Protein AF-A0A2N5ZPN6-F1 (afdb_monomer_lite)

Structure (mmCIF, N/CA/C/O backbone):
data_AF-A0A2N5ZPN6-F1
#
_entry.id   AF-A0A2N5ZPN6-F1
#
loop_
_atom_site.group_PDB
_atom_site.id
_atom_site.type_symbol
_atom_site.label_atom_id
_atom_site.label_alt_id
_atom_site.label_comp_id
_atom_site.label_asym_id
_atom_site.label_entity_id
_atom_site.label_seq_id
_atom_site.pdbx_PDB_ins_code
_atom_site.Cartn_x
_atom_site.Cartn_y
_atom_site.Cartn_z
_atom_site.occupancy
_atom_site.B_iso_or_equiv
_atom_site.auth_seq_id
_atom_site.auth_comp_id
_atom_site.auth_asym_id
_atom_site.auth_atom_id
_atom_site.pdbx_PDB_model_num
ATOM 1 N N . MET A 1 1 ? -7.759 17.885 4.021 1.00 39.12 1 MET A N 1
ATOM 2 C CA . MET A 1 1 ? -8.034 18.333 5.408 1.00 39.12 1 MET A CA 1
ATOM 3 C C . MET A 1 1 ? -7.408 17.402 6.454 1.00 39.12 1 MET A C 1
ATOM 5 O O . MET A 1 1 ? -6.712 17.894 7.328 1.00 39.12 1 MET A O 1
ATOM 9 N N . ILE A 1 2 ? -7.560 16.075 6.343 1.00 37.81 2 ILE A N 1
ATOM 10 C CA . ILE A 1 2 ? -7.049 15.078 7.316 1.00 37.81 2 ILE A CA 1
ATOM 11 C C . ILE A 1 2 ? -5.511 15.021 7.372 1.00 37.81 2 ILE A C 1
ATOM 13 O O . ILE A 1 2 ? -4.929 15.184 8.441 1.00 37.81 2 ILE A O 1
ATOM 17 N N . THR A 1 3 ? -4.827 14.949 6.226 1.00 41.09 3 THR A N 1
ATOM 18 C CA . THR A 1 3 ? -3.354 15.038 6.161 1.00 41.09 3 THR A CA 1
ATOM 19 C C . THR A 1 3 ? -2.831 16.365 6.722 1.00 41.09 3 THR A C 1
ATOM 21 O O . THR A 1 3 ? -1.736 16.420 7.262 1.00 41.09 3 THR A O 1
ATOM 24 N N . GLN A 1 4 ? -3.611 17.451 6.632 1.00 44.12 4 GLN A N 1
ATOM 25 C CA . GLN A 1 4 ? -3.252 18.747 7.221 1.00 44.12 4 GLN A CA 1
ATOM 26 C C . GLN A 1 4 ? -3.454 18.765 8.742 1.00 44.12 4 GLN A C 1
ATOM 28 O O . GLN A 1 4 ? -2.659 19.396 9.430 1.00 44.12 4 GLN A O 1
ATOM 33 N N . LEU A 1 5 ? -4.461 18.057 9.272 1.00 37.81 5 LEU A N 1
ATOM 34 C CA . LEU A 1 5 ? -4.675 17.892 10.715 1.00 37.81 5 LEU A CA 1
ATOM 35 C C . LEU A 1 5 ? -3.566 17.042 11.352 1.00 37.81 5 LEU A C 1
ATOM 37 O O . LEU A 1 5 ? -3.016 17.446 12.373 1.00 37.81 5 LEU A O 1
ATOM 41 N N . LEU A 1 6 ? -3.156 15.944 10.705 1.00 39.56 6 LEU A N 1
ATOM 42 C CA . LEU A 1 6 ? -2.012 15.135 11.149 1.00 39.56 6 LEU A CA 1
ATOM 43 C C . LEU A 1 6 ? -0.676 15.886 10.991 1.00 39.56 6 LEU A C 1
ATOM 45 O O . LEU A 1 6 ? 0.156 15.839 11.895 1.00 39.56 6 LEU A O 1
ATOM 49 N N . LYS A 1 7 ? -0.493 16.663 9.908 1.00 45.16 7 LYS A N 1
ATOM 50 C CA . LYS A 1 7 ? 0.698 17.516 9.710 1.00 45.16 7 LYS A CA 1
ATOM 51 C C . LYS A 1 7 ? 0.805 18.655 10.739 1.00 45.16 7 LYS A C 1
ATOM 53 O O . LYS A 1 7 ? 1.912 19.036 11.103 1.00 45.16 7 LYS A O 1
ATOM 58 N N . LYS A 1 8 ? -0.310 19.182 11.264 1.00 44.16 8 LYS A N 1
ATOM 59 C CA . LYS A 1 8 ? -0.302 20.289 12.247 1.00 44.16 8 LYS A CA 1
ATOM 60 C C . LYS A 1 8 ? 0.255 19.884 13.623 1.00 44.16 8 LYS A C 1
ATOM 62 O O . LYS A 1 8 ? 0.743 20.749 14.342 1.00 44.16 8 LYS A O 1
ATOM 67 N N . ASN A 1 9 ? 0.253 18.587 13.945 1.00 41.00 9 ASN A N 1
ATOM 68 C CA . ASN A 1 9 ? 0.834 18.025 15.172 1.00 41.00 9 ASN A CA 1
ATOM 69 C C . ASN A 1 9 ? 2.312 17.589 15.023 1.00 41.00 9 ASN A C 1
ATOM 71 O O . ASN A 1 9 ? 2.892 17.074 15.973 1.00 41.00 9 ASN A O 1
ATOM 75 N N . GLN A 1 10 ? 2.957 17.815 13.868 1.00 44.56 10 GLN A N 1
ATOM 76 C CA . GLN A 1 10 ? 4.322 17.332 13.576 1.00 44.56 10 GLN A CA 1
ATOM 77 C C . GLN A 1 10 ? 5.466 18.124 14.245 1.00 44.56 10 GLN A C 1
ATOM 79 O O . GLN A 1 10 ? 6.625 17.751 14.089 1.00 44.56 10 GLN A O 1
ATOM 84 N N . ASN A 1 11 ? 5.179 19.171 15.027 1.00 38.72 11 ASN A N 1
ATOM 85 C CA . ASN A 1 11 ? 6.211 20.016 15.653 1.00 38.72 11 ASN A CA 1
ATOM 86 C C . ASN A 1 11 ? 6.736 19.510 17.015 1.00 38.72 11 ASN A C 1
ATOM 88 O O . ASN A 1 11 ? 7.459 20.240 17.690 1.00 38.72 11 ASN A O 1
ATOM 92 N N . SER A 1 12 ? 6.413 18.284 17.440 1.00 40.56 12 SER A N 1
ATOM 93 C CA . SER A 1 12 ? 6.985 17.688 18.657 1.00 40.56 12 SER A CA 1
ATOM 94 C C . SER A 1 12 ? 8.068 16.654 18.321 1.00 40.56 12 SER A C 1
ATOM 96 O O . SER A 1 12 ? 7.803 15.453 18.230 1.00 40.56 12 SER A O 1
ATOM 98 N N . GLU A 1 13 ? 9.310 17.108 18.155 1.00 41.31 13 GLU A N 1
ATOM 99 C CA . GLU A 1 13 ? 10.489 16.235 18.167 1.00 41.31 13 GLU A CA 1
ATOM 100 C C . GLU A 1 13 ? 10.734 15.708 19.595 1.00 41.31 13 GLU A C 1
ATOM 102 O O . GLU A 1 13 ? 11.472 16.303 20.374 1.00 41.31 13 GLU A O 1
ATOM 107 N N . SER A 1 14 ? 10.102 14.592 19.978 1.00 40.38 14 SER A N 1
ATOM 108 C CA . SER A 1 14 ? 10.424 13.904 21.247 1.00 40.38 14 SER A CA 1
ATOM 109 C C . SER A 1 14 ? 10.282 12.374 21.221 1.00 40.38 14 SER A C 1
ATOM 111 O O . SER A 1 14 ? 10.119 11.743 22.261 1.00 40.38 14 SER A O 1
ATOM 113 N N . ALA A 1 15 ? 10.415 11.738 20.051 1.00 42.91 15 ALA A N 1
ATOM 114 C CA . ALA A 1 15 ? 10.377 10.271 19.916 1.00 42.91 15 ALA A CA 1
ATOM 115 C C . ALA A 1 15 ? 11.770 9.594 19.833 1.00 42.91 15 ALA A C 1
ATOM 117 O O . ALA A 1 15 ? 11.868 8.431 19.445 1.00 42.91 15 ALA A O 1
ATOM 118 N N . ASN A 1 16 ? 12.859 10.290 20.186 1.00 41.34 16 ASN A N 1
ATOM 119 C CA . ASN A 1 16 ? 14.234 9.834 19.910 1.00 41.34 16 ASN A CA 1
ATOM 120 C C . ASN A 1 16 ? 14.850 8.836 20.914 1.00 41.34 16 ASN A C 1
ATOM 122 O O . ASN A 1 16 ? 15.984 8.410 20.710 1.00 41.34 16 ASN A O 1
ATOM 126 N N . ASP A 1 17 ? 14.117 8.383 21.936 1.00 41.50 17 ASP A N 1
ATOM 127 C CA . ASP A 1 17 ? 14.672 7.464 22.947 1.00 41.50 17 ASP A CA 1
ATOM 128 C C . ASP A 1 17 ? 14.229 5.995 22.808 1.00 41.50 17 ASP A C 1
ATOM 130 O O . ASP A 1 17 ? 14.525 5.184 23.687 1.00 41.50 17 ASP A O 1
ATOM 134 N N . PHE A 1 18 ? 13.489 5.612 21.765 1.00 44.56 18 PHE A N 1
ATOM 135 C CA . PHE A 1 18 ? 13.299 4.191 21.433 1.00 44.56 18 PHE A CA 1
ATOM 136 C C . PHE A 1 18 ? 14.379 3.800 20.430 1.00 44.56 18 PHE A C 1
ATOM 138 O O . PHE A 1 18 ? 14.304 4.165 19.254 1.00 44.56 18 PHE A O 1
ATOM 145 N N . LYS A 1 19 ? 15.428 3.104 20.882 1.00 48.84 19 LYS A N 1
ATOM 146 C CA . LYS A 1 19 ? 16.512 2.739 19.969 1.00 48.84 19 LYS A CA 1
ATOM 147 C C . LYS A 1 19 ? 15.973 1.725 18.975 1.00 48.84 19 LYS A C 1
ATOM 149 O O . LYS A 1 19 ? 15.235 0.813 19.335 1.00 48.84 19 LYS A O 1
ATOM 154 N N . GLU A 1 20 ? 16.386 1.845 17.715 1.00 45.00 20 GLU A N 1
ATOM 155 C CA . GLU A 1 20 ? 16.043 0.873 16.675 1.00 45.00 20 GLU A CA 1
ATOM 156 C C . GLU A 1 20 ? 16.365 -0.564 17.138 1.00 45.00 20 GLU A C 1
ATOM 158 O O . GLU A 1 20 ? 15.606 -1.469 16.827 1.00 45.00 20 GLU A O 1
ATOM 163 N N . SER A 1 21 ? 17.394 -0.771 17.971 1.00 47.19 21 SER A N 1
ATOM 164 C CA . SER A 1 21 ? 17.725 -2.058 18.606 1.00 47.19 21 SER A CA 1
ATOM 165 C C . SER A 1 21 ? 16.623 -2.660 19.484 1.00 47.19 21 SER A C 1
ATOM 167 O O . SER A 1 21 ? 16.541 -3.882 19.574 1.00 47.19 21 SER A O 1
ATOM 169 N N . ASP A 1 22 ? 15.778 -1.831 20.099 1.00 46.06 22 ASP A N 1
ATOM 170 C CA . ASP A 1 22 ? 14.691 -2.263 20.988 1.00 46.06 22 ASP A CA 1
ATOM 171 C C . ASP A 1 22 ? 13.509 -2.839 20.187 1.00 46.06 22 ASP A C 1
ATOM 173 O O . ASP A 1 22 ? 12.702 -3.601 20.715 1.00 46.06 22 ASP A O 1
ATOM 177 N N . ILE A 1 23 ? 13.441 -2.508 18.889 1.00 48.12 23 ILE A N 1
ATOM 178 C CA . ILE A 1 23 ? 12.409 -2.935 17.933 1.00 48.12 23 ILE A CA 1
ATOM 179 C C . ILE A 1 23 ? 12.972 -3.955 16.924 1.00 48.12 23 ILE A C 1
ATOM 181 O O . ILE A 1 23 ? 12.314 -4.920 16.564 1.00 48.12 23 ILE A O 1
ATOM 185 N N . VAL A 1 24 ? 14.218 -3.799 16.479 1.00 41.53 24 VAL A N 1
ATOM 186 C CA . VAL A 1 24 ? 14.886 -4.658 15.479 1.00 41.53 24 VAL A CA 1
ATOM 187 C C . VAL A 1 24 ? 15.244 -6.038 16.020 1.00 41.53 24 VAL A C 1
ATOM 189 O O . VAL A 1 24 ? 15.556 -6.947 15.252 1.00 41.53 24 VAL A O 1
ATOM 192 N N . GLY A 1 25 ? 15.134 -6.225 17.334 1.00 39.78 25 GLY A N 1
ATOM 193 C CA . GLY A 1 25 ? 15.232 -7.531 17.966 1.00 39.78 25 GLY A CA 1
ATOM 194 C C . GLY A 1 25 ? 14.182 -8.543 17.505 1.00 39.78 25 GLY A C 1
ATOM 195 O O . GLY A 1 25 ? 14.505 -9.715 17.634 1.00 39.78 25 GLY A O 1
ATOM 196 N N . LEU A 1 26 ? 13.044 -8.094 16.933 1.00 50.06 26 LEU A N 1
ATOM 197 C CA . LEU A 1 26 ? 11.782 -8.799 16.612 1.00 50.06 26 LEU A CA 1
ATOM 198 C C . LEU A 1 26 ? 11.900 -10.077 15.750 1.00 50.06 26 LEU A C 1
ATOM 200 O O . LEU A 1 26 ? 11.320 -10.207 14.674 1.00 50.06 26 LEU A O 1
ATOM 204 N N . LYS A 1 27 ? 12.633 -11.073 16.240 1.00 53.53 27 LYS A N 1
ATOM 205 C CA . LYS A 1 27 ? 13.128 -12.233 15.484 1.00 53.53 27 LYS A CA 1
ATOM 206 C C . LYS A 1 27 ? 12.122 -13.358 15.262 1.00 53.53 27 LYS A C 1
ATOM 208 O O . LYS A 1 27 ? 12.506 -14.402 14.737 1.00 53.53 27 LYS A O 1
ATOM 213 N N . LYS A 1 28 ? 10.864 -13.208 15.683 1.00 52.22 28 LYS A N 1
ATOM 214 C CA . LYS A 1 28 ? 9.759 -14.171 15.493 1.00 52.22 28 LYS A CA 1
ATOM 215 C C . LYS A 1 28 ? 8.492 -13.608 16.132 1.00 52.22 28 LYS A C 1
ATOM 217 O O . LYS A 1 28 ? 8.575 -12.923 17.142 1.00 52.22 28 LYS A O 1
ATOM 222 N N . TYR A 1 29 ? 7.315 -14.046 15.686 1.00 42.78 29 TYR A N 1
ATOM 223 C CA . TYR A 1 29 ? 6.017 -13.838 16.358 1.00 42.78 29 TYR A CA 1
ATOM 224 C C . TYR A 1 29 ? 6.004 -14.000 17.889 1.00 42.78 29 TYR A C 1
ATOM 226 O O . TYR A 1 29 ? 5.186 -13.383 18.571 1.00 42.78 29 TYR A O 1
ATOM 234 N N . ARG A 1 30 ? 6.883 -14.850 18.446 1.00 40.72 30 ARG A N 1
ATOM 235 C CA . ARG A 1 30 ? 7.056 -14.987 19.901 1.00 40.72 30 ARG A CA 1
ATOM 236 C C . ARG A 1 30 ? 7.392 -13.647 20.557 1.00 40.72 30 ARG A C 1
ATOM 238 O O . ARG A 1 30 ? 6.950 -13.414 21.672 1.00 40.72 30 ARG A O 1
ATOM 245 N N . GLU A 1 31 ? 8.097 -12.763 19.866 1.00 56.56 31 GLU A N 1
ATOM 246 C CA . GLU A 1 31 ? 8.532 -11.473 20.383 1.00 56.56 31 GLU A CA 1
ATOM 247 C C . GLU A 1 31 ? 7.470 -10.382 20.273 1.00 56.56 31 GLU A C 1
ATOM 249 O O . GLU A 1 31 ? 7.391 -9.577 21.186 1.00 56.56 31 GLU A O 1
ATOM 254 N N . ILE A 1 32 ? 6.573 -10.412 19.280 1.00 57.91 32 ILE A N 1
ATOM 255 C CA . ILE A 1 32 ? 5.384 -9.534 19.257 1.00 57.91 32 ILE A CA 1
ATOM 256 C C . ILE A 1 32 ? 4.446 -9.883 20.415 1.00 57.91 32 ILE A C 1
ATOM 258 O O . ILE A 1 32 ? 3.982 -8.998 21.124 1.00 57.91 32 ILE A O 1
ATOM 262 N N . ASN A 1 33 ? 4.238 -11.176 20.686 1.00 52.59 33 ASN A N 1
ATOM 263 C CA . ASN A 1 33 ? 3.491 -11.609 21.869 1.00 52.59 33 ASN A CA 1
ATOM 264 C C . ASN A 1 33 ? 4.208 -11.245 23.174 1.00 52.59 33 ASN A C 1
ATOM 266 O O . ASN A 1 33 ? 3.549 -10.940 24.160 1.00 52.59 33 ASN A O 1
ATOM 270 N N . ILE A 1 34 ? 5.543 -11.267 23.206 1.00 55.28 34 ILE A N 1
ATOM 271 C CA . ILE A 1 34 ? 6.311 -10.763 24.349 1.00 55.28 34 ILE A CA 1
ATOM 272 C C . ILE A 1 34 ? 6.187 -9.240 24.448 1.00 55.28 34 ILE A C 1
ATOM 274 O O . ILE A 1 34 ? 6.060 -8.746 25.557 1.00 55.28 34 ILE A O 1
ATOM 278 N N . LEU A 1 35 ? 6.157 -8.498 23.341 1.00 59.91 35 LEU A N 1
ATOM 279 C CA . LEU A 1 35 ? 5.948 -7.053 23.322 1.00 59.91 35 LEU A CA 1
ATOM 280 C C . LEU A 1 35 ? 4.568 -6.706 23.857 1.00 59.91 35 LEU A C 1
ATOM 282 O O . LEU A 1 35 ? 4.468 -5.980 24.833 1.00 59.91 35 LEU A O 1
ATOM 286 N N . LEU A 1 36 ? 3.521 -7.318 23.319 1.00 61.16 36 LEU A N 1
ATOM 287 C CA . LEU A 1 36 ? 2.143 -7.118 23.761 1.00 61.16 36 LEU A CA 1
ATOM 288 C C . LEU A 1 36 ? 1.874 -7.673 25.169 1.00 61.16 36 LEU A C 1
ATOM 290 O O . LEU A 1 36 ? 0.876 -7.307 25.775 1.00 61.16 36 LEU A O 1
ATOM 294 N N . LYS A 1 37 ? 2.763 -8.507 25.726 1.00 65.38 37 LYS A N 1
ATOM 295 C CA . LYS A 1 37 ? 2.714 -8.937 27.137 1.00 65.38 37 LYS A CA 1
ATOM 296 C C . LYS A 1 37 ? 3.615 -8.127 28.075 1.00 65.38 37 LYS A C 1
ATOM 298 O O . LYS A 1 37 ? 3.308 -8.049 29.254 1.00 65.38 37 LYS A O 1
ATOM 303 N N . LYS A 1 38 ? 4.735 -7.565 27.607 1.00 59.25 38 LYS A N 1
ATOM 304 C CA . LYS A 1 38 ? 5.730 -6.864 28.446 1.00 59.25 38 LYS A CA 1
ATOM 305 C C . LYS A 1 38 ? 5.635 -5.344 28.342 1.00 59.25 38 LYS A C 1
ATOM 307 O O . LYS A 1 38 ? 5.735 -4.662 29.355 1.00 59.25 38 LYS A O 1
ATOM 312 N N . PHE A 1 39 ? 5.453 -4.801 27.141 1.00 64.62 39 PHE A N 1
ATOM 313 C CA . PHE A 1 39 ? 5.494 -3.357 26.901 1.00 64.62 39 PHE A CA 1
ATOM 314 C C . PHE A 1 39 ? 4.274 -2.607 27.421 1.00 64.62 39 PHE A C 1
ATOM 316 O O . PHE A 1 39 ? 4.498 -1.526 27.965 1.00 64.62 39 PHE A O 1
ATOM 323 N N . PRO A 1 40 ? 3.038 -3.150 27.400 1.00 62.78 40 PRO A N 1
ATOM 324 C CA . PRO A 1 40 ? 1.904 -2.491 28.039 1.00 62.78 40 PRO A CA 1
ATOM 325 C C . PRO A 1 40 ? 2.108 -2.197 29.527 1.00 62.78 40 PRO A C 1
ATOM 327 O O . PRO A 1 40 ? 1.394 -1.372 30.073 1.00 62.78 40 PRO A O 1
ATOM 330 N N . HIS A 1 41 ? 3.079 -2.812 30.198 1.00 69.31 41 HIS A N 1
ATOM 331 C CA . HIS A 1 41 ? 3.355 -2.529 31.607 1.00 69.31 41 HIS A CA 1
ATOM 332 C C . HIS A 1 41 ? 4.524 -1.560 31.820 1.00 69.31 41 HIS A C 1
ATOM 334 O O . HIS A 1 41 ? 4.755 -1.123 32.943 1.00 69.31 41 HIS A O 1
ATOM 340 N N . SER A 1 42 ? 5.255 -1.187 30.763 1.00 81.44 42 SER A N 1
ATOM 341 C CA . SER A 1 42 ? 6.285 -0.153 30.867 1.00 81.44 42 SER A CA 1
ATOM 342 C C . SER A 1 42 ? 5.651 1.240 30.926 1.00 81.44 42 SER A C 1
ATOM 344 O O . SER A 1 42 ? 4.778 1.564 30.118 1.00 81.44 42 SER A O 1
ATOM 346 N N . SER A 1 43 ? 6.122 2.081 31.850 1.00 85.25 43 SER A N 1
ATOM 347 C CA . SER A 1 43 ? 5.668 3.474 31.984 1.00 85.25 43 SER A CA 1
ATOM 348 C C . SER A 1 43 ? 5.826 4.254 30.676 1.00 85.25 43 SER A C 1
ATOM 350 O O . SER A 1 43 ? 4.908 4.948 30.255 1.00 85.25 43 SER A O 1
ATOM 352 N N . LYS A 1 44 ? 6.950 4.056 29.981 1.00 84.62 44 LYS A N 1
ATOM 353 C CA . LYS A 1 44 ? 7.244 4.711 28.702 1.00 84.62 44 LYS A CA 1
ATOM 354 C C . LYS A 1 44 ? 6.255 4.346 27.594 1.00 84.62 44 LYS A C 1
ATOM 356 O O . LYS A 1 44 ? 5.815 5.216 26.856 1.00 84.62 44 LYS A O 1
ATOM 361 N N . PHE A 1 45 ? 5.881 3.073 27.458 1.00 86.94 45 PHE A N 1
ATOM 362 C CA . PHE A 1 45 ? 4.881 2.693 26.456 1.00 86.94 45 PHE A CA 1
ATOM 363 C C . PHE A 1 45 ? 3.493 3.234 26.809 1.00 86.94 45 PHE A C 1
ATOM 365 O O . PHE A 1 45 ? 2.754 3.614 25.908 1.00 86.94 45 PHE A O 1
ATOM 372 N N . GLN A 1 46 ? 3.137 3.296 28.098 1.00 89.44 46 GLN A N 1
ATOM 373 C CA . GLN A 1 46 ? 1.884 3.931 28.515 1.00 89.44 46 GLN A CA 1
ATOM 374 C C . GLN A 1 46 ? 1.863 5.417 28.148 1.00 89.44 46 GLN A C 1
ATOM 376 O O . GLN A 1 46 ? 0.874 5.874 27.587 1.00 89.44 46 GLN A O 1
ATOM 381 N N . GLU A 1 47 ? 2.965 6.138 28.356 1.00 91.38 47 GLU A N 1
ATOM 382 C CA . GLU A 1 47 ? 3.102 7.528 27.912 1.00 91.38 47 GLU A CA 1
ATOM 383 C C . GLU A 1 47 ? 2.909 7.661 26.391 1.00 91.38 47 GLU A C 1
ATOM 385 O O . GLU A 1 47 ? 2.117 8.478 25.926 1.00 91.38 47 GLU A O 1
ATOM 390 N N . GLU A 1 48 ? 3.567 6.810 25.598 1.00 92.44 48 GLU A N 1
ATOM 391 C CA . GLU A 1 48 ? 3.408 6.811 24.140 1.00 92.44 48 GLU A CA 1
ATOM 392 C C . GLU A 1 48 ? 1.999 6.401 23.688 1.00 92.44 48 GLU A C 1
ATOM 394 O O . GLU A 1 48 ? 1.519 6.868 22.651 1.00 92.44 48 GLU A O 1
ATOM 399 N N . LYS A 1 49 ? 1.305 5.558 24.454 1.00 93.31 49 LYS A N 1
ATOM 400 C CA . LYS A 1 49 ? -0.088 5.199 24.184 1.00 93.31 49 LYS A CA 1
ATOM 401 C C . LYS A 1 49 ? -1.019 6.381 24.423 1.00 93.31 49 LYS A C 1
ATOM 403 O O . LYS A 1 49 ? -1.854 6.659 23.568 1.00 93.31 49 LYS A O 1
ATOM 408 N N . GLU A 1 50 ? -0.846 7.112 25.520 1.00 95.44 50 GLU A N 1
ATOM 409 C CA . GLU A 1 50 ? -1.639 8.315 25.793 1.00 95.44 50 GLU A CA 1
ATOM 410 C C . GLU A 1 50 ? -1.359 9.427 24.768 1.00 95.44 50 GLU A C 1
ATOM 412 O O . GLU A 1 50 ? -2.297 10.060 24.288 1.00 95.44 50 GLU A O 1
ATOM 417 N N . LYS A 1 51 ? -0.109 9.582 24.304 1.00 95.19 51 LYS A N 1
ATOM 418 C CA . LYS A 1 51 ? 0.206 10.459 23.157 1.00 95.19 51 LYS A CA 1
ATOM 419 C C . LYS A 1 51 ? -0.542 10.038 21.886 1.00 95.19 51 LYS A C 1
ATOM 421 O O . LYS A 1 51 ? -1.089 10.888 21.190 1.00 95.19 51 LYS A O 1
ATOM 426 N N . THR A 1 52 ? -0.591 8.735 21.589 1.00 95.12 52 THR A N 1
ATOM 427 C CA . THR A 1 52 ? -1.328 8.200 20.426 1.00 95.12 52 THR A CA 1
ATOM 428 C C . THR A 1 52 ? -2.832 8.468 20.542 1.00 95.12 52 THR A C 1
ATOM 430 O O . THR A 1 52 ? -3.460 8.861 19.559 1.00 95.12 52 THR A O 1
ATOM 433 N N . LYS A 1 53 ? -3.402 8.288 21.743 1.00 95.50 53 LYS A N 1
ATOM 434 C CA . LYS A 1 53 ? -4.809 8.595 22.039 1.00 95.50 53 LYS A CA 1
ATOM 435 C C . LYS A 1 53 ? -5.123 10.060 21.785 1.00 95.50 53 LYS A C 1
ATOM 437 O O . LYS A 1 53 ? -6.067 10.341 21.058 1.00 95.50 53 LYS A O 1
ATOM 442 N N . GLU A 1 54 ? -4.325 10.971 22.335 1.00 95.19 54 GLU A N 1
ATOM 443 C CA . GLU A 1 54 ? -4.548 12.411 22.177 1.00 95.19 54 GLU A CA 1
ATOM 444 C C . GLU A 1 54 ? -4.452 12.839 20.706 1.00 95.19 54 GLU A C 1
ATOM 446 O O . GLU A 1 54 ? -5.305 13.571 20.209 1.00 95.19 54 GLU A O 1
ATOM 451 N N . GLU A 1 55 ? -3.470 12.315 19.970 1.00 92.88 55 GLU A N 1
ATOM 452 C CA . GLU A 1 55 ? -3.277 12.637 18.555 1.00 92.88 55 GLU A CA 1
ATOM 453 C C . GLU A 1 55 ? -4.476 12.234 17.679 1.00 92.88 55 GLU A C 1
ATOM 455 O O . GLU A 1 55 ? -4.875 12.985 16.786 1.00 92.88 55 GLU A O 1
ATOM 460 N N . CYS A 1 56 ? -5.065 11.064 17.943 1.00 92.69 56 CYS A N 1
ATOM 461 C CA . CYS A 1 56 ? -6.207 10.548 17.188 1.00 92.69 56 CYS A CA 1
ATOM 462 C C . CYS A 1 56 ? -7.565 10.805 17.852 1.00 92.69 56 CYS A C 1
ATOM 464 O O . CYS A 1 56 ? -8.588 10.327 17.356 1.00 92.69 56 CYS A O 1
ATOM 466 N N . ARG A 1 57 ? -7.606 11.552 18.958 1.00 89.62 57 ARG A N 1
ATOM 467 C CA . ARG A 1 57 ? -8.817 11.744 19.762 1.00 89.62 57 ARG A CA 1
ATOM 468 C C . ARG A 1 57 ? -9.987 12.253 18.927 1.00 89.62 57 ARG A C 1
ATOM 470 O O . ARG A 1 57 ? -11.073 11.689 18.957 1.00 89.62 57 ARG A O 1
ATOM 477 N N . TYR A 1 58 ? -9.740 13.271 18.104 1.00 87.31 58 TYR A N 1
ATOM 478 C CA . TYR A 1 58 ? -10.772 13.876 17.257 1.00 87.31 58 TYR A CA 1
ATOM 479 C C . TYR A 1 58 ? -11.363 12.911 16.218 1.00 87.31 58 TYR A C 1
ATOM 481 O O . TYR A 1 58 ? -12.499 13.114 15.787 1.00 87.31 58 TYR A O 1
ATOM 489 N N . ILE A 1 59 ? -10.591 11.899 15.811 1.00 89.56 59 ILE A N 1
ATOM 490 C CA . ILE A 1 59 ? -11.007 10.868 14.863 1.00 89.56 59 ILE A CA 1
ATOM 491 C C . ILE A 1 59 ? -11.888 9.860 15.593 1.00 89.56 59 ILE A C 1
ATOM 493 O O . ILE A 1 59 ? -13.061 9.702 15.255 1.00 89.56 59 ILE A O 1
ATOM 497 N N . PHE A 1 60 ? -11.340 9.194 16.609 1.00 91.31 60 PHE A N 1
ATOM 498 C CA . PHE A 1 60 ? -11.972 8.018 17.209 1.00 91.31 60 PHE A CA 1
ATOM 499 C C . PHE A 1 60 ? -13.068 8.354 18.229 1.00 91.31 60 PHE A C 1
ATOM 501 O O . PHE A 1 60 ? -13.949 7.526 18.442 1.00 91.31 60 PHE A O 1
ATOM 508 N N . ASP A 1 61 ? -13.111 9.578 18.771 1.00 86.94 61 ASP A N 1
ATOM 509 C CA . ASP A 1 61 ? -14.238 10.029 19.608 1.00 86.94 61 ASP A CA 1
ATOM 510 C C . ASP A 1 61 ? -15.550 10.137 18.806 1.00 86.94 61 ASP A C 1
ATOM 512 O O . ASP A 1 61 ? -16.634 10.054 19.382 1.00 86.94 61 ASP A O 1
ATOM 516 N N . LYS A 1 62 ? -15.466 10.333 17.481 1.00 83.75 62 LYS A N 1
ATOM 517 C CA . LYS A 1 62 ? -16.626 10.553 16.597 1.00 83.75 62 LYS A CA 1
ATOM 518 C C . LYS A 1 62 ? -16.945 9.388 15.663 1.00 83.75 62 LYS A C 1
ATOM 520 O O . LYS A 1 62 ? -18.032 9.372 15.096 1.00 83.75 62 LYS A O 1
ATOM 525 N N . SER A 1 63 ? -16.004 8.466 15.469 1.00 84.12 63 SER A N 1
ATOM 526 C CA . SER A 1 63 ? -16.095 7.421 14.443 1.00 84.12 63 SER A CA 1
ATOM 527 C C . SER A 1 63 ? -16.260 6.027 15.041 1.00 84.12 63 SER A C 1
ATOM 529 O O . SER A 1 63 ? -17.333 5.435 14.965 1.00 84.12 63 SER A O 1
ATOM 531 N N . PHE A 1 64 ? -15.191 5.508 15.639 1.00 87.00 64 PHE A N 1
ATOM 532 C CA . PHE A 1 64 ? -15.053 4.128 16.078 1.00 87.00 64 PHE A CA 1
ATOM 533 C C . PHE A 1 64 ? -14.303 4.079 17.410 1.00 87.00 64 PHE A C 1
ATOM 535 O O . PHE A 1 64 ? -13.155 4.516 17.516 1.00 87.00 64 PHE A O 1
ATOM 542 N N . LYS A 1 65 ? -14.950 3.532 18.445 1.00 91.19 65 LYS A N 1
ATOM 543 C CA . LYS A 1 65 ? -14.377 3.487 19.791 1.00 91.19 65 LYS A CA 1
ATOM 544 C C . LYS A 1 65 ? -13.352 2.360 19.910 1.00 91.19 65 LYS A C 1
ATOM 546 O O . LYS A 1 65 ? -13.702 1.188 20.039 1.00 91.19 65 LYS A O 1
ATOM 551 N N . LEU A 1 66 ? -12.082 2.741 19.956 1.00 94.56 66 LEU A N 1
ATOM 552 C CA . LEU A 1 66 ? -10.969 1.823 20.178 1.00 94.56 66 LEU A CA 1
ATOM 553 C C . LEU A 1 66 ? -10.933 1.312 21.625 1.00 94.56 66 LEU A C 1
ATOM 555 O O . LEU A 1 66 ? -11.071 2.081 22.583 1.00 94.56 66 LEU A O 1
ATOM 559 N N . ASN A 1 67 ? -10.705 0.008 21.787 1.00 93.69 67 ASN A N 1
ATOM 560 C CA . ASN A 1 67 ? -10.431 -0.592 23.091 1.00 93.69 67 ASN A CA 1
ATOM 561 C C . ASN A 1 67 ? -8.931 -0.486 23.455 1.00 93.69 67 ASN A C 1
ATOM 563 O O . ASN A 1 67 ? -8.101 -0.025 22.673 1.00 93.69 67 ASN A O 1
ATOM 567 N N . GLU A 1 68 ? -8.547 -0.929 24.654 1.00 92.12 68 GLU A N 1
ATOM 568 C CA . GLU A 1 68 ? -7.154 -0.825 25.122 1.00 92.12 68 GLU A CA 1
ATOM 569 C C . GLU A 1 68 ? -6.142 -1.632 24.288 1.00 92.12 68 GLU A C 1
ATOM 571 O O . GLU A 1 68 ? -4.997 -1.201 24.130 1.00 92.12 68 GLU A O 1
ATOM 576 N N . LYS A 1 69 ? -6.544 -2.776 23.717 1.00 92.25 69 LYS A N 1
ATOM 577 C CA . LYS A 1 69 ? -5.693 -3.539 22.790 1.00 92.25 69 LYS A CA 1
ATOM 578 C C . LYS A 1 69 ? -5.529 -2.799 21.463 1.00 92.25 69 LYS A C 1
ATOM 580 O O . LYS A 1 69 ? -4.421 -2.767 20.934 1.00 92.25 69 LYS A O 1
ATOM 585 N N . ASP A 1 70 ? -6.596 -2.181 20.961 1.00 95.44 70 ASP A N 1
ATOM 586 C CA . ASP A 1 70 ? -6.568 -1.393 19.726 1.00 95.44 70 ASP A CA 1
ATOM 587 C C . ASP A 1 70 ? -5.597 -0.211 19.867 1.00 95.44 70 ASP A C 1
ATOM 589 O O . ASP A 1 70 ? -4.706 -0.028 19.038 1.00 95.44 70 ASP A O 1
ATOM 593 N N . TRP A 1 71 ? -5.674 0.525 20.981 1.00 95.12 71 TRP A N 1
ATOM 594 C CA . TRP A 1 71 ? -4.726 1.603 21.274 1.00 95.12 71 TRP A CA 1
ATOM 595 C C . TRP A 1 71 ? -3.282 1.113 21.374 1.00 95.12 71 TRP A C 1
ATOM 597 O O . TRP A 1 71 ? -2.371 1.788 20.891 1.00 95.12 71 TRP A O 1
ATOM 607 N N . ALA A 1 72 ? -3.048 -0.060 21.965 1.00 91.88 72 ALA A N 1
ATOM 608 C CA . ALA A 1 72 ? -1.711 -0.641 22.033 1.00 91.88 72 ALA A CA 1
ATOM 609 C C . ALA A 1 72 ? -1.160 -1.001 20.640 1.00 91.88 72 ALA A C 1
ATOM 611 O O . ALA A 1 72 ? 0.002 -0.706 20.358 1.00 91.88 72 ALA A O 1
ATOM 612 N N . LEU A 1 73 ? -1.978 -1.589 19.759 1.00 94.12 73 LEU A N 1
ATOM 613 C CA . LEU A 1 73 ? -1.589 -1.912 18.380 1.00 94.12 73 LEU A CA 1
ATOM 614 C C . LEU A 1 73 ? -1.294 -0.658 17.558 1.00 94.12 73 LEU A C 1
ATOM 616 O O . LEU A 1 73 ? -0.269 -0.586 16.881 1.00 94.12 73 LEU A O 1
ATOM 620 N N . LEU A 1 74 ? -2.150 0.355 17.670 1.00 95.44 74 LEU A N 1
ATOM 621 C CA . LEU A 1 74 ? -1.971 1.614 16.960 1.00 95.44 74 LEU A CA 1
ATOM 622 C C . LEU A 1 74 ? -0.707 2.355 17.431 1.00 95.44 74 LEU A C 1
ATOM 624 O O . LEU A 1 74 ? 0.063 2.873 16.622 1.00 95.44 74 LEU A O 1
ATOM 628 N N . THR A 1 75 ? -0.433 2.324 18.739 1.00 93.69 75 THR A N 1
ATOM 629 C CA . THR A 1 75 ? 0.809 2.859 19.322 1.00 93.69 75 THR A CA 1
ATOM 630 C C . THR A 1 75 ? 2.033 2.100 18.814 1.00 93.69 75 THR A C 1
ATOM 632 O O . THR A 1 75 ? 3.047 2.712 18.482 1.00 93.69 75 THR A O 1
ATOM 635 N N . LEU A 1 76 ? 1.947 0.769 18.716 1.00 91.88 76 LEU A N 1
ATOM 636 C CA . LEU A 1 76 ? 3.028 -0.062 18.189 1.00 91.88 76 LEU A CA 1
ATOM 637 C C . LEU A 1 76 ? 3.346 0.295 16.732 1.00 91.88 76 LEU A C 1
ATOM 639 O O . LEU A 1 76 ? 4.518 0.470 16.407 1.00 91.88 76 LEU A O 1
ATOM 643 N N . LEU A 1 77 ? 2.324 0.465 15.885 1.00 93.44 77 LEU A N 1
ATOM 644 C CA . LEU A 1 77 ? 2.494 0.955 14.514 1.00 93.44 77 LEU A CA 1
ATOM 645 C C . LEU A 1 77 ? 3.193 2.315 14.493 1.00 93.44 77 LEU A C 1
ATOM 647 O O . LEU A 1 77 ? 4.186 2.471 13.787 1.00 93.44 77 LEU A O 1
ATOM 651 N N . ARG A 1 78 ? 2.734 3.269 15.314 1.00 93.88 78 ARG A N 1
ATOM 652 C CA . ARG A 1 78 ? 3.295 4.628 15.381 1.00 93.88 78 ARG A CA 1
ATOM 653 C C . ARG A 1 78 ? 4.777 4.629 15.758 1.00 93.88 78 ARG A C 1
ATOM 655 O O . ARG A 1 78 ? 5.569 5.323 15.122 1.00 93.88 78 ARG A O 1
ATOM 662 N N . LEU A 1 79 ? 5.152 3.844 16.770 1.00 89.88 79 LEU A N 1
ATOM 663 C CA . LEU A 1 79 ? 6.538 3.713 17.237 1.00 89.88 79 LEU A CA 1
ATOM 664 C C . LEU A 1 79 ? 7.417 2.933 16.251 1.00 89.88 79 LEU A C 1
ATOM 666 O O . LEU A 1 79 ? 8.614 3.209 16.115 1.00 89.88 79 LEU A O 1
ATOM 670 N N . PHE A 1 80 ? 6.842 1.954 15.553 1.00 88.69 80 PHE A N 1
ATOM 671 C CA . PHE A 1 80 ? 7.556 1.187 14.544 1.00 88.69 80 PHE A CA 1
ATOM 672 C C . PHE A 1 80 ? 7.817 2.033 13.297 1.00 88.69 80 PHE A C 1
ATOM 674 O O . PHE A 1 80 ? 8.970 2.286 12.938 1.00 88.69 80 PHE A O 1
ATOM 681 N N . ASP A 1 81 ? 6.762 2.498 12.641 1.00 91.50 81 ASP A N 1
ATOM 682 C CA . ASP A 1 81 ? 6.850 3.276 11.422 1.00 91.50 81 ASP A CA 1
ATOM 683 C C . ASP A 1 81 ? 5.707 4.288 11.331 1.00 91.50 81 ASP A C 1
ATOM 685 O O . ASP A 1 81 ? 4.559 3.957 11.038 1.00 91.50 81 ASP A O 1
ATOM 689 N N . ARG A 1 82 ? 6.062 5.557 11.552 1.00 92.50 82 ARG A N 1
ATOM 690 C CA . ARG A 1 82 ? 5.128 6.682 11.535 1.00 92.50 82 ARG A CA 1
ATOM 691 C C . ARG A 1 82 ? 4.303 6.756 10.248 1.00 92.50 82 ARG A C 1
ATOM 693 O O . ARG A 1 82 ? 3.111 7.018 10.333 1.00 92.50 82 ARG A O 1
ATOM 700 N N . GLN A 1 83 ? 4.914 6.508 9.088 1.00 93.25 83 GLN A N 1
ATOM 701 C CA . GLN A 1 83 ? 4.219 6.573 7.802 1.00 93.25 83 GLN A CA 1
ATOM 702 C C . GLN A 1 83 ? 3.180 5.456 7.661 1.00 93.25 83 GLN A C 1
ATOM 704 O O . GLN A 1 83 ? 2.069 5.726 7.226 1.00 93.25 83 GLN A O 1
ATOM 709 N N . THR A 1 84 ? 3.506 4.226 8.066 1.00 94.69 84 THR A N 1
ATOM 710 C CA . THR A 1 84 ? 2.552 3.104 8.082 1.00 94.69 84 THR A CA 1
ATOM 711 C C . THR A 1 84 ? 1.382 3.381 9.028 1.00 94.69 84 THR A C 1
ATOM 713 O O . THR A 1 84 ? 0.237 3.101 8.688 1.00 94.69 84 THR A O 1
ATOM 716 N N . TYR A 1 85 ? 1.648 3.979 10.193 1.00 95.94 85 TYR A N 1
ATOM 717 C CA . TYR A 1 85 ? 0.600 4.430 11.112 1.00 95.94 85 TYR A CA 1
ATOM 718 C C . TYR A 1 85 ? -0.306 5.502 10.486 1.00 95.94 85 TYR A C 1
ATOM 720 O O . TYR A 1 85 ? -1.524 5.349 10.512 1.00 95.94 85 TYR A O 1
ATOM 728 N N . GLU A 1 86 ? 0.268 6.562 9.906 1.00 95.81 86 GLU A N 1
ATOM 729 C CA . GLU A 1 86 ? -0.506 7.650 9.286 1.00 95.81 86 GLU A CA 1
ATOM 730 C C . GLU A 1 86 ? -1.363 7.122 8.136 1.00 95.81 86 GLU A C 1
ATOM 732 O O . GLU A 1 86 ? -2.534 7.472 8.035 1.00 95.81 86 GLU A O 1
ATOM 737 N N . HIS A 1 87 ? -0.796 6.222 7.337 1.00 96.00 87 HIS A N 1
ATOM 738 C CA . HIS A 1 87 ? -1.478 5.537 6.251 1.00 96.00 87 HIS A CA 1
ATOM 739 C C . HIS A 1 87 ? -2.629 4.653 6.739 1.00 96.00 87 HIS A C 1
ATOM 741 O O . HIS A 1 87 ? -3.736 4.750 6.228 1.00 96.00 87 HIS A O 1
ATOM 747 N N . SER A 1 88 ? -2.416 3.852 7.786 1.00 97.00 88 SER A N 1
ATOM 748 C CA . SER A 1 88 ? -3.470 3.004 8.358 1.00 97.00 88 SER A CA 1
ATOM 749 C C . SER A 1 88 ? -4.653 3.829 8.882 1.00 97.00 88 SER A C 1
ATOM 751 O O . SER A 1 88 ? -5.811 3.470 8.672 1.00 97.00 88 SER A O 1
ATOM 753 N N . VAL A 1 89 ? -4.369 4.964 9.533 1.00 97.00 89 VAL A N 1
ATOM 754 C CA . VAL A 1 89 ? -5.396 5.917 9.984 1.00 97.00 89 VAL A CA 1
ATOM 755 C C . VAL A 1 89 ? -6.074 6.602 8.791 1.00 97.00 89 VAL A C 1
ATOM 757 O O . VAL A 1 89 ? -7.292 6.771 8.804 1.00 97.00 89 VAL A O 1
ATOM 760 N N . GLY A 1 90 ? -5.314 6.975 7.759 1.00 95.94 90 GLY A N 1
ATOM 761 C CA . GLY A 1 90 ? -5.820 7.577 6.524 1.00 95.94 90 GLY A CA 1
ATOM 762 C C . GLY A 1 90 ? -6.788 6.660 5.778 1.00 95.94 90 GLY A C 1
ATOM 763 O O . GLY A 1 90 ? -7.931 7.050 5.541 1.00 95.94 90 GLY A O 1
ATOM 764 N N . SER A 1 91 ? -6.387 5.414 5.517 1.00 96.12 91 SER A N 1
ATOM 765 C CA . SER A 1 91 ? -7.234 4.393 4.891 1.00 96.12 91 SER A CA 1
ATOM 766 C C . SER A 1 91 ? -8.511 4.147 5.702 1.00 96.12 91 SER A C 1
ATOM 768 O O . SER A 1 91 ? -9.603 4.155 5.135 1.00 96.12 91 SER A O 1
ATOM 770 N N . PHE A 1 92 ? -8.406 4.030 7.035 1.00 96.50 92 PHE A N 1
ATOM 771 C CA . PHE A 1 92 ? -9.577 3.933 7.917 1.00 96.50 92 PHE A CA 1
ATOM 772 C C . PHE A 1 92 ? -10.529 5.120 7.746 1.00 96.50 92 PHE A C 1
ATOM 774 O O . PHE A 1 92 ? -11.733 4.923 7.600 1.00 96.50 92 PHE A O 1
ATOM 781 N N . MET A 1 93 ? -10.005 6.346 7.738 1.00 94.69 93 MET A N 1
ATOM 782 C CA . MET A 1 93 ? -10.823 7.549 7.600 1.00 94.69 93 MET A CA 1
ATOM 783 C C . MET A 1 93 ? -11.538 7.623 6.254 1.00 94.69 93 MET A C 1
ATOM 785 O O . MET A 1 93 ? -12.691 8.045 6.214 1.00 94.69 93 MET A O 1
ATOM 789 N N . ILE A 1 94 ? -10.876 7.211 5.170 1.00 93.69 94 ILE A N 1
ATOM 790 C CA . ILE A 1 94 ? -11.492 7.153 3.842 1.00 93.69 94 ILE A CA 1
ATOM 791 C C . ILE A 1 94 ? -12.654 6.157 3.857 1.00 93.69 94 ILE A C 1
ATOM 793 O O . ILE A 1 94 ? -13.759 6.507 3.454 1.00 93.69 94 ILE A O 1
ATOM 797 N N . VAL A 1 95 ? -12.438 4.941 4.368 1.00 92.75 95 VAL A N 1
ATOM 798 C CA . VAL A 1 95 ? -13.501 3.930 4.488 1.00 92.75 95 VAL A CA 1
ATOM 799 C C . VAL A 1 95 ? -14.650 4.424 5.365 1.00 92.75 95 VAL A C 1
ATOM 801 O O . VAL A 1 95 ? -15.815 4.265 5.006 1.00 92.75 95 VAL A O 1
ATOM 804 N N . TRP A 1 96 ? -14.335 5.021 6.512 1.00 92.94 96 TRP A N 1
ATOM 805 C CA . TRP A 1 96 ? -15.335 5.535 7.439 1.00 92.94 96 TRP A CA 1
ATOM 806 C C . TRP A 1 96 ? -16.186 6.633 6.792 1.00 92.94 96 TRP A C 1
ATOM 808 O O . TRP A 1 96 ? -17.410 6.560 6.850 1.00 92.94 96 TRP A O 1
ATOM 818 N N . ASP A 1 97 ? -15.566 7.596 6.103 1.00 89.75 97 ASP A N 1
ATOM 819 C CA . ASP A 1 97 ? -16.287 8.641 5.366 1.00 89.75 97 ASP A CA 1
ATOM 820 C C . ASP A 1 97 ? -17.213 8.039 4.300 1.00 89.75 97 ASP A C 1
ATOM 822 O O . ASP A 1 97 ? -18.381 8.410 4.207 1.00 89.75 97 ASP A O 1
ATOM 826 N N . LYS A 1 98 ? -16.725 7.038 3.557 1.00 87.62 98 LYS A N 1
ATOM 827 C CA . LYS A 1 98 ? -17.482 6.350 2.500 1.00 87.62 98 LYS A CA 1
ATOM 828 C C . LYS A 1 98 ? -18.711 5.608 3.021 1.00 87.62 98 LYS A C 1
ATOM 830 O O . LYS A 1 98 ? -19.743 5.593 2.349 1.00 87.62 98 LYS A O 1
ATOM 835 N N . LEU A 1 99 ? -18.610 4.988 4.196 1.00 87.81 99 LEU A N 1
ATOM 836 C CA . LEU A 1 99 ? -19.706 4.223 4.793 1.00 87.81 99 LEU A CA 1
ATOM 837 C C . LEU A 1 99 ? -20.668 5.079 5.625 1.00 87.81 99 LEU A C 1
ATOM 839 O O . LEU A 1 99 ? -21.846 4.735 5.728 1.00 87.81 99 LEU A O 1
ATOM 843 N N . GLU A 1 100 ? -20.200 6.170 6.234 1.00 86.50 100 GLU A N 1
ATOM 844 C CA . GLU A 1 100 ? -21.024 7.003 7.118 1.00 86.50 100 GLU A CA 1
ATOM 845 C C . GLU A 1 100 ? -21.625 8.232 6.423 1.00 86.50 100 GLU A C 1
ATOM 847 O O . GLU A 1 100 ? -22.761 8.590 6.730 1.00 86.50 100 GLU A O 1
ATOM 852 N N . ASN A 1 101 ? -20.927 8.849 5.461 1.00 79.31 101 ASN A N 1
ATOM 853 C CA . ASN A 1 101 ? -21.354 10.096 4.805 1.00 79.31 101 ASN A CA 1
ATOM 854 C C . ASN A 1 101 ? -21.889 9.898 3.373 1.00 79.31 101 ASN A C 1
ATOM 856 O O . ASN A 1 101 ? -21.924 10.838 2.588 1.00 79.31 101 ASN A O 1
ATOM 860 N N . ALA A 1 102 ? -22.375 8.685 3.100 1.00 58.97 102 ALA A N 1
ATOM 861 C CA . ALA A 1 102 ? -23.105 8.238 1.914 1.00 58.97 102 ALA A CA 1
ATOM 862 C C . ALA A 1 102 ? -22.412 8.446 0.552 1.00 58.97 102 ALA A C 1
ATOM 864 O O . ALA A 1 102 ? -22.510 9.491 -0.082 1.00 58.97 102 ALA A O 1
ATOM 865 N N . LEU A 1 103 ? -21.864 7.344 0.035 1.00 62.41 103 LEU A N 1
ATOM 866 C CA . LEU A 1 103 ? -21.938 7.009 -1.390 1.00 62.41 103 LEU A CA 1
ATOM 867 C C . LEU A 1 103 ? -23.414 6.897 -1.835 1.00 62.41 103 LEU A C 1
ATOM 869 O O . LEU A 1 103 ? -24.266 6.481 -1.043 1.00 62.41 103 LEU A O 1
ATOM 873 N N . GLU A 1 104 ? -23.726 7.145 -3.109 1.00 62.19 104 GLU A N 1
ATOM 874 C CA . GLU A 1 104 ? -24.951 6.595 -3.711 1.00 62.19 104 GLU A CA 1
ATOM 875 C C . GLU A 1 104 ? -24.890 5.056 -3.594 1.00 62.19 104 GLU A C 1
ATOM 877 O O . GLU A 1 104 ? -23.918 4.437 -4.021 1.00 62.19 104 GLU A O 1
ATOM 882 N N . GLY A 1 105 ? -25.855 4.428 -2.912 1.00 62.56 105 GLY A N 1
ATOM 883 C CA . GLY A 1 105 ? -25.787 2.998 -2.559 1.00 62.56 105 GLY A CA 1
ATOM 884 C C . GLY A 1 105 ? -24.935 2.661 -1.318 1.00 62.56 105 GLY A C 1
ATOM 885 O O . GLY A 1 105 ? -24.707 1.491 -1.003 1.00 62.56 105 GLY A O 1
ATOM 886 N N . GLY A 1 106 ? -24.450 3.665 -0.577 1.00 67.00 106 GLY A N 1
ATOM 887 C CA . GLY A 1 106 ? -23.629 3.468 0.624 1.00 67.00 106 GLY A CA 1
ATOM 888 C C . GLY A 1 106 ? -24.349 2.717 1.747 1.00 67.00 106 GLY A C 1
ATOM 889 O O . GLY A 1 106 ? -23.709 2.015 2.529 1.00 67.00 106 GLY A O 1
ATOM 890 N N . SER A 1 107 ? -25.683 2.798 1.803 1.00 75.31 107 SER A N 1
ATOM 891 C CA . SER A 1 107 ? -26.483 2.071 2.793 1.00 75.31 107 SER A CA 1
ATOM 892 C C . SER A 1 107 ? -26.461 0.556 2.555 1.00 75.31 107 SER A C 1
ATOM 894 O O . SER A 1 107 ? -26.345 -0.230 3.497 1.00 75.31 107 SER A O 1
ATOM 896 N N . GLU A 1 108 ? -26.478 0.151 1.289 1.00 77.12 108 GLU A N 1
ATOM 897 C CA . GLU A 1 108 ? -26.406 -1.224 0.821 1.00 77.12 108 GLU A CA 1
ATOM 898 C C . GLU A 1 108 ? -25.003 -1.786 1.029 1.00 77.12 108 GLU A C 1
ATOM 900 O O . GLU A 1 108 ? -24.869 -2.885 1.565 1.00 77.12 108 GLU A O 1
ATOM 905 N N . ILE A 1 109 ? -23.962 -1.009 0.702 1.00 81.31 109 ILE A N 1
ATOM 906 C CA . ILE A 1 109 ? -22.566 -1.384 0.972 1.00 81.31 109 ILE A CA 1
ATOM 907 C C . ILE A 1 109 ? -22.359 -1.572 2.479 1.00 81.31 109 ILE A C 1
ATOM 909 O O . ILE A 1 109 ? -21.843 -2.601 2.909 1.00 81.31 109 ILE A O 1
ATOM 913 N N . LYS A 1 110 ? -22.814 -0.623 3.306 1.00 86.19 110 LYS A N 1
ATOM 914 C CA . LYS A 1 110 ? -22.715 -0.704 4.771 1.00 86.19 110 LYS A CA 1
ATOM 915 C C . LYS A 1 110 ? -23.432 -1.934 5.327 1.00 86.19 110 LYS A C 1
ATOM 917 O O . LYS A 1 110 ? -22.892 -2.613 6.201 1.00 86.19 110 LYS A O 1
ATOM 922 N N . LYS A 1 111 ? -24.621 -2.250 4.806 1.00 84.00 111 LYS A N 1
ATOM 923 C CA . LYS A 1 111 ? -25.359 -3.465 5.166 1.00 84.00 111 LYS A CA 1
ATOM 924 C C . LYS A 1 111 ? -24.595 -4.726 4.751 1.00 84.00 111 LYS A C 1
ATOM 926 O O . LYS A 1 111 ? -24.468 -5.635 5.566 1.00 84.00 111 LYS A O 1
ATOM 931 N N . GLY A 1 112 ? -24.042 -4.762 3.538 1.00 84.19 112 GLY A N 1
ATOM 932 C CA . GLY A 1 112 ? -23.195 -5.860 3.062 1.00 84.19 112 GLY A CA 1
ATOM 933 C C . GLY A 1 112 ? -21.986 -6.086 3.972 1.00 84.19 112 GLY A C 1
ATOM 934 O O . GLY A 1 112 ? -21.764 -7.200 4.443 1.00 84.19 112 GLY A O 1
ATOM 935 N N . VAL A 1 113 ? -21.292 -5.004 4.340 1.00 87.88 113 VAL A N 1
ATOM 936 C CA . VAL A 1 113 ? -20.180 -5.033 5.301 1.00 87.88 113 VAL A CA 1
ATOM 937 C C . VAL A 1 113 ? -20.616 -5.617 6.646 1.00 87.88 113 VAL A C 1
ATOM 939 O O . VAL A 1 113 ? -19.921 -6.466 7.201 1.00 87.88 113 VAL A O 1
ATOM 942 N N . GLN A 1 114 ? -21.766 -5.198 7.182 1.00 89.06 114 GLN A N 1
ATOM 943 C CA . GLN A 1 114 ? -22.292 -5.726 8.445 1.00 89.06 114 GLN A CA 1
ATOM 944 C C . GLN A 1 114 ? -22.644 -7.212 8.365 1.00 89.06 114 GLN A C 1
ATOM 946 O O . GLN A 1 114 ? -22.333 -7.950 9.298 1.00 89.06 114 GLN A O 1
ATOM 951 N N . GLU A 1 115 ? -23.273 -7.657 7.277 1.00 85.31 115 GLU A N 1
ATOM 952 C CA . GLU A 1 115 ? -23.615 -9.068 7.071 1.00 85.31 115 GLU A CA 1
ATOM 953 C C . GLU A 1 115 ? -22.362 -9.949 7.002 1.00 85.31 115 GLU A C 1
ATOM 955 O O . GLU A 1 115 ? -22.350 -11.063 7.527 1.00 85.31 115 GLU A O 1
ATOM 960 N N . GLU A 1 116 ? -21.301 -9.448 6.377 1.00 83.75 116 GLU A N 1
ATOM 961 C CA . GLU A 1 116 ? -20.098 -10.219 6.090 1.00 83.75 116 GLU A CA 1
ATOM 962 C C . GLU A 1 116 ? -19.067 -10.190 7.223 1.00 83.75 116 GLU A C 1
ATOM 964 O O . GLU A 1 116 ? -18.612 -11.239 7.684 1.00 83.75 116 GLU A O 1
ATOM 969 N N . ALA A 1 117 ? -18.736 -9.003 7.736 1.00 86.38 117 ALA A N 1
ATOM 970 C CA . ALA A 1 117 ? -17.841 -8.851 8.883 1.00 86.38 117 ALA A CA 1
ATOM 971 C C . ALA A 1 117 ? -18.539 -9.217 10.211 1.00 86.38 117 ALA A C 1
ATOM 973 O O . ALA A 1 117 ? -17.895 -9.485 11.229 1.00 86.38 117 ALA A O 1
ATOM 974 N N . GLY A 1 118 ? -19.874 -9.247 10.225 1.00 88.62 118 GLY A N 1
ATOM 975 C CA . GLY A 1 118 ? -20.718 -9.420 11.408 1.00 88.62 118 GLY A CA 1
ATOM 976 C C . GLY A 1 118 ? -20.961 -8.124 12.189 1.00 88.62 118 GLY A C 1
ATOM 977 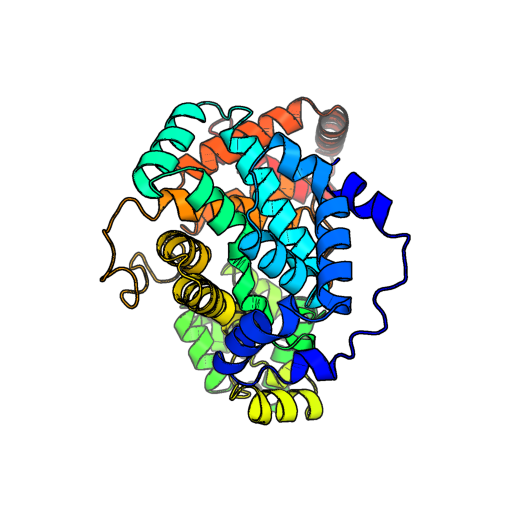O O . GLY A 1 118 ? -21.970 -8.015 12.881 1.00 88.62 118 GLY A O 1
ATOM 978 N N . SER A 1 119 ? -20.063 -7.141 12.093 1.00 93.38 119 SER A N 1
ATOM 979 C CA . SER A 1 119 ? -20.277 -5.778 12.583 1.00 93.38 119 SER A CA 1
ATOM 980 C C . SER A 1 119 ? -19.335 -4.791 11.892 1.00 93.38 119 SER A C 1
ATOM 982 O O . SER A 1 119 ? -18.268 -5.167 11.403 1.00 93.38 119 SER A O 1
ATOM 984 N N . LEU A 1 120 ? -19.705 -3.506 11.896 1.00 92.94 120 LEU A N 1
ATOM 985 C CA . LEU A 1 120 ? -18.828 -2.442 11.396 1.00 92.94 120 LEU A CA 1
ATOM 986 C C . LEU A 1 120 ? -17.570 -2.303 12.252 1.00 92.94 120 LEU A C 1
ATOM 988 O O . LEU A 1 120 ? -16.505 -2.066 11.707 1.00 92.94 120 LEU A O 1
ATOM 992 N N . ASP A 1 121 ? -17.659 -2.535 13.562 1.00 95.31 121 ASP A N 1
ATOM 993 C CA . ASP A 1 121 ? -16.506 -2.486 14.466 1.00 95.31 121 ASP A CA 1
ATOM 994 C C . ASP A 1 121 ? -15.404 -3.480 14.077 1.00 95.31 121 ASP A C 1
ATOM 996 O O . ASP A 1 121 ? -14.219 -3.155 14.147 1.00 95.31 121 ASP A O 1
ATOM 1000 N N . VAL A 1 122 ? -15.785 -4.693 13.657 1.00 94.94 122 VAL A N 1
ATOM 1001 C CA . VAL A 1 122 ? -14.842 -5.696 13.137 1.00 94.94 122 VAL A CA 1
ATOM 1002 C C . VAL A 1 122 ? -14.200 -5.178 11.852 1.00 94.94 122 VAL A C 1
ATOM 1004 O O . VAL A 1 122 ? -12.979 -5.195 11.714 1.00 94.94 122 VAL A O 1
ATOM 1007 N N . PHE A 1 123 ? -15.000 -4.662 10.922 1.00 95.19 123 PHE A N 1
ATOM 1008 C CA . PHE A 1 123 ? -14.492 -4.147 9.655 1.00 95.19 123 PHE A CA 1
ATOM 1009 C C . PHE A 1 123 ? -13.568 -2.929 9.826 1.00 95.19 123 PHE A C 1
ATOM 1011 O O . PHE A 1 123 ? -12.470 -2.894 9.275 1.00 95.19 123 PHE A O 1
ATOM 1018 N N . TYR A 1 124 ? -13.959 -1.963 10.654 1.00 96.31 124 TYR A N 1
ATOM 1019 C CA . TYR A 1 124 ? -13.179 -0.774 10.984 1.00 96.31 124 TYR A CA 1
ATOM 1020 C C . TYR A 1 124 ? -11.856 -1.120 11.660 1.00 96.31 124 TYR A C 1
ATOM 1022 O O . TYR A 1 124 ? -10.817 -0.572 11.291 1.00 96.31 124 TYR A O 1
ATOM 1030 N N . ARG A 1 125 ? -11.860 -2.082 12.588 1.00 97.56 125 ARG A N 1
ATOM 1031 C CA . ARG A 1 125 ? -10.627 -2.598 13.187 1.00 97.56 125 ARG A CA 1
ATOM 1032 C C . ARG A 1 125 ? -9.742 -3.301 12.155 1.00 97.56 125 ARG A C 1
ATOM 1034 O O . ARG A 1 125 ? -8.529 -3.105 12.176 1.00 97.56 125 ARG A O 1
ATOM 1041 N N . ALA A 1 126 ? -10.324 -4.081 11.245 1.00 96.31 126 ALA A N 1
ATOM 1042 C CA . ALA A 1 126 ? -9.579 -4.717 10.162 1.00 96.31 126 ALA A CA 1
ATOM 1043 C C . ALA A 1 126 ? -8.941 -3.688 9.221 1.00 96.31 126 ALA A C 1
ATOM 1045 O O . ALA A 1 126 ? -7.774 -3.829 8.876 1.00 96.31 126 ALA A O 1
ATOM 1046 N N . CYS A 1 127 ? -9.670 -2.629 8.863 1.00 96.38 127 CYS A N 1
ATOM 1047 C CA . CYS A 1 127 ? -9.156 -1.532 8.050 1.00 96.38 127 CYS A CA 1
ATOM 1048 C C . CYS A 1 127 ? -8.018 -0.787 8.765 1.00 96.38 127 CYS A C 1
ATOM 1050 O O . CYS A 1 127 ? -6.950 -0.594 8.192 1.00 96.38 127 CYS A O 1
ATOM 1052 N N . LEU A 1 128 ? -8.189 -0.452 10.048 1.00 97.75 128 LEU A N 1
ATOM 1053 C CA . LEU A 1 128 ? -7.164 0.242 10.834 1.00 97.75 128 LEU A CA 1
ATOM 1054 C C . LEU A 1 128 ? -5.885 -0.590 11.030 1.00 97.75 128 LEU A C 1
ATOM 1056 O O . LEU A 1 128 ? -4.808 -0.029 11.214 1.00 97.75 128 LEU A O 1
ATOM 1060 N N . PHE A 1 129 ? -5.982 -1.922 11.001 1.00 97.69 129 PHE A N 1
ATOM 1061 C CA . PHE A 1 129 ? -4.848 -2.822 11.227 1.00 97.69 129 PHE A CA 1
ATOM 1062 C C . PHE A 1 129 ? -4.507 -3.709 10.025 1.00 97.69 129 PHE A C 1
ATOM 1064 O O . PHE A 1 129 ? -3.780 -4.690 10.198 1.00 97.69 129 PHE A O 1
ATOM 1071 N N . HIS A 1 130 ? -4.958 -3.358 8.814 1.00 96.56 130 HIS A N 1
ATOM 1072 C CA . HIS A 1 130 ? -4.644 -4.106 7.586 1.00 96.56 130 HIS A CA 1
ATOM 1073 C C . HIS A 1 130 ? -3.126 -4.255 7.389 1.00 96.56 130 HIS A C 1
ATOM 1075 O O . HIS A 1 130 ? -2.628 -5.297 6.960 1.00 96.56 130 HIS A O 1
ATOM 1081 N N . ASP A 1 131 ? -2.390 -3.248 7.851 1.00 97.19 131 ASP A N 1
ATOM 1082 C CA . ASP A 1 131 ? -0.955 -3.084 7.696 1.00 97.19 131 ASP A CA 1
ATOM 1083 C C . ASP A 1 131 ? -0.113 -3.456 8.929 1.00 97.19 131 ASP A C 1
ATOM 1085 O O . ASP A 1 131 ? 1.109 -3.269 8.927 1.00 97.19 131 ASP A O 1
ATOM 1089 N N . ILE A 1 132 ? -0.713 -4.009 9.994 1.00 95.81 132 ILE A N 1
ATOM 1090 C CA . ILE A 1 132 ? 0.016 -4.328 11.239 1.00 95.81 132 ILE A CA 1
ATOM 1091 C C . ILE A 1 132 ? 1.187 -5.294 11.014 1.00 95.81 132 ILE A C 1
ATOM 1093 O O . ILE A 1 132 ? 2.194 -5.219 11.712 1.00 95.81 132 ILE A O 1
ATOM 1097 N N . GLY A 1 133 ? 1.110 -6.155 10.001 1.00 93.56 133 GLY A N 1
ATOM 1098 C CA . GLY A 1 133 ? 2.180 -7.057 9.596 1.00 93.56 133 GLY A CA 1
ATOM 1099 C C . GLY A 1 133 ? 3.440 -6.358 9.092 1.00 93.56 133 GLY A C 1
ATOM 1100 O O . GLY A 1 133 ? 4.510 -6.956 9.152 1.00 93.56 133 GLY A O 1
ATOM 1101 N N . LYS A 1 134 ? 3.386 -5.083 8.677 1.00 94.06 134 LYS A N 1
ATOM 1102 C CA . LYS A 1 134 ? 4.583 -4.335 8.244 1.00 94.06 134 LYS A CA 1
ATOM 1103 C C . LYS A 1 134 ? 5.611 -4.165 9.366 1.00 94.06 134 LYS A C 1
ATOM 1105 O O . LYS A 1 134 ? 6.786 -3.964 9.068 1.00 94.06 134 LYS A O 1
ATOM 1110 N N . ILE A 1 135 ? 5.226 -4.342 10.638 1.00 91.50 135 ILE A N 1
ATOM 1111 C CA . ILE A 1 135 ? 6.171 -4.341 11.771 1.00 91.50 135 ILE A CA 1
ATOM 1112 C C . ILE A 1 135 ? 7.192 -5.488 11.724 1.00 91.50 135 ILE A C 1
ATOM 1114 O O . ILE A 1 135 ? 8.192 -5.459 12.440 1.00 91.50 135 ILE A O 1
ATOM 1118 N N . THR A 1 136 ? 6.945 -6.513 10.907 1.00 88.00 136 THR A N 1
ATOM 1119 C CA . THR A 1 136 ? 7.863 -7.645 10.715 1.00 88.00 136 THR A CA 1
ATOM 1120 C C . THR A 1 136 ? 8.816 -7.421 9.542 1.00 88.00 136 THR A C 1
ATOM 1122 O O . THR A 1 136 ? 9.801 -8.147 9.392 1.00 88.00 136 THR A O 1
ATOM 1125 N N . ILE A 1 137 ? 8.572 -6.380 8.740 1.00 90.06 137 ILE A N 1
ATOM 1126 C CA . ILE A 1 137 ? 9.414 -6.004 7.611 1.00 90.06 137 ILE A CA 1
ATOM 1127 C C . ILE A 1 137 ? 10.518 -5.059 8.104 1.00 90.06 137 ILE A C 1
ATOM 1129 O O . ILE A 1 137 ? 10.230 -4.026 8.709 1.00 90.06 137 ILE A O 1
ATOM 1133 N N . PRO A 1 138 ? 11.801 -5.342 7.816 1.00 89.00 138 PRO A N 1
ATOM 1134 C CA . PRO A 1 138 ? 12.893 -4.462 8.213 1.00 89.00 138 PRO A CA 1
ATOM 1135 C C . PRO A 1 138 ? 12.704 -3.030 7.688 1.00 89.00 138 PRO A C 1
ATOM 1137 O O . PRO A 1 138 ? 12.437 -2.824 6.504 1.00 89.00 138 PRO A O 1
ATOM 1140 N N . LYS A 1 139 ? 12.946 -2.016 8.535 1.00 89.56 139 LYS A N 1
ATOM 1141 C CA . LYS A 1 139 ? 12.705 -0.602 8.178 1.00 89.56 139 LYS A CA 1
ATOM 1142 C C . LYS A 1 139 ? 13.432 -0.145 6.909 1.00 89.56 139 LYS A C 1
ATOM 1144 O O . LYS A 1 139 ? 12.887 0.658 6.166 1.00 89.56 139 LYS A O 1
ATOM 1149 N N . PHE A 1 140 ? 14.631 -0.656 6.619 1.00 89.31 140 PHE A N 1
ATOM 1150 C CA . PHE A 1 140 ? 15.370 -0.299 5.394 1.00 89.31 140 PHE A CA 1
ATOM 1151 C C . PHE A 1 140 ? 14.761 -0.895 4.109 1.00 89.31 140 PHE A C 1
ATOM 1153 O O . PHE A 1 140 ? 15.028 -0.405 3.014 1.00 89.31 140 PHE A O 1
ATOM 1160 N N . ILE A 1 141 ? 13.942 -1.943 4.237 1.00 92.06 141 ILE A N 1
ATOM 1161 C CA . ILE A 1 141 ? 13.109 -2.482 3.157 1.00 92.06 141 ILE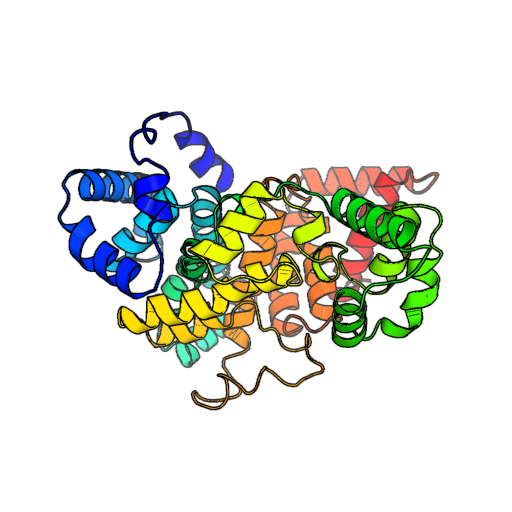 A CA 1
ATOM 1162 C C . ILE A 1 141 ? 11.821 -1.676 3.054 1.00 92.06 141 ILE A C 1
ATOM 1164 O O . ILE A 1 141 ? 11.503 -1.192 1.971 1.00 92.06 141 ILE A O 1
ATOM 1168 N N . LEU A 1 142 ? 11.136 -1.469 4.181 1.00 90.88 142 LEU A N 1
ATOM 1169 C CA . LEU A 1 142 ? 9.887 -0.709 4.238 1.00 90.88 142 LEU A CA 1
ATOM 1170 C C . LEU A 1 142 ? 10.056 0.726 3.707 1.00 90.88 142 LEU A C 1
ATOM 1172 O O . LEU A 1 142 ? 9.227 1.215 2.949 1.00 90.88 142 LEU A O 1
ATOM 1176 N N . ARG A 1 143 ? 11.169 1.380 4.059 1.00 90.56 143 ARG A N 1
ATOM 1177 C CA . ARG A 1 143 ? 11.517 2.754 3.659 1.00 90.56 143 ARG A CA 1
ATOM 1178 C C . ARG A 1 143 ? 12.458 2.808 2.458 1.00 90.56 143 ARG A C 1
ATOM 1180 O O . ARG A 1 143 ? 13.208 3.772 2.302 1.00 90.56 143 ARG A O 1
ATOM 1187 N N . ASN A 1 144 ? 12.478 1.766 1.629 1.00 92.75 144 ASN A N 1
ATOM 1188 C CA . ASN A 1 144 ? 13.295 1.782 0.425 1.00 92.75 144 ASN A CA 1
ATOM 1189 C C . ASN A 1 144 ? 12.846 2.933 -0.494 1.00 92.75 144 ASN A C 1
ATOM 1191 O O . ASN A 1 144 ? 11.696 2.989 -0.922 1.00 92.75 144 ASN A O 1
ATOM 1195 N N . SER A 1 145 ? 13.759 3.857 -0.786 1.00 93.56 145 SER A N 1
ATOM 1196 C CA . SER A 1 145 ? 13.475 5.066 -1.568 1.00 93.56 145 SER A CA 1
ATOM 1197 C C . SER A 1 145 ? 13.751 4.912 -3.066 1.00 93.56 145 SER A C 1
ATOM 1199 O O . SER A 1 145 ? 13.640 5.887 -3.808 1.00 93.56 145 SER A O 1
ATOM 1201 N N . LEU A 1 146 ? 14.133 3.716 -3.531 1.00 95.00 146 LEU A N 1
ATOM 1202 C CA . LEU A 1 146 ? 14.427 3.502 -4.945 1.00 95.00 146 LEU A CA 1
ATOM 1203 C C . LEU A 1 146 ? 13.143 3.590 -5.767 1.00 95.00 146 LEU A C 1
ATOM 1205 O O . LEU A 1 146 ? 12.178 2.858 -5.539 1.00 95.00 146 LEU A O 1
ATOM 1209 N N . THR A 1 147 ? 13.170 4.455 -6.773 1.00 94.31 147 THR A N 1
ATOM 1210 C CA . THR A 1 147 ? 12.078 4.621 -7.731 1.00 94.31 147 THR A CA 1
ATOM 1211 C C . THR A 1 147 ? 12.052 3.475 -8.743 1.00 94.31 147 THR A C 1
ATOM 1213 O O . THR A 1 147 ? 13.020 2.725 -8.894 1.00 94.31 147 THR A O 1
ATOM 1216 N N . ASP A 1 148 ? 10.978 3.367 -9.528 1.00 94.38 148 ASP A N 1
ATOM 1217 C CA . ASP A 1 148 ? 10.918 2.393 -10.626 1.00 94.38 148 ASP A CA 1
ATOM 1218 C C . ASP A 1 148 ? 12.063 2.594 -11.634 1.00 94.38 148 ASP A C 1
ATOM 1220 O O . ASP A 1 148 ? 12.629 1.620 -12.132 1.00 94.38 148 ASP A O 1
ATOM 1224 N N . LYS A 1 149 ? 12.484 3.844 -11.871 1.00 96.75 149 LYS A N 1
ATOM 1225 C CA . LYS A 1 149 ? 13.648 4.157 -12.712 1.00 96.75 149 LYS A CA 1
ATOM 1226 C C . LYS A 1 149 ? 14.946 3.615 -12.114 1.00 96.75 149 LYS A C 1
ATOM 1228 O O . LYS A 1 149 ? 15.779 3.077 -12.847 1.00 96.75 149 LYS A O 1
ATOM 1233 N N . ASP A 1 150 ? 15.112 3.714 -10.797 1.00 97.50 150 ASP A N 1
ATOM 1234 C CA . ASP A 1 150 ? 16.277 3.160 -10.108 1.00 97.50 150 ASP A CA 1
ATOM 1235 C C . ASP A 1 150 ? 16.292 1.636 -10.194 1.00 97.50 150 ASP A C 1
ATOM 1237 O O . ASP A 1 150 ? 17.319 1.053 -10.544 1.00 97.50 150 ASP A O 1
ATOM 1241 N N . TRP A 1 151 ? 15.155 0.980 -9.955 1.00 97.56 151 TRP A N 1
ATOM 1242 C CA . TRP A 1 151 ? 15.028 -0.472 -10.091 1.00 97.56 151 TRP A CA 1
ATOM 1243 C C . TRP A 1 151 ? 15.294 -0.946 -11.525 1.00 97.56 151 TRP A C 1
ATOM 1245 O O . TRP A 1 151 ? 16.052 -1.900 -11.713 1.00 97.56 151 TRP A O 1
ATOM 1255 N N . ALA A 1 152 ? 14.784 -0.241 -12.540 1.00 97.81 152 ALA A N 1
ATOM 1256 C CA . ALA A 1 152 ? 15.106 -0.514 -13.942 1.00 97.81 152 ALA A CA 1
ATOM 1257 C C . ALA A 1 152 ? 16.611 -0.371 -14.220 1.00 97.81 152 ALA A C 1
ATOM 1259 O O . ALA A 1 152 ? 17.204 -1.217 -14.891 1.00 97.81 152 ALA A O 1
ATOM 1260 N N . LEU A 1 153 ? 17.265 0.650 -13.654 1.00 98.06 153 LEU A N 1
ATOM 1261 C CA . LEU A 1 153 ? 18.714 0.832 -13.759 1.00 98.06 153 LEU A CA 1
ATOM 1262 C C . LEU A 1 153 ? 19.491 -0.305 -13.076 1.00 98.06 153 LEU A C 1
ATOM 1264 O O . LEU A 1 153 ? 20.507 -0.760 -13.610 1.00 98.06 153 LEU A O 1
ATOM 1268 N N . LYS A 1 154 ? 19.047 -0.771 -11.902 1.00 97.31 154 LYS A N 1
ATOM 1269 C CA . LYS A 1 154 ? 19.658 -1.914 -11.204 1.00 97.31 154 LYS A CA 1
ATOM 1270 C C . LYS A 1 154 ? 19.526 -3.199 -12.022 1.00 97.31 154 LYS A C 1
ATOM 1272 O O . LYS A 1 154 ? 20.521 -3.909 -12.183 1.00 97.31 154 LYS A O 1
ATOM 1277 N N . PHE A 1 155 ? 18.341 -3.457 -12.573 1.00 97.12 155 PHE A N 1
ATOM 1278 C CA . PHE A 1 155 ? 18.080 -4.592 -13.455 1.00 97.12 155 PHE A CA 1
ATOM 1279 C C . PHE A 1 155 ? 18.953 -4.537 -14.717 1.00 97.12 155 PHE A C 1
ATOM 1281 O O . PHE A 1 155 ? 19.713 -5.473 -14.967 1.00 97.12 155 PHE A O 1
ATOM 1288 N N . TYR A 1 156 ? 18.959 -3.403 -15.428 1.00 97.94 156 TYR A N 1
ATOM 1289 C CA . TYR A 1 156 ? 19.807 -3.165 -16.602 1.00 97.94 156 TYR A CA 1
ATOM 1290 C C . TYR A 1 156 ? 21.282 -3.475 -16.312 1.00 97.94 156 TYR A C 1
ATOM 1292 O O . TYR A 1 156 ? 21.914 -4.278 -16.999 1.00 97.94 156 TYR A O 1
ATOM 1300 N N . LYS A 1 157 ? 21.837 -2.899 -15.235 1.00 97.56 157 LYS A N 1
ATOM 1301 C CA . LYS A 1 157 ? 23.233 -3.134 -14.833 1.00 97.56 157 LYS A CA 1
ATOM 1302 C C . LYS A 1 157 ? 23.511 -4.609 -14.528 1.00 97.56 157 LYS A C 1
ATOM 1304 O O . LYS A 1 157 ? 24.600 -5.085 -14.845 1.00 97.56 157 LYS A O 1
ATOM 1309 N N . SER A 1 158 ? 22.566 -5.325 -13.914 1.00 96.00 158 SER A N 1
ATOM 1310 C CA . SER A 1 158 ? 22.702 -6.764 -13.645 1.00 96.00 158 SER A CA 1
ATOM 1311 C C . SER A 1 158 ? 22.799 -7.568 -14.943 1.00 96.00 158 SER A C 1
ATOM 1313 O O . SER A 1 158 ? 23.744 -8.337 -15.123 1.00 96.00 158 SER A O 1
ATOM 1315 N N . VAL A 1 159 ? 21.888 -7.315 -15.885 1.00 96.81 159 VAL A N 1
ATOM 1316 C CA . VAL A 1 159 ? 21.841 -7.978 -17.196 1.00 96.81 159 VAL A CA 1
ATOM 1317 C C . VAL A 1 159 ? 23.114 -7.715 -18.008 1.00 96.81 159 VAL A C 1
ATOM 1319 O O . VAL A 1 159 ? 23.704 -8.650 -18.555 1.00 96.81 159 VAL A O 1
ATOM 1322 N N . LYS A 1 160 ? 23.601 -6.464 -18.046 1.00 97.00 160 LYS A N 1
ATOM 1323 C CA . LYS A 1 160 ? 24.836 -6.120 -18.777 1.00 97.00 160 LYS A CA 1
ATOM 1324 C C . LYS A 1 160 ? 26.077 -6.779 -18.178 1.00 97.00 160 LYS A C 1
ATOM 1326 O O . LYS A 1 160 ? 26.899 -7.308 -18.923 1.00 97.00 160 LYS A O 1
ATOM 1331 N N . ARG A 1 161 ? 26.187 -6.853 -16.845 1.00 96.25 161 ARG A N 1
ATOM 1332 C CA . ARG A 1 161 ? 27.265 -7.612 -16.174 1.00 96.25 161 ARG A CA 1
ATOM 1333 C C . ARG A 1 161 ? 27.250 -9.097 -16.535 1.00 96.25 161 ARG A C 1
ATOM 1335 O O . ARG A 1 161 ? 28.304 -9.722 -16.571 1.00 96.25 161 ARG A O 1
ATOM 1342 N N . GLN A 1 162 ? 26.076 -9.644 -16.838 1.00 95.19 162 GLN A N 1
ATOM 1343 C CA . GLN A 1 162 ? 25.887 -11.033 -17.254 1.00 95.19 162 GLN A CA 1
ATOM 1344 C C . GLN A 1 162 ? 25.939 -11.227 -18.780 1.00 95.19 162 GLN A C 1
ATOM 1346 O O . GLN A 1 162 ? 25.511 -12.266 -19.276 1.00 95.19 162 GLN A O 1
ATOM 1351 N N . LYS A 1 163 ? 26.482 -10.258 -19.536 1.00 96.31 163 LYS A N 1
ATOM 1352 C CA . LYS A 1 163 ? 26.592 -10.303 -21.006 1.00 96.31 163 LYS A CA 1
ATOM 1353 C C . LYS A 1 163 ? 25.232 -10.511 -21.688 1.00 96.31 163 LYS A C 1
ATOM 1355 O O . LYS A 1 163 ? 25.080 -11.412 -22.508 1.00 96.31 163 LYS A O 1
ATOM 1360 N N . ASN A 1 164 ? 24.248 -9.685 -21.321 1.00 94.94 164 ASN A N 1
ATOM 1361 C CA . ASN A 1 164 ? 22.872 -9.751 -21.829 1.00 94.94 164 ASN A CA 1
ATOM 1362 C C . ASN A 1 164 ? 22.178 -11.086 -21.510 1.00 94.94 164 ASN A C 1
ATOM 1364 O O . ASN A 1 164 ? 21.385 -11.592 -22.295 1.00 94.94 164 ASN A O 1
ATOM 1368 N N . LYS A 1 165 ? 22.477 -11.681 -20.349 1.00 95.69 165 LYS A N 1
ATOM 1369 C CA . LYS A 1 165 ? 21.747 -12.847 -19.841 1.00 95.69 165 LYS A CA 1
ATOM 1370 C C . LYS A 1 165 ? 20.910 -12.440 -18.640 1.00 95.69 165 LYS A C 1
ATOM 1372 O O . LYS A 1 165 ? 21.420 -11.866 -17.682 1.00 95.69 165 LYS A O 1
ATOM 1377 N N . ILE A 1 166 ? 19.622 -12.763 -18.698 1.00 94.94 166 ILE A N 1
ATOM 1378 C CA . ILE A 1 166 ? 18.724 -12.659 -17.548 1.00 94.94 166 ILE A CA 1
ATOM 1379 C C . ILE A 1 166 ? 18.982 -13.855 -16.630 1.00 94.94 166 ILE A C 1
ATOM 1381 O O . ILE A 1 166 ? 18.979 -15.006 -17.086 1.00 94.94 166 ILE A O 1
ATOM 1385 N N . ASP A 1 167 ? 19.202 -13.585 -15.345 1.00 93.88 167 ASP A N 1
ATOM 1386 C CA . ASP A 1 167 ? 19.452 -14.620 -14.347 1.00 93.88 167 ASP A CA 1
ATOM 1387 C C . ASP A 1 167 ? 18.220 -15.511 -14.114 1.00 93.88 167 ASP A C 1
ATOM 1389 O O . ASP A 1 167 ? 17.083 -15.164 -14.448 1.00 93.88 167 ASP A O 1
ATOM 1393 N N . PHE A 1 168 ? 18.449 -16.694 -13.543 1.00 93.44 168 PHE A N 1
ATOM 1394 C CA . PHE A 1 168 ? 17.405 -17.695 -13.319 1.00 93.44 168 PHE A CA 1
ATOM 1395 C C . PHE A 1 168 ? 16.231 -17.164 -12.483 1.00 93.44 168 PHE A C 1
ATOM 1397 O O . PHE A 1 168 ? 15.070 -17.423 -12.806 1.00 93.44 168 PHE A O 1
ATOM 1404 N N . THR A 1 169 ? 16.522 -16.390 -11.443 1.00 91.44 169 THR A N 1
ATOM 1405 C CA . THR A 1 169 ? 15.513 -15.829 -10.549 1.00 91.44 169 THR A CA 1
ATOM 1406 C C . THR A 1 169 ? 14.647 -14.810 -11.278 1.00 91.44 169 THR A C 1
ATOM 1408 O O . THR A 1 169 ? 13.421 -14.907 -11.244 1.00 91.44 169 THR A O 1
ATOM 1411 N N . THR A 1 170 ? 15.255 -13.882 -12.018 1.00 93.88 170 THR A N 1
ATOM 1412 C CA . THR A 1 170 ? 14.475 -12.929 -12.813 1.00 93.88 170 THR A CA 1
ATOM 1413 C C . THR A 1 170 ? 13.630 -13.658 -13.864 1.00 93.88 170 THR A C 1
ATOM 1415 O O . THR A 1 170 ? 12.454 -13.342 -14.030 1.00 93.88 170 THR A O 1
ATOM 1418 N N . LYS A 1 171 ? 14.141 -14.726 -14.501 1.00 95.25 171 LYS A N 1
ATOM 1419 C CA . LYS A 1 171 ? 13.331 -15.578 -15.397 1.00 95.25 171 LYS A CA 1
ATOM 1420 C C . LYS A 1 171 ? 12.114 -16.190 -14.696 1.00 95.25 171 LYS A C 1
ATOM 1422 O O . LYS A 1 171 ? 11.049 -16.259 -15.309 1.00 95.25 171 LYS A O 1
ATOM 1427 N N . LYS A 1 172 ? 12.242 -16.623 -13.435 1.00 94.38 172 LYS A N 1
ATOM 1428 C CA . LYS A 1 172 ? 11.115 -17.122 -12.625 1.00 94.38 172 LYS A CA 1
ATOM 1429 C C . LYS A 1 172 ? 10.048 -16.038 -12.449 1.00 94.38 172 LYS A C 1
ATOM 1431 O O . LYS A 1 172 ? 8.872 -16.332 -12.646 1.00 94.38 172 LYS A O 1
ATOM 1436 N N . TYR A 1 173 ? 10.440 -14.795 -12.169 1.00 92.81 173 TYR A N 1
ATOM 1437 C CA . TYR A 1 173 ? 9.497 -13.676 -12.088 1.00 92.81 173 TYR A CA 1
ATOM 1438 C C . TYR A 1 173 ? 8.849 -13.347 -13.432 1.00 92.81 173 TYR A C 1
ATOM 1440 O O . TYR A 1 173 ? 7.632 -13.205 -13.498 1.00 92.81 173 TYR A O 1
ATOM 1448 N N . LEU A 1 174 ? 9.614 -13.313 -14.526 1.00 94.25 174 LEU A N 1
ATOM 1449 C CA . LEU A 1 174 ? 9.043 -13.091 -15.858 1.00 94.25 174 LEU A CA 1
ATOM 1450 C C . LEU A 1 174 ? 7.993 -14.155 -16.218 1.00 94.25 174 LEU A C 1
ATOM 1452 O O . LEU A 1 174 ? 6.977 -13.831 -16.826 1.00 94.25 174 LEU A O 1
ATOM 1456 N N . LYS A 1 175 ? 8.209 -15.416 -15.819 1.00 94.06 175 LYS A N 1
ATOM 1457 C CA . LYS A 1 175 ? 7.207 -16.485 -15.951 1.00 94.06 175 LYS A CA 1
ATOM 1458 C C . LYS A 1 175 ? 6.002 -16.261 -15.036 1.00 94.06 175 LYS A C 1
ATOM 1460 O O . LYS A 1 175 ? 4.881 -16.372 -15.517 1.00 94.06 175 LYS A O 1
ATOM 1465 N N . LYS A 1 176 ? 6.225 -15.909 -13.760 1.00 89.94 176 LYS A N 1
ATOM 1466 C CA . LYS A 1 176 ? 5.162 -15.604 -12.780 1.00 89.94 176 LYS A CA 1
ATOM 1467 C C . LYS A 1 176 ? 4.188 -14.550 -13.316 1.00 89.94 176 LYS A C 1
ATOM 1469 O O . LYS A 1 176 ? 2.988 -14.712 -13.164 1.00 89.94 176 LYS A O 1
ATOM 1474 N N . TYR A 1 177 ? 4.708 -13.519 -13.979 1.00 88.88 177 TYR A N 1
ATOM 1475 C CA . TYR A 1 177 ? 3.912 -12.431 -14.551 1.00 88.88 177 TYR A CA 1
ATOM 1476 C C . TYR A 1 177 ? 3.534 -12.635 -16.030 1.00 88.88 177 TYR A C 1
ATOM 1478 O O . TYR A 1 177 ? 3.101 -11.695 -16.684 1.00 88.88 177 TYR A O 1
ATOM 1486 N N . ASN A 1 178 ? 3.719 -13.838 -16.588 1.00 92.06 178 ASN A N 1
ATOM 1487 C CA . ASN A 1 178 ? 3.400 -14.170 -17.983 1.00 92.06 178 ASN A CA 1
ATOM 1488 C C . ASN A 1 178 ? 4.035 -13.232 -19.044 1.00 92.06 178 ASN A C 1
ATOM 1490 O O . ASN A 1 178 ? 3.481 -12.990 -20.117 1.00 92.06 178 ASN A O 1
ATOM 1494 N N . ILE A 1 179 ? 5.237 -12.718 -18.768 1.00 93.62 179 ILE A N 1
ATOM 1495 C CA . ILE A 1 179 ? 6.014 -11.851 -19.674 1.00 93.62 179 ILE A CA 1
ATOM 1496 C C . ILE A 1 179 ? 7.354 -12.463 -20.084 1.00 93.62 179 ILE A C 1
ATOM 1498 O O . ILE A 1 179 ? 8.244 -11.769 -20.568 1.00 93.62 179 ILE A O 1
ATOM 1502 N N . PHE A 1 180 ? 7.519 -13.778 -19.927 1.00 95.75 180 PHE A N 1
ATOM 1503 C CA . PHE A 1 180 ? 8.754 -14.471 -20.308 1.00 95.75 180 PHE A CA 1
ATOM 1504 C C . PHE A 1 180 ? 9.115 -14.298 -21.793 1.00 95.75 180 PHE A C 1
ATOM 1506 O O . PHE A 1 180 ? 10.291 -14.245 -22.129 1.00 95.75 180 PHE A O 1
ATOM 1513 N N . HIS A 1 181 ? 8.128 -14.113 -22.672 1.00 95.12 181 HIS A N 1
ATOM 1514 C CA . HIS A 1 181 ? 8.347 -13.819 -24.092 1.00 95.12 181 HIS A CA 1
ATOM 1515 C C . HIS A 1 181 ? 9.013 -12.450 -24.354 1.00 95.12 181 HIS A C 1
ATOM 1517 O O . HIS A 1 181 ? 9.511 -12.215 -25.450 1.00 95.12 181 HIS A O 1
ATOM 1523 N N . PHE A 1 182 ? 9.080 -11.558 -23.356 1.00 94.94 182 PHE A N 1
ATOM 1524 C CA . PHE A 1 182 ? 9.872 -10.323 -23.415 1.00 94.94 182 PHE A CA 1
ATOM 1525 C C . PHE A 1 182 ? 11.312 -10.494 -22.924 1.00 94.94 182 PHE A C 1
ATOM 1527 O O . PHE A 1 182 ? 12.053 -9.515 -22.930 1.00 94.94 182 PHE A O 1
ATOM 1534 N N . ALA A 1 183 ? 11.727 -11.692 -22.493 1.00 96.62 183 ALA A N 1
ATOM 1535 C CA . ALA A 1 183 ? 13.051 -11.903 -21.910 1.00 96.62 183 ALA A CA 1
ATOM 1536 C C . ALA A 1 183 ? 14.177 -11.411 -22.830 1.00 96.62 183 ALA A C 1
ATOM 1538 O O . ALA A 1 183 ? 15.054 -10.694 -22.361 1.00 96.62 183 ALA A O 1
ATOM 1539 N N . ASP A 1 184 ? 14.123 -11.708 -24.129 1.00 97.00 184 ASP A N 1
ATOM 1540 C CA . ASP A 1 184 ? 15.159 -11.259 -25.064 1.00 97.00 184 ASP A CA 1
ATOM 1541 C C . ASP A 1 184 ? 15.142 -9.735 -25.229 1.00 97.00 184 ASP A C 1
ATOM 1543 O O . ASP A 1 184 ? 16.178 -9.090 -25.089 1.00 97.00 184 ASP A O 1
ATOM 1547 N N . LYS A 1 185 ? 13.965 -9.120 -25.400 1.00 97.19 185 LYS A N 1
ATOM 1548 C CA . LYS A 1 185 ? 13.845 -7.652 -25.474 1.00 97.19 185 LYS A CA 1
ATOM 1549 C C . LYS A 1 185 ? 14.413 -6.970 -24.225 1.00 97.19 185 LYS A C 1
ATOM 1551 O O . LYS A 1 185 ? 15.179 -6.022 -24.327 1.00 97.19 185 LYS A O 1
ATOM 1556 N N . LEU A 1 186 ? 14.101 -7.493 -23.040 1.00 97.00 186 LEU A N 1
ATOM 1557 C CA . LEU A 1 186 ? 14.633 -6.989 -21.772 1.00 97.00 186 LEU A CA 1
ATOM 1558 C C . LEU A 1 186 ? 16.147 -7.220 -21.636 1.00 97.00 186 LEU A C 1
ATOM 1560 O O . LEU A 1 186 ? 16.844 -6.388 -21.058 1.00 97.00 186 LEU A O 1
ATOM 1564 N N . ALA A 1 187 ? 16.658 -8.338 -22.155 1.00 97.31 187 ALA A N 1
ATOM 1565 C CA . ALA A 1 187 ? 18.076 -8.679 -22.123 1.00 97.31 187 ALA A CA 1
ATOM 1566 C C . ALA A 1 187 ? 18.921 -7.760 -23.021 1.00 97.31 187 ALA A C 1
ATOM 1568 O O . ALA A 1 187 ? 20.041 -7.376 -22.663 1.00 97.31 187 ALA A O 1
ATOM 1569 N N . PHE A 1 188 ? 18.371 -7.408 -24.183 1.00 97.81 188 PHE A N 1
ATOM 1570 C CA . PHE A 1 188 ? 19.034 -6.605 -25.205 1.00 97.81 188 PHE A CA 1
ATOM 1571 C C . PHE A 1 188 ? 18.717 -5.114 -25.140 1.00 97.81 188 PHE A C 1
ATOM 1573 O O . PHE A 1 188 ? 19.402 -4.363 -25.825 1.00 97.81 188 PHE A O 1
ATOM 1580 N N . ALA A 1 189 ? 17.804 -4.684 -24.263 1.00 97.44 189 ALA A N 1
ATOM 1581 C CA . ALA A 1 189 ? 17.500 -3.275 -24.039 1.00 97.44 189 ALA A CA 1
ATOM 1582 C C . ALA A 1 189 ? 18.778 -2.423 -23.929 1.00 97.44 189 ALA A C 1
ATOM 1584 O O . ALA A 1 189 ? 19.745 -2.804 -23.251 1.00 97.44 189 ALA A O 1
ATOM 1585 N N . GLU A 1 190 ? 18.787 -1.277 -24.600 1.00 97.38 190 GLU A N 1
ATOM 1586 C CA . GLU A 1 190 ? 19.948 -0.394 -24.725 1.00 97.38 190 GLU A CA 1
ATOM 1587 C C . GLU A 1 190 ? 20.106 0.517 -23.508 1.00 97.38 190 GLU A C 1
ATOM 1589 O O . GLU A 1 190 ? 21.211 0.938 -23.165 1.00 97.38 190 GLU A O 1
ATOM 1594 N N . ASN A 1 191 ? 19.003 0.817 -22.820 1.00 97.44 191 ASN A N 1
ATOM 1595 C CA . ASN A 1 191 ? 18.994 1.699 -21.661 1.00 97.44 191 ASN A CA 1
ATOM 1596 C C . ASN A 1 191 ? 17.825 1.389 -20.696 1.00 97.44 191 ASN A C 1
ATOM 1598 O O . ASN A 1 191 ? 16.882 0.680 -21.053 1.00 97.44 191 ASN A O 1
ATOM 1602 N N . PRO A 1 192 ? 17.845 1.925 -19.458 1.00 97.50 192 PRO A N 1
ATOM 1603 C CA . PRO A 1 192 ? 16.783 1.685 -18.477 1.00 97.50 192 PRO A CA 1
ATOM 1604 C C . PRO A 1 192 ? 15.388 2.183 -18.888 1.00 97.50 192 PRO A C 1
ATOM 1606 O O . PRO A 1 192 ? 14.397 1.630 -18.417 1.00 97.50 192 PRO A O 1
ATOM 1609 N N . ASN A 1 193 ? 15.281 3.207 -19.745 1.00 97.69 193 ASN A N 1
ATOM 1610 C CA . ASN A 1 193 ? 13.977 3.729 -20.170 1.00 97.69 193 ASN A CA 1
ATOM 1611 C C . ASN A 1 193 ? 13.272 2.763 -21.129 1.00 97.69 193 ASN A C 1
ATOM 1613 O O . ASN A 1 193 ? 12.050 2.652 -21.089 1.00 97.69 193 ASN A O 1
ATOM 1617 N N . GLU A 1 194 ? 14.024 2.024 -21.945 1.00 97.62 194 GLU A N 1
ATOM 1618 C CA . GLU A 1 194 ? 13.464 0.968 -22.790 1.00 97.62 194 GLU A CA 1
ATOM 1619 C C . GLU A 1 194 ? 12.861 -0.161 -21.942 1.00 97.62 194 GLU A C 1
ATOM 1621 O O . GLU A 1 194 ? 11.749 -0.612 -22.203 1.00 97.62 194 GLU A O 1
ATOM 1626 N N . ILE A 1 195 ? 13.536 -0.539 -20.851 1.00 97.38 195 ILE A N 1
ATOM 1627 C CA . ILE A 1 195 ? 13.014 -1.503 -19.871 1.00 97.38 195 ILE A CA 1
ATOM 1628 C C . ILE A 1 195 ? 11.710 -0.992 -19.253 1.00 97.38 195 ILE A C 1
ATOM 1630 O O . ILE A 1 195 ? 10.732 -1.735 -19.197 1.00 97.38 195 ILE A O 1
ATOM 1634 N N . LEU A 1 196 ? 11.673 0.273 -18.818 1.00 96.75 196 LEU A N 1
ATOM 1635 C CA . LEU A 1 196 ? 10.453 0.891 -18.287 1.00 96.75 196 LEU A CA 1
ATOM 1636 C C . LEU A 1 196 ? 9.323 0.867 -19.315 1.00 96.75 196 LEU A C 1
ATOM 1638 O O . LEU A 1 196 ? 8.205 0.506 -18.965 1.00 96.75 196 LEU A O 1
ATOM 1642 N N . SER A 1 197 ? 9.612 1.206 -20.573 1.00 95.56 197 SER A N 1
ATOM 1643 C CA . SER A 1 197 ? 8.629 1.194 -21.657 1.00 95.56 197 SER A CA 1
ATOM 1644 C C . SER A 1 197 ? 8.054 -0.206 -21.877 1.00 95.56 197 SER A C 1
ATOM 1646 O O . SER A 1 197 ? 6.837 -0.385 -21.821 1.00 95.56 197 SER A O 1
ATOM 1648 N N . ILE A 1 198 ? 8.918 -1.221 -22.016 1.00 95.25 198 ILE A N 1
ATOM 1649 C CA . ILE A 1 198 ? 8.510 -2.623 -22.186 1.00 95.25 198 ILE A CA 1
ATOM 1650 C C . ILE A 1 198 ? 7.618 -3.065 -21.023 1.00 95.25 198 ILE A C 1
ATOM 1652 O O . ILE A 1 198 ? 6.523 -3.578 -21.248 1.00 95.25 198 ILE A O 1
ATOM 1656 N N . LEU A 1 199 ? 8.056 -2.848 -19.781 1.00 94.50 199 LEU A N 1
ATOM 1657 C CA . LEU A 1 199 ? 7.314 -3.295 -18.602 1.00 94.50 199 LEU A CA 1
ATOM 1658 C C . LEU A 1 199 ? 6.004 -2.514 -18.402 1.00 94.50 199 LEU A C 1
ATOM 1660 O O . LEU A 1 199 ? 4.994 -3.116 -18.030 1.00 94.50 199 LEU A O 1
ATOM 1664 N N . LYS A 1 200 ? 5.973 -1.219 -18.750 1.00 91.12 200 LYS A N 1
ATOM 1665 C CA . LYS A 1 200 ? 4.758 -0.388 -18.729 1.00 91.12 200 LYS A CA 1
ATOM 1666 C C . LYS A 1 200 ? 3.672 -0.958 -19.642 1.00 91.12 200 LYS A C 1
ATOM 1668 O O . LYS A 1 200 ? 2.519 -1.000 -19.224 1.00 91.12 200 LYS A O 1
ATOM 1673 N N . THR A 1 201 ? 4.020 -1.491 -20.824 1.00 88.69 201 THR A N 1
ATOM 1674 C CA . THR A 1 201 ? 3.029 -2.142 -21.719 1.00 88.69 201 THR A CA 1
ATOM 1675 C C . THR A 1 201 ? 2.332 -3.348 -21.089 1.00 88.69 201 THR A C 1
ATOM 1677 O O . THR A 1 201 ? 1.270 -3.761 -21.549 1.00 88.69 201 THR A O 1
ATOM 1680 N N . LYS A 1 202 ? 2.929 -3.924 -20.042 1.00 87.81 202 LYS A N 1
ATOM 1681 C CA . LYS A 1 202 ? 2.403 -5.070 -19.302 1.00 87.81 202 LYS A CA 1
ATOM 1682 C C . LYS A 1 202 ? 1.967 -4.723 -17.885 1.00 87.81 202 LYS A C 1
ATOM 1684 O O . LYS A 1 202 ? 1.708 -5.640 -17.118 1.00 87.81 202 LYS A O 1
ATOM 1689 N N . LYS A 1 203 ? 1.875 -3.428 -17.550 1.00 87.19 203 LYS A N 1
ATOM 1690 C CA . LYS A 1 203 ? 1.528 -2.940 -16.205 1.00 87.19 203 LYS A CA 1
ATOM 1691 C C . LYS A 1 203 ? 2.404 -3.584 -15.108 1.00 87.19 203 LYS A C 1
ATOM 1693 O O . LYS A 1 203 ? 1.948 -3.816 -13.996 1.00 87.19 203 LYS A O 1
ATOM 1698 N N . ILE A 1 204 ? 3.669 -3.886 -15.420 1.00 90.75 204 ILE A N 1
ATOM 1699 C CA . ILE A 1 204 ? 4.630 -4.475 -14.476 1.00 90.75 204 ILE A CA 1
ATOM 1700 C C . ILE A 1 204 ? 5.643 -3.413 -14.075 1.00 90.75 204 ILE A C 1
ATOM 1702 O O . ILE A 1 204 ? 6.162 -2.665 -14.900 1.00 90.75 204 ILE A O 1
ATOM 1706 N N . ARG A 1 205 ? 5.957 -3.366 -12.787 1.00 93.38 205 ARG A N 1
ATOM 1707 C CA . ARG A 1 205 ? 6.973 -2.487 -12.224 1.00 93.38 205 ARG A CA 1
ATOM 1708 C C . ARG A 1 205 ? 8.319 -3.212 -12.156 1.00 93.38 205 ARG A C 1
ATOM 1710 O O . ARG A 1 205 ? 8.365 -4.387 -11.781 1.00 93.38 205 ARG A O 1
ATOM 1717 N N . PRO A 1 206 ? 9.448 -2.535 -12.419 1.00 96.62 206 PRO A N 1
ATOM 1718 C CA . PRO A 1 206 ? 10.776 -3.148 -12.323 1.00 96.62 206 PRO A CA 1
ATOM 1719 C C . PRO A 1 206 ? 11.070 -3.781 -10.954 1.00 96.62 206 PRO A C 1
ATOM 1721 O O . PRO A 1 206 ? 11.709 -4.833 -10.883 1.00 96.62 206 PRO A O 1
ATOM 1724 N N . VAL A 1 207 ? 10.561 -3.185 -9.871 1.00 95.31 207 VAL A N 1
ATOM 1725 C CA . VAL A 1 207 ? 10.697 -3.690 -8.493 1.00 95.31 207 VAL A CA 1
ATOM 1726 C C . VAL A 1 207 ? 10.095 -5.090 -8.290 1.00 95.31 207 VAL A C 1
ATOM 1728 O O . VAL A 1 207 ? 10.557 -5.836 -7.430 1.00 95.31 207 VAL A O 1
ATOM 1731 N N . GLN A 1 208 ? 9.117 -5.487 -9.114 1.00 94.81 208 GLN A N 1
ATOM 1732 C CA . GLN A 1 208 ? 8.456 -6.792 -9.019 1.00 94.81 208 GLN A CA 1
ATOM 1733 C C . GLN A 1 208 ? 9.315 -7.936 -9.560 1.00 94.81 208 GLN A C 1
ATOM 1735 O O . GLN A 1 208 ? 9.177 -9.071 -9.101 1.00 94.81 208 GLN A O 1
ATOM 1740 N N . ILE A 1 209 ? 10.182 -7.648 -10.534 1.00 95.56 209 ILE A N 1
ATOM 1741 C CA . ILE A 1 209 ? 10.988 -8.656 -11.238 1.00 95.56 209 ILE A CA 1
ATOM 1742 C C . ILE A 1 209 ? 12.471 -8.605 -10.874 1.00 95.56 209 ILE A C 1
ATOM 1744 O O . ILE A 1 209 ? 13.209 -9.518 -11.231 1.00 95.56 209 ILE A O 1
ATOM 1748 N N . THR A 1 210 ? 12.911 -7.544 -10.193 1.00 95.88 210 THR A N 1
ATOM 1749 C CA . THR A 1 210 ? 14.318 -7.335 -9.844 1.00 95.88 210 THR A CA 1
ATOM 1750 C C . THR A 1 210 ? 14.609 -7.895 -8.451 1.00 95.88 210 THR A C 1
ATOM 1752 O O . THR A 1 210 ? 14.040 -7.404 -7.475 1.00 95.88 210 THR A O 1
ATOM 1755 N N . PRO A 1 211 ? 15.523 -8.874 -8.319 1.00 95.56 211 PRO A N 1
ATOM 1756 C CA . PRO A 1 211 ? 15.957 -9.377 -7.018 1.00 95.56 211 PRO A CA 1
ATOM 1757 C C . PRO A 1 211 ? 16.496 -8.284 -6.085 1.00 95.56 211 PRO A C 1
ATOM 1759 O O . PRO A 1 211 ? 17.246 -7.397 -6.517 1.00 95.56 211 PRO A O 1
ATOM 1762 N N . VAL A 1 212 ? 16.182 -8.377 -4.788 1.00 94.44 212 VAL A N 1
ATOM 1763 C CA . VAL A 1 212 ? 16.518 -7.346 -3.791 1.00 94.44 212 VAL A CA 1
ATOM 1764 C C . VAL A 1 212 ? 18.027 -7.128 -3.662 1.00 94.44 212 VAL A C 1
ATOM 1766 O O . VAL A 1 212 ? 18.461 -5.994 -3.452 1.00 94.44 212 VAL A O 1
ATOM 1769 N N . ARG A 1 213 ? 18.852 -8.160 -3.906 1.00 94.44 213 ARG A N 1
ATOM 1770 C CA . ARG A 1 213 ? 20.328 -8.053 -3.942 1.00 94.44 213 ARG A CA 1
ATOM 1771 C C . ARG A 1 213 ? 20.875 -6.985 -4.884 1.00 94.44 213 ARG A C 1
ATOM 1773 O O . ARG A 1 213 ? 22.026 -6.579 -4.744 1.00 94.44 213 ARG A O 1
ATOM 1780 N N . HIS A 1 214 ? 20.092 -6.550 -5.870 1.00 94.31 214 HIS A N 1
ATOM 1781 C CA . HIS A 1 214 ? 20.496 -5.479 -6.776 1.00 94.31 214 HIS A CA 1
ATOM 1782 C C . HIS A 1 214 ? 20.149 -4.083 -6.234 1.00 94.31 214 HIS A C 1
ATOM 1784 O O . HIS A 1 214 ? 20.792 -3.105 -6.627 1.00 94.31 214 HIS A O 1
ATOM 1790 N N . GLY A 1 215 ? 19.168 -3.985 -5.333 1.00 91.56 215 GLY A N 1
ATOM 1791 C CA . GLY A 1 215 ? 18.678 -2.735 -4.752 1.00 91.56 215 GLY A CA 1
ATOM 1792 C C . GLY A 1 215 ? 19.334 -2.336 -3.429 1.00 91.56 215 GLY A C 1
ATOM 1793 O O . GLY A 1 215 ? 19.464 -1.144 -3.175 1.00 91.56 215 GLY A O 1
ATOM 1794 N N . ILE A 1 216 ? 19.798 -3.292 -2.619 1.00 92.75 216 ILE A N 1
ATOM 1795 C CA . ILE A 1 216 ? 20.339 -3.025 -1.270 1.00 92.75 216 ILE A CA 1
ATOM 1796 C C . ILE A 1 216 ? 21.846 -3.296 -1.157 1.00 92.75 216 ILE A C 1
ATOM 1798 O O . ILE A 1 216 ? 22.457 -3.944 -2.010 1.00 92.75 216 ILE A O 1
ATOM 1802 N N . SER A 1 217 ? 22.472 -2.804 -0.087 1.00 93.19 217 SER A N 1
ATOM 1803 C CA . SER A 1 217 ? 23.889 -3.045 0.197 1.00 93.19 217 SER A CA 1
ATOM 1804 C C . SER A 1 217 ? 24.160 -4.481 0.670 1.00 93.19 217 SER A C 1
ATOM 1806 O O . SER A 1 217 ? 23.308 -5.157 1.246 1.00 93.19 217 SER A O 1
ATOM 1808 N N . LYS A 1 218 ? 25.412 -4.944 0.527 1.00 92.94 218 LYS A N 1
ATOM 1809 C CA . LYS A 1 218 ? 25.844 -6.252 1.062 1.00 92.94 218 LYS A CA 1
ATOM 1810 C C . LYS A 1 218 ? 25.649 -6.365 2.582 1.00 92.94 218 LYS A C 1
ATOM 1812 O O . LYS A 1 218 ? 25.420 -7.464 3.081 1.00 92.94 218 LYS A O 1
ATOM 1817 N N . LYS A 1 219 ? 25.769 -5.254 3.323 1.00 93.62 219 LYS A N 1
ATOM 1818 C CA . LYS A 1 219 ? 25.570 -5.216 4.782 1.00 93.62 219 LYS A CA 1
ATOM 1819 C C . LYS A 1 219 ? 24.097 -5.434 5.130 1.00 93.62 219 LYS A C 1
ATOM 1821 O O . LYS A 1 219 ? 23.802 -6.281 5.967 1.00 93.62 219 LYS A O 1
ATOM 1826 N N . GLU A 1 220 ? 23.197 -4.721 4.459 1.00 92.88 220 GLU A N 1
ATOM 1827 C CA . GLU A 1 220 ? 21.746 -4.889 4.612 1.00 92.88 220 GLU A CA 1
ATOM 1828 C C . GLU A 1 220 ? 21.300 -6.288 4.202 1.00 92.88 220 GLU A C 1
ATOM 1830 O O . GLU A 1 220 ? 20.529 -6.913 4.917 1.00 92.88 220 GLU A O 1
ATOM 1835 N N . PHE A 1 221 ? 21.853 -6.838 3.119 1.00 90.62 221 PHE A N 1
ATOM 1836 C CA . PHE A 1 221 ? 21.541 -8.205 2.716 1.00 90.62 221 PHE A CA 1
ATOM 1837 C C . PHE A 1 221 ? 21.975 -9.248 3.761 1.00 90.62 221 PHE A C 1
ATOM 1839 O O . PHE A 1 221 ? 21.200 -10.131 4.123 1.00 90.62 221 PHE A O 1
ATOM 1846 N N . ARG A 1 222 ? 23.191 -9.131 4.313 1.00 91.19 222 ARG A N 1
ATOM 1847 C CA . ARG A 1 222 ? 23.633 -10.005 5.418 1.00 91.19 222 ARG A CA 1
ATOM 1848 C C . ARG A 1 222 ? 22.686 -9.918 6.614 1.00 91.19 222 ARG A C 1
ATOM 1850 O O . ARG A 1 222 ? 22.428 -10.939 7.247 1.00 91.19 222 ARG A O 1
ATOM 1857 N N . ARG A 1 223 ? 22.175 -8.716 6.904 1.00 89.25 223 ARG A N 1
ATOM 1858 C CA . ARG A 1 223 ? 21.174 -8.475 7.947 1.00 89.25 223 ARG A CA 1
ATOM 1859 C C . ARG A 1 223 ? 19.850 -9.170 7.610 1.00 89.25 223 ARG A C 1
ATOM 1861 O O . ARG A 1 223 ? 19.397 -9.960 8.428 1.00 89.25 223 ARG A O 1
ATOM 1868 N N . LEU A 1 224 ? 19.300 -8.986 6.403 1.00 87.88 224 LEU A N 1
ATOM 1869 C CA . LEU A 1 224 ? 18.089 -9.681 5.930 1.00 87.88 224 LEU A CA 1
ATOM 1870 C C . LEU A 1 224 ? 18.180 -11.191 6.110 1.00 87.88 224 LEU A C 1
ATOM 1872 O O . LEU A 1 224 ? 17.320 -11.800 6.738 1.00 87.88 224 LEU A O 1
ATOM 1876 N N . ARG A 1 225 ? 19.254 -11.793 5.600 1.00 89.75 225 ARG A N 1
ATOM 1877 C CA . ARG A 1 225 ? 19.419 -13.242 5.639 1.00 89.75 225 ARG A CA 1
ATOM 1878 C C . ARG A 1 225 ? 19.556 -13.760 7.069 1.00 89.75 225 ARG A C 1
ATOM 1880 O O . ARG A 1 225 ? 18.913 -14.736 7.435 1.00 89.75 225 ARG A O 1
ATOM 1887 N N . LYS A 1 226 ? 20.390 -13.108 7.888 1.00 88.88 226 LYS A N 1
ATOM 1888 C CA . LYS A 1 226 ? 20.686 -13.553 9.258 1.00 88.88 226 LYS A CA 1
ATOM 1889 C C . LYS A 1 226 ? 19.524 -13.322 10.225 1.00 88.88 226 LYS A C 1
ATOM 1891 O O . LYS A 1 226 ? 19.319 -14.137 11.119 1.00 88.88 226 LYS A O 1
ATOM 1896 N N . GLU A 1 227 ? 18.830 -12.194 10.105 1.00 83.62 227 GLU A N 1
ATOM 1897 C CA . GLU A 1 227 ? 17.802 -11.777 11.067 1.00 83.62 227 GLU A CA 1
ATOM 1898 C C . GLU A 1 227 ? 16.391 -12.183 10.635 1.00 83.62 227 GLU A C 1
ATOM 1900 O O . GLU A 1 227 ? 15.589 -12.509 11.504 1.00 83.62 227 GLU A O 1
ATOM 1905 N N . TYR A 1 228 ? 16.111 -12.225 9.328 1.00 82.94 228 TYR A N 1
ATOM 1906 C CA . TYR A 1 228 ? 14.759 -12.420 8.786 1.00 82.94 228 TYR A CA 1
ATOM 1907 C C . TYR A 1 228 ? 14.619 -13.693 7.941 1.00 82.94 228 TYR A C 1
ATOM 1909 O O . TYR A 1 228 ? 13.513 -14.040 7.547 1.00 82.94 228 TYR A O 1
ATOM 1917 N N . GLY A 1 229 ? 15.717 -14.402 7.645 1.00 87.75 229 GLY A N 1
ATOM 1918 C CA . GLY A 1 229 ? 15.677 -15.604 6.804 1.00 87.75 229 GLY A CA 1
ATOM 1919 C C . GLY A 1 229 ? 15.256 -15.329 5.356 1.00 87.75 229 GLY A C 1
ATOM 1920 O O . GLY A 1 229 ? 14.778 -16.232 4.679 1.00 87.75 229 GLY A O 1
ATOM 1921 N N . ILE A 1 230 ? 15.407 -14.084 4.890 1.00 88.06 230 ILE A N 1
ATOM 1922 C CA . ILE A 1 230 ? 15.043 -13.669 3.532 1.00 88.06 230 ILE A CA 1
ATOM 1923 C C . ILE A 1 230 ? 16.238 -13.885 2.598 1.00 88.06 230 ILE A C 1
ATOM 1925 O O . ILE A 1 230 ? 17.340 -13.387 2.853 1.00 88.06 230 ILE A O 1
ATOM 1929 N N . GLU A 1 231 ? 16.003 -14.606 1.502 1.00 91.56 231 GLU A N 1
ATOM 1930 C CA . GLU A 1 231 ? 17.007 -14.884 0.473 1.00 91.56 231 GLU A CA 1
ATOM 1931 C C . GLU A 1 231 ? 17.223 -13.691 -0.476 1.00 91.56 231 GLU A C 1
ATOM 1933 O O . GLU A 1 231 ? 16.363 -12.830 -0.658 1.00 91.56 231 GLU A O 1
ATOM 1938 N N . GLU A 1 232 ? 18.407 -13.617 -1.092 1.00 89.44 232 GLU A N 1
ATOM 1939 C CA . GLU A 1 232 ? 18.803 -12.484 -1.956 1.00 89.44 232 GLU A CA 1
ATOM 1940 C C . GLU A 1 232 ? 18.013 -12.379 -3.254 1.00 89.44 232 GLU A C 1
ATOM 1942 O O . GLU A 1 232 ? 17.993 -11.328 -3.908 1.00 89.44 232 GLU A O 1
ATOM 1947 N N . ASP A 1 233 ? 17.457 -13.504 -3.669 1.00 92.38 233 ASP A N 1
ATOM 1948 C CA . ASP A 1 233 ? 16.812 -13.677 -4.948 1.00 92.38 233 ASP A CA 1
ATOM 1949 C C . ASP A 1 233 ? 15.319 -13.299 -4.889 1.00 92.38 233 ASP A C 1
ATOM 1951 O O . ASP A 1 233 ? 14.655 -13.164 -5.912 1.00 92.38 233 ASP A O 1
ATOM 1955 N N . VAL A 1 234 ? 14.804 -12.996 -3.702 1.00 92.94 234 VAL A N 1
ATOM 1956 C CA . VAL A 1 234 ? 13.450 -12.479 -3.523 1.00 92.94 234 VAL A CA 1
ATOM 1957 C C . VAL A 1 234 ? 13.379 -11.020 -4.000 1.00 92.94 234 VAL A C 1
ATOM 1959 O O . VAL A 1 234 ? 14.284 -10.224 -3.742 1.00 92.94 234 VAL A O 1
ATOM 1962 N N . SER A 1 235 ? 12.326 -10.641 -4.728 1.00 93.62 235 SER A N 1
ATOM 1963 C CA . SER A 1 235 ? 12.082 -9.243 -5.109 1.00 93.62 235 SER A CA 1
ATOM 1964 C C . SER A 1 235 ? 11.520 -8.435 -3.937 1.00 93.62 235 SER A C 1
ATOM 1966 O O . SER A 1 235 ? 10.906 -8.987 -3.022 1.00 93.62 235 SER A O 1
ATOM 1968 N N . LEU A 1 236 ? 11.701 -7.109 -3.959 1.00 93.19 236 LEU A N 1
ATOM 1969 C CA . LEU A 1 236 ? 11.186 -6.242 -2.893 1.00 93.19 236 LEU A CA 1
ATOM 1970 C C . LEU A 1 236 ? 9.661 -6.381 -2.751 1.00 93.19 236 LEU A C 1
ATOM 1972 O O . LEU A 1 236 ? 9.162 -6.430 -1.634 1.00 93.19 236 LEU A O 1
ATOM 1976 N N . THR A 1 237 ? 8.925 -6.525 -3.857 1.00 91.06 237 THR A N 1
ATOM 1977 C CA . THR A 1 237 ? 7.472 -6.750 -3.812 1.00 91.06 237 THR A CA 1
ATOM 1978 C C . THR A 1 237 ? 7.095 -8.037 -3.080 1.00 91.06 237 THR A C 1
ATOM 1980 O O . THR A 1 237 ? 6.148 -8.017 -2.307 1.00 91.06 237 THR A O 1
ATOM 1983 N N . GLU A 1 238 ? 7.816 -9.144 -3.276 1.00 90.56 238 GLU A N 1
ATOM 1984 C CA . GLU A 1 238 ? 7.505 -10.395 -2.565 1.00 90.56 238 GLU A CA 1
ATOM 1985 C C . GLU A 1 238 ? 7.793 -10.292 -1.065 1.00 90.56 238 GLU A C 1
ATOM 1987 O O . GLU A 1 238 ? 7.037 -10.841 -0.272 1.00 90.56 238 GLU A O 1
ATOM 1992 N N . ILE A 1 239 ? 8.846 -9.562 -0.672 1.00 91.12 239 ILE A N 1
ATOM 1993 C CA . ILE A 1 239 ? 9.104 -9.259 0.744 1.00 91.12 239 ILE A CA 1
ATOM 1994 C C . ILE A 1 239 ? 7.967 -8.403 1.301 1.00 91.12 239 ILE A C 1
ATOM 1996 O O . ILE A 1 239 ? 7.450 -8.695 2.368 1.00 91.12 239 ILE A O 1
ATOM 2000 N N . MET A 1 240 ? 7.546 -7.366 0.571 1.00 91.25 240 MET A N 1
ATOM 2001 C CA . MET A 1 240 ? 6.443 -6.514 1.008 1.00 91.25 240 MET A CA 1
ATOM 2002 C C . MET A 1 240 ? 5.152 -7.312 1.177 1.00 91.25 240 MET A C 1
ATOM 2004 O O . MET A 1 240 ? 4.489 -7.146 2.190 1.00 91.25 240 MET A O 1
ATOM 2008 N N . LYS A 1 241 ? 4.831 -8.237 0.268 1.00 90.00 241 LYS A N 1
ATOM 2009 C CA . LYS A 1 241 ? 3.629 -9.085 0.344 1.00 90.00 241 LYS A CA 1
ATOM 2010 C C . LYS A 1 241 ? 3.546 -9.969 1.587 1.00 90.00 241 LYS A C 1
ATOM 2012 O O . LYS A 1 241 ? 2.455 -10.399 1.938 1.00 90.00 241 LYS A O 1
ATOM 2017 N N . THR A 1 242 ? 4.650 -10.224 2.295 1.00 88.88 242 THR A N 1
ATOM 2018 C CA . THR A 1 242 ? 4.561 -11.001 3.537 1.00 88.88 242 THR A CA 1
ATOM 2019 C C . THR A 1 242 ? 3.753 -10.276 4.610 1.00 88.88 242 THR A C 1
ATOM 2021 O O . THR A 1 242 ? 3.221 -10.945 5.488 1.00 88.88 242 THR A O 1
ATOM 2024 N N . HIS A 1 243 ? 3.623 -8.941 4.551 1.00 92.38 243 HIS A N 1
ATOM 2025 C CA . HIS A 1 243 ? 2.881 -8.192 5.568 1.00 92.38 243 HIS A CA 1
ATOM 2026 C C . HIS A 1 243 ? 1.422 -8.640 5.693 1.00 92.38 243 HIS A C 1
ATOM 2028 O O . HIS A 1 243 ? 0.928 -8.672 6.807 1.00 92.38 243 HIS A O 1
ATOM 2034 N N . GLU A 1 244 ? 0.761 -9.056 4.614 1.00 90.50 244 GLU A N 1
ATOM 2035 C CA . GLU A 1 244 ? -0.636 -9.512 4.654 1.00 90.50 244 GLU A CA 1
ATOM 2036 C C . GLU A 1 244 ? -0.774 -10.748 5.559 1.00 90.50 244 GLU A C 1
ATOM 2038 O O . GLU A 1 244 ? -1.527 -10.766 6.538 1.00 90.50 244 GLU A O 1
ATOM 2043 N N . GLN A 1 245 ? 0.068 -11.756 5.320 1.00 86.94 245 GLN A N 1
ATOM 2044 C CA . GLN A 1 245 ? 0.107 -12.967 6.135 1.00 86.94 245 GLN A CA 1
ATOM 2045 C C . GLN A 1 245 ? 0.501 -12.678 7.591 1.00 86.94 245 GLN A C 1
ATOM 2047 O O . GLN A 1 245 ? 0.010 -13.325 8.523 1.00 86.94 245 GLN A O 1
ATOM 2052 N N . GLU A 1 246 ? 1.403 -11.722 7.796 1.00 88.88 246 GLU A N 1
ATOM 2053 C CA . GLU A 1 246 ? 1.849 -11.312 9.123 1.00 88.88 246 GLU A CA 1
ATOM 2054 C C . GLU A 1 246 ? 0.755 -10.525 9.864 1.00 88.88 246 GLU A C 1
ATOM 2056 O O . GLU A 1 246 ? 0.551 -10.769 11.054 1.00 88.88 246 GLU A O 1
ATOM 2061 N N . SER A 1 247 ? -0.02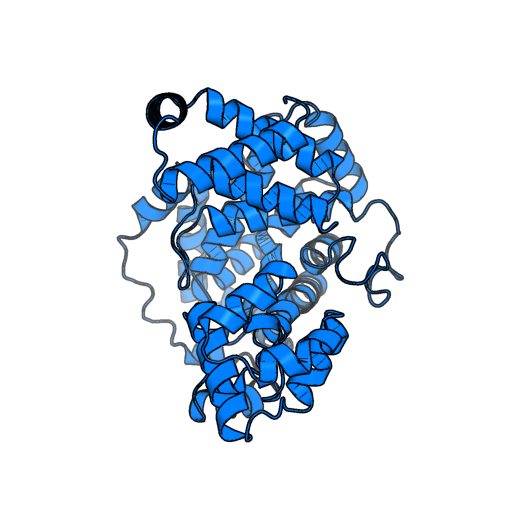3 -9.685 9.169 1.00 93.69 247 SER A N 1
ATOM 2062 C CA . SER A 1 247 ? -1.206 -8.997 9.699 1.00 93.69 247 SER A CA 1
ATOM 2063 C C . SER A 1 247 ? -2.237 -10.003 10.199 1.00 93.69 247 SER A C 1
ATOM 2065 O O . SER A 1 247 ? -2.653 -9.923 11.359 1.00 93.69 247 SER A O 1
ATOM 2067 N N . PHE A 1 248 ? -2.564 -11.014 9.381 1.00 90.94 248 PHE A N 1
ATOM 2068 C CA . PHE A 1 248 ? -3.433 -12.124 9.783 1.00 90.94 248 PHE A CA 1
ATOM 2069 C C . PHE A 1 248 ? -2.928 -12.772 11.075 1.00 90.94 248 PHE A C 1
ATOM 2071 O O . PHE A 1 248 ? -3.636 -12.865 12.076 1.00 90.94 248 PHE A O 1
ATOM 2078 N N . ASN A 1 249 ? -1.670 -13.208 11.074 1.00 86.44 249 ASN A N 1
ATOM 2079 C CA . ASN A 1 249 ? -1.121 -13.991 12.172 1.00 86.44 249 ASN A CA 1
ATOM 2080 C C . ASN A 1 249 ? -0.992 -13.188 13.475 1.00 86.44 249 ASN A C 1
ATOM 2082 O O . ASN A 1 249 ? -1.098 -13.779 14.553 1.00 86.44 249 ASN A O 1
ATOM 2086 N N . ILE A 1 250 ? -0.735 -11.878 13.402 1.00 88.75 250 ILE A N 1
ATOM 2087 C CA . ILE A 1 250 ? -0.704 -10.992 14.572 1.00 88.75 250 ILE A CA 1
ATOM 2088 C C . ILE A 1 250 ? -2.113 -10.843 15.146 1.00 88.75 250 ILE A C 1
ATOM 2090 O O . ILE A 1 250 ? -2.315 -11.134 16.325 1.00 88.75 250 ILE A O 1
ATOM 2094 N N . LEU A 1 251 ? -3.087 -10.443 14.325 1.00 92.19 251 LEU A N 1
ATOM 2095 C CA . LEU A 1 251 ? -4.462 -10.194 14.767 1.00 92.19 251 LEU A CA 1
ATOM 2096 C C . LEU A 1 251 ? -5.128 -11.467 15.302 1.00 92.19 251 LEU A C 1
ATOM 2098 O O . LEU A 1 251 ? -5.687 -11.455 16.401 1.00 92.19 251 LEU A O 1
ATOM 2102 N N . TYR A 1 252 ? -4.968 -12.592 14.602 1.00 88.75 252 TYR A N 1
ATOM 2103 C CA . TYR A 1 252 ? -5.535 -13.879 15.002 1.00 88.75 252 TYR A CA 1
ATOM 2104 C C . TYR A 1 252 ? -5.043 -14.296 16.394 1.00 88.75 252 TYR A C 1
ATOM 2106 O O . TYR A 1 252 ? -5.828 -14.640 17.275 1.00 88.75 252 TYR A O 1
ATOM 2114 N N . LYS A 1 253 ? -3.733 -14.175 16.653 1.00 87.06 253 LYS A N 1
ATOM 2115 C CA . LYS A 1 253 ? -3.139 -14.502 17.964 1.00 87.06 253 LYS A CA 1
ATOM 2116 C C . LYS A 1 253 ? -3.616 -13.597 19.099 1.00 87.06 253 LYS A C 1
ATOM 2118 O O . LYS A 1 253 ? -3.481 -13.980 20.260 1.00 87.06 253 LYS A O 1
ATOM 2123 N N . LEU A 1 254 ? -4.144 -12.415 18.788 1.00 88.75 254 LEU A N 1
ATOM 2124 C CA . LEU A 1 254 ? -4.675 -11.465 19.768 1.00 88.75 254 LEU A CA 1
ATOM 2125 C C . LEU A 1 254 ? -6.172 -11.640 20.044 1.00 88.75 254 LEU A C 1
ATOM 2127 O O . LEU A 1 254 ? -6.709 -10.950 20.923 1.00 88.75 254 LEU A O 1
ATOM 2131 N N . GLY A 1 255 ? -6.803 -12.598 19.357 1.00 90.81 255 GLY A N 1
ATOM 2132 C CA . GLY A 1 255 ? -8.229 -12.899 19.445 1.00 90.81 255 GLY A CA 1
ATOM 2133 C C . GLY A 1 255 ? -9.090 -12.090 18.473 1.00 90.81 255 GLY A C 1
ATOM 2134 O O . GLY A 1 255 ? -10.297 -12.025 18.668 1.00 90.81 255 GLY A O 1
ATOM 2135 N N . TYR A 1 256 ? -8.487 -11.467 17.457 1.00 93.94 256 TYR A N 1
ATOM 2136 C CA . TYR A 1 256 ? -9.185 -10.731 16.402 1.00 93.94 256 TYR A CA 1
ATOM 2137 C C . TYR A 1 256 ? -9.326 -11.595 15.145 1.00 93.94 256 TYR A C 1
ATOM 2139 O O . TYR A 1 256 ? -8.746 -11.302 14.105 1.00 93.94 256 TYR A O 1
ATOM 2147 N N . GLU A 1 257 ? -10.005 -12.737 15.259 1.00 92.19 257 GLU A N 1
ATOM 2148 C CA . GLU A 1 257 ? -10.032 -13.761 14.202 1.00 92.19 257 GLU A CA 1
ATOM 2149 C C . GLU A 1 257 ? -10.697 -13.268 12.910 1.00 92.19 257 GLU A C 1
ATOM 2151 O O . GLU A 1 257 ? -10.184 -13.511 11.816 1.00 92.19 257 GLU A O 1
ATOM 2156 N N . LYS A 1 258 ? -11.816 -12.543 13.028 1.00 90.62 258 LYS A N 1
ATOM 2157 C CA . LYS A 1 258 ? -12.523 -11.993 11.864 1.00 90.62 258 LYS A CA 1
ATOM 2158 C C . LYS A 1 258 ? -11.740 -10.849 11.235 1.00 90.62 258 LYS A C 1
ATOM 2160 O O . LYS A 1 258 ? -11.581 -10.811 10.020 1.00 90.62 258 LYS A O 1
ATOM 2165 N N . GLU A 1 259 ? -11.199 -9.954 12.056 1.00 94.25 259 GLU A N 1
ATOM 2166 C CA . GLU A 1 259 ? -10.370 -8.856 11.574 1.00 94.25 259 GLU A CA 1
ATOM 2167 C C . GLU A 1 259 ? -9.106 -9.374 10.895 1.00 94.25 259 GLU A C 1
ATOM 2169 O O . GLU A 1 259 ? -8.721 -8.849 9.858 1.00 94.25 259 GLU A O 1
ATOM 2174 N N . ALA A 1 260 ? -8.495 -10.435 11.432 1.00 91.25 26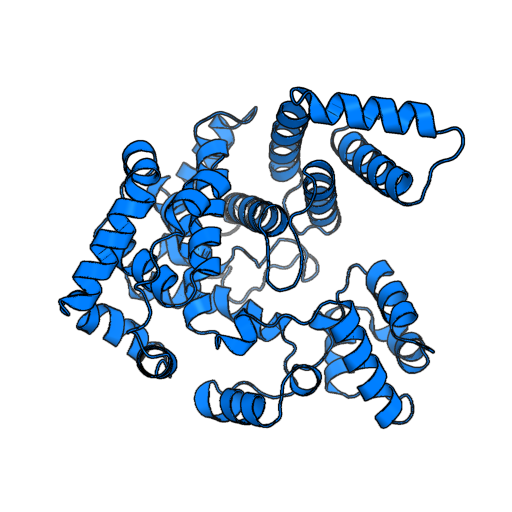0 ALA A N 1
ATOM 2175 C CA . ALA A 1 260 ? -7.350 -11.104 10.832 1.00 91.25 260 ALA A CA 1
ATOM 2176 C C . ALA A 1 260 ? -7.666 -11.622 9.431 1.00 91.25 260 ALA A C 1
ATOM 2178 O O . ALA A 1 260 ? -6.872 -11.410 8.520 1.00 91.25 260 ALA A O 1
ATOM 2179 N N . ALA A 1 261 ? -8.815 -12.280 9.250 1.00 89.00 261 ALA A N 1
ATOM 2180 C CA . ALA A 1 261 ? -9.232 -12.803 7.953 1.00 89.00 261 ALA A CA 1
ATOM 2181 C C . ALA A 1 261 ? -9.433 -11.687 6.915 1.00 89.00 261 ALA A C 1
ATOM 2183 O O . ALA A 1 261 ? -9.098 -11.876 5.749 1.00 89.00 261 ALA A O 1
ATOM 2184 N N . ILE A 1 262 ? -9.935 -10.525 7.332 1.00 90.44 262 ILE A N 1
ATOM 2185 C CA . ILE A 1 262 ? -10.133 -9.366 6.455 1.00 90.44 262 ILE A CA 1
ATOM 2186 C C . ILE A 1 262 ? -8.784 -8.690 6.150 1.00 90.44 262 ILE A C 1
ATOM 2188 O O . ILE A 1 262 ? -8.376 -8.594 4.995 1.00 90.44 262 ILE A O 1
ATOM 2192 N N . ALA A 1 263 ? -8.046 -8.292 7.190 1.00 90.50 263 ALA A N 1
ATOM 2193 C CA . ALA A 1 263 ? -6.742 -7.637 7.093 1.00 90.50 263 ALA A CA 1
ATOM 2194 C C . ALA A 1 263 ? -5.701 -8.493 6.360 1.00 90.50 263 ALA A C 1
ATOM 2196 O O . ALA A 1 263 ? -4.837 -7.967 5.674 1.00 90.50 263 ALA A O 1
ATOM 2197 N N . GLY A 1 264 ? -5.766 -9.815 6.490 1.00 87.38 264 GLY A N 1
ATOM 2198 C CA . GLY A 1 264 ? -4.823 -10.737 5.866 1.00 87.38 264 GLY A CA 1
ATOM 2199 C C . GLY A 1 264 ? -5.007 -10.958 4.370 1.00 87.38 264 GLY A C 1
ATOM 2200 O O . GLY A 1 264 ? -4.171 -11.623 3.773 1.00 87.38 264 GLY A O 1
ATOM 2201 N N . ASN A 1 265 ? -6.094 -10.452 3.783 1.00 84.88 265 ASN A N 1
ATOM 2202 C CA . ASN A 1 265 ? -6.448 -10.680 2.381 1.00 84.88 265 ASN A CA 1
ATOM 2203 C C . ASN A 1 265 ? -6.688 -9.369 1.610 1.00 84.88 265 ASN A C 1
ATOM 2205 O O . ASN A 1 265 ? -7.246 -9.408 0.518 1.00 84.88 265 ASN A O 1
ATOM 2209 N N . HIS A 1 266 ? -6.291 -8.213 2.154 1.00 82.94 266 HIS A N 1
ATOM 2210 C CA . HIS A 1 266 ? -6.573 -6.913 1.530 1.00 82.94 266 HIS A CA 1
ATOM 2211 C C . HIS A 1 266 ? -5.763 -6.652 0.242 1.00 82.94 266 HIS A C 1
ATOM 2213 O O . HIS A 1 266 ? -6.156 -5.802 -0.548 1.00 82.94 266 HIS A O 1
ATOM 2219 N N . GLY A 1 267 ? -4.653 -7.368 0.009 1.00 70.31 267 GLY A N 1
ATOM 2220 C CA . GLY A 1 267 ? -3.850 -7.270 -1.220 1.00 70.31 267 GLY A CA 1
ATOM 2221 C C . GLY A 1 267 ? -4.051 -8.423 -2.216 1.00 70.31 267 GLY A C 1
ATOM 2222 O O . GLY A 1 267 ? -3.604 -8.336 -3.365 1.00 70.31 267 GLY A O 1
ATOM 2223 N N . ASP A 1 268 ? -4.742 -9.493 -1.807 1.00 64.56 268 ASP A N 1
ATOM 2224 C CA . ASP A 1 268 ? -4.994 -10.704 -2.600 1.00 64.56 268 ASP A CA 1
ATOM 2225 C C . ASP A 1 268 ? -6.294 -10.530 -3.417 1.00 64.56 268 ASP A C 1
ATOM 2227 O O . ASP A 1 268 ? -7.343 -11.128 -3.156 1.00 64.56 268 ASP A O 1
ATOM 2231 N N . THR A 1 269 ? -6.231 -9.649 -4.415 1.00 51.56 269 THR A N 1
ATOM 2232 C CA . THR A 1 269 ? -7.387 -9.249 -5.224 1.00 51.56 269 THR A CA 1
ATOM 2233 C C . THR A 1 269 ? -7.724 -10.229 -6.363 1.00 51.56 269 THR A C 1
ATOM 2235 O O . THR A 1 269 ? -6.927 -11.090 -6.748 1.00 51.56 269 THR A O 1
ATOM 2238 N N . TYR A 1 270 ? -8.951 -10.131 -6.889 1.00 41.88 270 TYR A N 1
ATOM 2239 C CA . TYR A 1 270 ? -9.662 -11.127 -7.714 1.00 41.88 270 TYR A CA 1
ATOM 2240 C C . TYR A 1 270 ? -8.887 -11.715 -8.923 1.00 41.88 270 TYR A C 1
ATOM 2242 O O . TYR A 1 270 ? -9.085 -12.887 -9.266 1.00 41.88 270 TYR A O 1
ATOM 2250 N N . SER A 1 271 ? -7.963 -10.982 -9.557 1.00 36.44 271 SER A N 1
ATOM 2251 C CA . SER A 1 271 ? -7.371 -11.383 -10.847 1.00 36.44 271 SER A CA 1
ATOM 2252 C C . SER A 1 271 ? -5.864 -11.646 -10.892 1.00 36.44 271 SER A C 1
ATOM 2254 O O . SER A 1 271 ? -5.407 -12.228 -11.882 1.00 36.44 271 SER A O 1
ATOM 2256 N N . ALA A 1 272 ? -5.072 -11.275 -9.876 1.00 36.91 272 ALA A N 1
ATOM 2257 C CA . ALA A 1 272 ? -3.602 -11.267 -9.984 1.00 36.91 272 ALA A CA 1
ATOM 2258 C C . ALA A 1 272 ? -2.970 -12.664 -10.219 1.00 36.91 272 ALA A C 1
ATOM 2260 O O . ALA A 1 272 ? -1.771 -12.779 -10.488 1.00 36.91 272 ALA A O 1
ATOM 2261 N N . LEU A 1 273 ? -3.780 -13.730 -10.163 1.00 31.55 273 LEU A N 1
ATOM 2262 C CA . LEU A 1 273 ? -3.425 -15.127 -10.435 1.00 31.55 273 LEU A CA 1
ATOM 2263 C C . LEU A 1 273 ? -4.347 -15.822 -11.465 1.00 31.55 273 LEU A C 1
ATOM 2265 O O . LEU A 1 273 ? -4.425 -17.050 -11.492 1.00 31.55 273 LEU A O 1
ATOM 2269 N N . GLY A 1 274 ? -5.044 -15.075 -12.330 1.00 31.89 274 GLY A N 1
ATOM 2270 C CA . GLY A 1 274 ? -5.880 -15.664 -13.386 1.00 31.89 274 GLY A CA 1
ATOM 2271 C C . GLY A 1 274 ? -7.197 -16.262 -12.875 1.00 31.89 274 GLY A C 1
ATOM 2272 O O . GLY A 1 274 ? -7.545 -17.390 -13.221 1.00 31.89 274 GLY A O 1
ATOM 2273 N N . GLY A 1 275 ? -7.922 -15.518 -12.032 1.00 34.22 275 GLY A N 1
ATOM 2274 C CA . GLY A 1 275 ? -9.280 -15.876 -11.594 1.00 34.22 275 GLY A CA 1
ATOM 2275 C C . GLY A 1 275 ? -9.358 -17.012 -10.568 1.00 34.22 275 GLY A C 1
ATOM 2276 O O . GLY A 1 275 ? -10.426 -17.575 -10.337 1.00 34.22 275 GLY A O 1
ATOM 2277 N N . LYS A 1 276 ? -8.241 -17.382 -9.935 1.00 34.50 276 LYS A N 1
ATOM 2278 C CA . LYS A 1 276 ? -8.242 -18.260 -8.762 1.00 34.50 276 LYS A CA 1
ATOM 2279 C C . LYS A 1 276 ? -7.520 -17.545 -7.630 1.00 34.50 276 LYS A C 1
ATOM 2281 O O . LYS A 1 276 ? -6.294 -17.458 -7.661 1.00 34.50 276 LYS A O 1
ATOM 2286 N N . LYS A 1 277 ? -8.287 -17.075 -6.631 1.00 43.50 277 LYS A N 1
ATOM 2287 C CA . LYS A 1 277 ? -7.756 -16.690 -5.312 1.00 43.50 277 LYS A CA 1
ATOM 2288 C C . LYS A 1 277 ? -6.753 -17.750 -4.867 1.00 43.50 277 LYS A C 1
ATOM 2290 O O . LYS A 1 277 ? -6.950 -18.942 -5.149 1.00 43.50 277 LYS A O 1
ATOM 2295 N N . SER A 1 278 ? -5.693 -17.339 -4.175 1.00 37.62 278 SER A N 1
ATOM 2296 C CA . SER A 1 278 ? -4.798 -18.301 -3.552 1.00 37.62 278 SER A CA 1
ATOM 2297 C C . SER A 1 278 ? -5.660 -19.257 -2.703 1.00 37.62 278 SE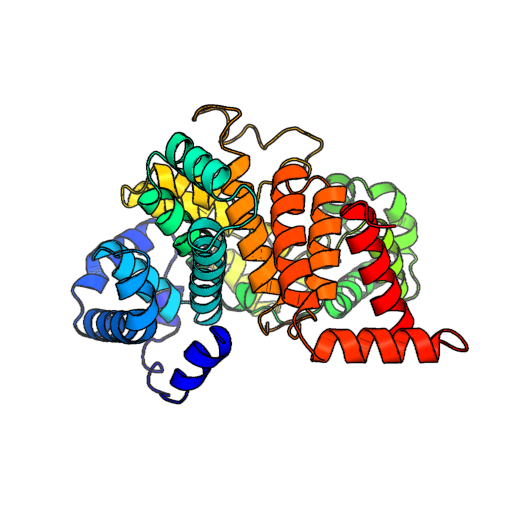R A C 1
ATOM 2299 O O . SER A 1 278 ? -6.374 -18.881 -1.769 1.00 37.62 278 SER A O 1
ATOM 2301 N N . LYS A 1 279 ? -5.692 -20.535 -3.101 1.00 36.12 279 LYS A N 1
ATOM 2302 C CA . LYS A 1 279 ? -6.453 -21.586 -2.401 1.00 36.12 279 LYS A CA 1
ATOM 2303 C C . LYS A 1 279 ? -5.896 -21.864 -1.000 1.00 36.12 279 LYS A C 1
ATOM 2305 O O . LYS A 1 279 ? -6.418 -22.728 -0.312 1.00 36.12 279 LYS A O 1
ATOM 2310 N N . ALA A 1 280 ? -4.819 -21.187 -0.599 1.00 38.75 280 ALA A N 1
ATOM 2311 C CA . ALA A 1 280 ? -4.088 -21.493 0.619 1.00 38.75 280 ALA A CA 1
ATOM 2312 C C . ALA A 1 280 ? -4.832 -21.058 1.893 1.00 38.75 280 ALA A C 1
ATOM 2314 O O . ALA A 1 280 ? -4.663 -21.714 2.914 1.00 38.75 280 ALA A O 1
ATOM 2315 N N . TYR A 1 281 ? -5.688 -20.029 1.831 1.00 40.44 281 TYR A N 1
ATOM 2316 C CA . TYR A 1 281 ? -6.424 -19.544 3.013 1.00 40.44 281 TYR A CA 1
ATOM 2317 C C . TYR A 1 281 ? -7.937 -19.389 2.805 1.00 40.44 281 TYR A C 1
ATOM 2319 O O . TYR A 1 281 ? -8.703 -19.499 3.760 1.00 40.44 281 TYR A O 1
ATOM 2327 N N . SER A 1 282 ? -8.394 -19.251 1.556 1.00 38.16 282 SER A N 1
ATOM 2328 C CA . SER A 1 282 ? -9.822 -19.130 1.214 1.00 38.16 282 SER A CA 1
ATOM 2329 C C . SER A 1 282 ? -10.631 -20.428 1.362 1.00 38.16 282 SER A C 1
ATOM 2331 O O . SER A 1 282 ? -11.857 -20.393 1.317 1.00 38.16 282 SER A O 1
ATOM 2333 N N . SER A 1 283 ? -9.984 -21.584 1.558 1.00 35.75 283 SER A N 1
ATOM 2334 C CA . SER A 1 283 ? -10.680 -22.871 1.695 1.00 35.75 283 SER A CA 1
ATOM 2335 C C . SER A 1 283 ? -11.165 -23.187 3.113 1.00 35.75 283 SER A C 1
ATOM 2337 O O . SER A 1 283 ? -11.840 -24.197 3.288 1.00 35.75 283 SER A O 1
ATOM 2339 N N . ILE A 1 284 ? -10.820 -22.375 4.121 1.00 41.44 284 ILE A N 1
ATOM 2340 C CA . ILE A 1 284 ? -11.194 -22.640 5.524 1.00 41.44 284 ILE A CA 1
ATOM 2341 C C . ILE A 1 284 ? -12.318 -21.711 6.016 1.00 41.44 284 ILE A C 1
ATOM 2343 O O . ILE A 1 284 ? -13.020 -22.070 6.957 1.00 41.44 284 ILE A O 1
ATOM 2347 N N . ILE A 1 285 ? -12.575 -20.566 5.370 1.00 42.47 285 ILE A N 1
ATOM 2348 C CA . ILE A 1 285 ? -13.598 -19.608 5.825 1.00 42.47 285 ILE A CA 1
ATOM 2349 C C . ILE A 1 285 ? -14.433 -19.115 4.627 1.00 42.47 285 ILE A C 1
ATOM 2351 O O . ILE A 1 285 ? -13.954 -18.356 3.796 1.00 42.47 285 ILE A O 1
ATOM 2355 N N . ILE A 1 286 ? -15.664 -19.638 4.545 1.00 41.53 286 ILE A N 1
ATOM 2356 C CA . ILE A 1 286 ? -16.876 -19.164 3.839 1.00 41.53 286 ILE A CA 1
ATOM 2357 C C . ILE A 1 286 ? -16.632 -18.335 2.558 1.00 41.53 286 ILE A C 1
ATOM 2359 O O . ILE A 1 286 ? -16.432 -17.123 2.579 1.00 41.53 286 ILE A O 1
ATOM 2363 N N . GLY A 1 287 ? -16.711 -19.019 1.413 1.00 39.28 287 GLY A N 1
ATOM 2364 C CA . GLY A 1 287 ? -16.510 -18.452 0.082 1.00 39.28 287 GLY A CA 1
ATOM 2365 C C . GLY A 1 287 ? -17.634 -17.528 -0.408 1.00 39.28 287 GLY A C 1
ATOM 2366 O O . GLY A 1 287 ? -18.801 -17.703 -0.076 1.00 39.28 287 GLY A O 1
ATOM 2367 N N . GLN A 1 288 ? -17.230 -16.594 -1.272 1.00 45.38 288 GLN A N 1
ATOM 2368 C CA . GLN A 1 288 ? -18.012 -15.683 -2.127 1.00 45.38 288 GLN A CA 1
ATOM 2369 C C . GLN A 1 288 ? -18.500 -14.338 -1.577 1.00 45.38 288 GLN A C 1
ATOM 2371 O O . GLN A 1 288 ? -18.738 -13.482 -2.413 1.00 45.38 288 GLN A O 1
ATOM 2376 N N . ARG A 1 289 ? -18.570 -14.083 -0.263 1.00 51.31 289 ARG A N 1
ATOM 2377 C CA . ARG A 1 289 ? -18.876 -12.716 0.234 1.00 51.31 289 ARG A CA 1
ATOM 2378 C C . ARG A 1 289 ? -17.618 -11.896 0.545 1.00 51.31 289 ARG A C 1
ATOM 2380 O O . ARG A 1 289 ? -17.484 -10.796 0.046 1.00 51.31 289 ARG A O 1
ATOM 2387 N N . MET A 1 290 ? -16.609 -12.532 1.157 1.00 51.56 290 MET A N 1
ATOM 2388 C CA . MET A 1 290 ? -15.284 -11.975 1.522 1.00 51.56 290 MET A CA 1
ATOM 2389 C C . MET A 1 290 ? -14.516 -11.130 0.481 1.00 51.56 290 MET A C 1
ATOM 2391 O O . MET A 1 290 ? -13.491 -10.547 0.823 1.00 51.56 290 MET A O 1
ATOM 2395 N N . SER A 1 291 ? -14.905 -11.122 -0.797 1.00 56.00 291 SER A N 1
ATOM 2396 C CA . SER A 1 291 ? -14.320 -10.220 -1.801 1.00 56.00 291 SER A CA 1
ATOM 2397 C C . SER A 1 291 ? -14.713 -8.765 -1.582 1.00 56.00 291 SER A C 1
ATOM 2399 O O . SER A 1 291 ? -13.865 -7.894 -1.734 1.00 56.00 291 SER A O 1
ATOM 2401 N N . ASP A 1 292 ? -15.951 -8.508 -1.176 1.00 72.31 292 ASP A N 1
ATOM 2402 C CA . ASP A 1 292 ? -16.547 -7.186 -1.347 1.00 72.31 292 ASP A CA 1
ATOM 2403 C C . ASP A 1 292 ? -16.003 -6.205 -0.298 1.00 72.31 292 ASP A C 1
ATOM 2405 O O . ASP A 1 292 ? -15.681 -5.057 -0.603 1.00 72.31 292 ASP A O 1
ATOM 2409 N N . ILE A 1 293 ? -15.786 -6.669 0.938 1.00 85.25 293 ILE A N 1
ATOM 2410 C CA . ILE A 1 293 ? -15.210 -5.820 1.992 1.00 85.25 293 ILE A CA 1
ATOM 2411 C C . ILE A 1 293 ? -13.687 -5.681 1.882 1.00 85.25 293 ILE A C 1
ATOM 2413 O O . ILE A 1 293 ? -13.134 -4.660 2.291 1.00 85.25 293 ILE A O 1
ATOM 2417 N N . ALA A 1 294 ? -12.994 -6.684 1.333 1.00 85.06 294 ALA A N 1
ATOM 2418 C CA . ALA A 1 294 ? -11.555 -6.590 1.084 1.00 85.06 294 ALA A CA 1
ATOM 2419 C C . ALA A 1 294 ? -11.263 -5.542 -0.000 1.00 85.06 294 ALA A C 1
ATOM 2421 O O . ALA A 1 294 ? -10.336 -4.750 0.154 1.00 85.06 294 ALA A O 1
ATOM 2422 N N . ASP A 1 295 ? -12.117 -5.474 -1.023 1.00 87.88 295 ASP A N 1
ATOM 2423 C CA . ASP A 1 295 ? -12.056 -4.477 -2.089 1.00 87.88 295 ASP A CA 1
ATOM 2424 C C . ASP A 1 295 ? -12.245 -3.044 -1.560 1.00 87.88 295 ASP A C 1
ATOM 2426 O O . ASP A 1 295 ? -11.544 -2.132 -1.994 1.00 87.88 295 ASP A O 1
ATOM 2430 N N . LEU A 1 296 ? -13.106 -2.828 -0.557 1.00 91.56 296 LEU A N 1
ATOM 2431 C CA . LEU A 1 296 ? -13.234 -1.518 0.103 1.00 91.56 296 LEU A CA 1
ATOM 2432 C C . LEU A 1 296 ? -11.943 -1.092 0.818 1.00 91.56 296 LEU A C 1
ATOM 2434 O O . LEU A 1 296 ? -11.547 0.072 0.737 1.00 91.56 296 LEU A O 1
ATOM 2438 N N . ILE A 1 297 ? -11.282 -2.023 1.517 1.00 93.94 297 ILE A N 1
ATOM 2439 C CA . ILE A 1 297 ? -9.995 -1.743 2.170 1.00 93.94 297 ILE A CA 1
ATOM 2440 C C . ILE A 1 297 ? -8.926 -1.486 1.112 1.00 93.94 297 ILE A C 1
ATOM 2442 O O . ILE A 1 297 ? -8.177 -0.528 1.257 1.00 93.94 297 ILE A O 1
ATOM 2446 N N . TYR A 1 298 ? -8.888 -2.281 0.042 1.00 93.31 298 TYR A N 1
ATOM 2447 C CA . TYR A 1 298 ? -7.959 -2.102 -1.070 1.00 93.31 298 TYR A CA 1
ATOM 2448 C C . TYR A 1 298 ? -8.110 -0.726 -1.735 1.00 93.31 298 TYR A C 1
ATOM 2450 O O . TYR A 1 298 ? -7.124 -0.018 -1.922 1.00 93.31 298 TYR A O 1
ATOM 2458 N N . LEU A 1 299 ? -9.338 -0.302 -2.049 1.00 93.88 299 LEU A N 1
ATOM 2459 C CA . LEU A 1 299 ? -9.597 1.008 -2.654 1.00 93.88 299 LEU A CA 1
ATOM 2460 C C . LEU A 1 299 ? -9.138 2.152 -1.746 1.00 93.88 299 LEU A C 1
ATOM 2462 O O . LEU A 1 299 ? -8.514 3.101 -2.223 1.00 93.88 299 LEU A O 1
ATOM 2466 N N . ALA A 1 300 ? -9.411 2.058 -0.443 1.00 95.38 300 ALA A N 1
ATOM 2467 C CA . ALA A 1 300 ? -8.952 3.047 0.526 1.00 95.38 300 ALA A CA 1
ATOM 2468 C C . ALA A 1 300 ? -7.429 3.052 0.685 1.00 95.38 300 ALA A C 1
ATOM 2470 O O . ALA A 1 300 ? -6.831 4.125 0.726 1.00 95.38 300 ALA A O 1
ATOM 2471 N N . ASP A 1 301 ? -6.816 1.869 0.737 1.00 96.12 301 ASP A N 1
ATOM 2472 C CA . ASP A 1 301 ? -5.371 1.670 0.809 1.00 96.12 301 ASP A CA 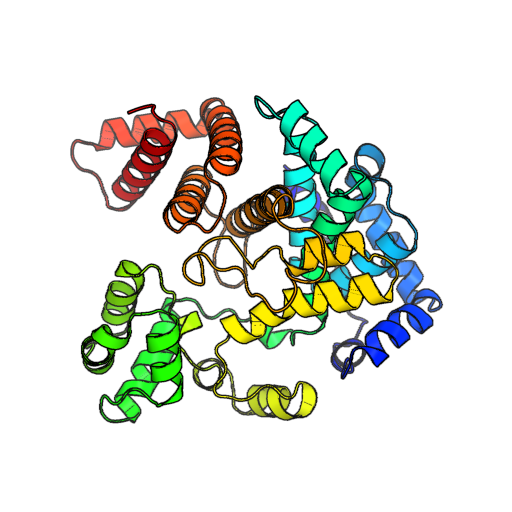1
ATOM 2473 C C . ASP A 1 301 ? -4.669 2.322 -0.389 1.00 96.12 301 ASP A C 1
ATOM 2475 O O . ASP A 1 301 ? -3.816 3.199 -0.228 1.00 96.12 301 ASP A O 1
ATOM 2479 N N . VAL A 1 302 ? -5.103 1.991 -1.607 1.00 94.50 302 VAL A N 1
ATOM 2480 C CA . VAL A 1 302 ? -4.562 2.574 -2.838 1.00 94.50 302 VAL A CA 1
ATOM 2481 C C . VAL A 1 302 ? -4.819 4.079 -2.895 1.00 94.50 302 VAL A C 1
ATOM 2483 O O . VAL A 1 302 ? -3.907 4.839 -3.229 1.00 94.50 302 VAL A O 1
ATOM 2486 N N . GLN A 1 303 ? -6.023 4.543 -2.547 1.00 95.62 303 GLN A N 1
ATOM 2487 C CA . GLN A 1 303 ? -6.335 5.971 -2.553 1.00 95.62 303 GLN A CA 1
ATOM 2488 C C . GLN A 1 303 ? -5.433 6.746 -1.587 1.00 95.62 303 GLN A C 1
ATOM 2490 O O . GLN A 1 303 ? -4.771 7.690 -2.023 1.00 95.62 303 GLN A O 1
ATOM 2495 N N . ASP A 1 304 ? -5.353 6.346 -0.314 1.00 96.25 304 ASP A N 1
ATOM 2496 C CA . ASP A 1 304 ? -4.488 7.014 0.663 1.00 96.25 304 ASP A CA 1
ATOM 2497 C C . ASP A 1 304 ? -3.019 6.945 0.228 1.00 96.25 304 ASP A C 1
ATOM 2499 O O . ASP A 1 304 ? -2.279 7.929 0.317 1.00 96.25 304 ASP A O 1
ATOM 2503 N N . ALA A 1 305 ? -2.595 5.807 -0.330 1.00 93.31 305 ALA A N 1
ATOM 2504 C CA . ALA A 1 305 ? -1.239 5.640 -0.814 1.00 93.31 305 ALA A CA 1
ATOM 2505 C C . ALA A 1 305 ? -0.852 6.619 -1.912 1.00 93.31 305 ALA A C 1
ATOM 2507 O O . ALA A 1 305 ? 0.287 7.092 -1.908 1.00 93.31 305 ALA A O 1
ATOM 2508 N N . LEU A 1 306 ? -1.778 6.921 -2.816 1.00 92.88 306 LEU A N 1
ATOM 2509 C CA . LEU A 1 306 ? -1.566 7.843 -3.921 1.00 92.88 306 LEU A CA 1
ATOM 2510 C C . LEU A 1 306 ? -1.795 9.313 -3.515 1.00 92.88 306 LEU A C 1
ATOM 2512 O O . LEU A 1 306 ? -1.171 10.199 -4.102 1.00 92.88 306 LEU A O 1
ATOM 2516 N N . GLU A 1 307 ? -2.640 9.586 -2.516 1.00 93.44 307 GLU A N 1
ATOM 2517 C CA . GLU A 1 307 ? -2.874 10.930 -1.958 1.00 93.44 307 GLU A CA 1
ATOM 2518 C C . GLU A 1 307 ? -1.748 11.402 -1.029 1.00 93.44 307 GLU A C 1
ATOM 2520 O O . GLU A 1 307 ? -1.503 12.607 -0.906 1.00 93.44 307 GLU A O 1
ATOM 2525 N N . SER A 1 308 ? -1.040 10.471 -0.395 1.00 89.06 308 SER A N 1
ATOM 2526 C CA . SER A 1 308 ? 0.011 10.764 0.576 1.00 89.06 308 SER A CA 1
ATOM 2527 C C . SER A 1 308 ? 1.396 10.941 -0.059 1.00 89.06 308 SER A C 1
ATOM 2529 O O . SER A 1 308 ? 1.744 10.337 -1.076 1.00 89.06 308 SER A O 1
ATOM 2531 N N . ASP A 1 309 ? 2.236 11.765 0.575 1.00 85.81 309 ASP A N 1
ATOM 2532 C CA . ASP A 1 309 ? 3.657 11.861 0.230 1.00 85.81 309 ASP A CA 1
ATOM 2533 C C . ASP A 1 309 ? 4.391 10.595 0.710 1.00 85.81 309 ASP A C 1
ATOM 2535 O O . ASP A 1 309 ? 4.330 10.238 1.891 1.00 85.81 309 ASP A O 1
ATOM 2539 N N . ARG A 1 310 ? 5.122 9.924 -0.188 1.00 81.81 310 ARG A N 1
ATOM 2540 C CA . ARG A 1 310 ? 5.885 8.702 0.110 1.00 81.81 310 ARG A CA 1
ATOM 2541 C C . ARG A 1 310 ? 7.381 8.884 -0.138 1.00 81.81 310 ARG A C 1
ATOM 2543 O O . ARG A 1 310 ? 7.813 9.774 -0.864 1.00 81.81 310 ARG A O 1
ATOM 2550 N N . TYR A 1 311 ? 8.207 8.001 0.434 1.00 80.44 311 TYR A N 1
ATOM 2551 C CA . TYR A 1 311 ? 9.669 8.058 0.250 1.00 80.44 311 TYR A CA 1
ATOM 2552 C C . TYR A 1 311 ? 10.108 7.956 -1.219 1.00 80.44 311 TYR A C 1
ATOM 2554 O O . TYR A 1 311 ? 11.201 8.399 -1.564 1.00 80.44 311 TYR A O 1
ATOM 2562 N N . TYR A 1 312 ? 9.268 7.366 -2.071 1.00 75.56 312 TYR A N 1
ATOM 2563 C CA . TYR A 1 312 ? 9.563 7.071 -3.472 1.00 75.56 312 TYR A CA 1
ATOM 2564 C C . TYR A 1 312 ? 8.650 7.806 -4.476 1.00 75.56 312 TYR A C 1
ATOM 2566 O O . TYR A 1 312 ? 8.879 7.687 -5.680 1.00 75.56 312 TYR A O 1
ATOM 2574 N N . HIS A 1 313 ? 7.646 8.579 -4.029 1.00 83.44 313 HIS A N 1
ATOM 2575 C CA . HIS A 1 313 ? 6.871 9.496 -4.883 1.00 83.44 313 HIS A CA 1
ATOM 2576 C C . HIS A 1 313 ? 6.169 10.604 -4.078 1.00 83.44 313 HIS A C 1
ATOM 2578 O O . HIS A 1 313 ? 5.908 10.459 -2.889 1.00 83.44 313 HIS A O 1
ATOM 2584 N N . LYS A 1 314 ? 5.822 11.706 -4.752 1.00 88.56 314 LYS A N 1
ATOM 2585 C CA . LYS A 1 314 ? 4.941 12.756 -4.208 1.00 88.56 314 LYS A CA 1
ATOM 2586 C C . LYS A 1 314 ? 3.469 12.387 -4.393 1.00 88.56 314 LYS A C 1
ATOM 2588 O O . LYS A 1 314 ? 3.171 11.556 -5.252 1.00 88.56 314 LYS A O 1
ATOM 2593 N N . SER A 1 315 ? 2.580 13.039 -3.649 1.00 89.62 315 SER A N 1
ATOM 2594 C CA . SER A 1 315 ? 1.132 12.904 -3.837 1.00 89.62 315 SER A CA 1
ATOM 2595 C C . SER A 1 315 ? 0.691 13.144 -5.288 1.00 89.62 315 SER A C 1
ATOM 2597 O O . SER A 1 315 ? 1.237 13.992 -6.007 1.00 89.62 315 SER A O 1
ATOM 2599 N N . PHE A 1 316 ? -0.290 12.364 -5.738 1.00 89.38 316 PHE A N 1
ATOM 2600 C CA . PHE A 1 316 ? -0.888 12.482 -7.064 1.00 89.38 316 PHE A CA 1
ATOM 2601 C C . PHE A 1 316 ? -2.111 13.403 -7.056 1.00 89.38 316 PHE A C 1
ATOM 2603 O O . PHE A 1 316 ? -2.724 13.671 -6.025 1.00 89.38 316 PHE A O 1
ATOM 2610 N N . THR A 1 317 ? -2.474 13.907 -8.236 1.00 90.75 317 THR A N 1
ATOM 2611 C CA . THR A 1 317 ? -3.726 14.648 -8.406 1.00 90.75 317 THR A CA 1
ATOM 2612 C C . THR A 1 317 ? -4.914 13.701 -8.271 1.00 90.75 317 THR A C 1
ATOM 2614 O O . THR A 1 317 ? -4.828 12.533 -8.652 1.00 90.75 317 THR A O 1
ATOM 2617 N N . LYS A 1 318 ? -6.053 14.216 -7.794 1.00 91.12 318 LYS A N 1
ATOM 2618 C CA . LYS A 1 318 ? -7.261 13.405 -7.602 1.00 91.12 318 LYS A CA 1
ATOM 2619 C C . LYS A 1 318 ? -7.690 12.671 -8.872 1.00 91.12 318 LYS A C 1
ATOM 2621 O O . LYS A 1 318 ? -7.966 11.482 -8.827 1.00 91.12 318 LYS A O 1
ATOM 2626 N N . LEU A 1 319 ? -7.647 13.344 -10.021 1.00 91.88 319 LEU A N 1
ATOM 2627 C CA . LEU A 1 319 ? -7.986 12.731 -11.305 1.00 91.88 319 LEU A CA 1
ATOM 2628 C C . LEU A 1 319 ? -7.073 11.543 -11.657 1.00 91.88 319 LEU A C 1
ATOM 2630 O O . LEU A 1 319 ? -7.559 10.502 -12.091 1.00 91.88 319 LEU A O 1
ATOM 2634 N N . LYS A 1 320 ? -5.765 11.672 -11.413 1.00 92.19 320 LYS A N 1
ATOM 2635 C CA . LYS A 1 320 ? -4.794 10.597 -11.644 1.00 92.19 320 LYS A CA 1
ATOM 2636 C C . LYS A 1 320 ? -4.992 9.421 -10.689 1.00 92.19 320 LYS A C 1
ATOM 2638 O O . LYS A 1 320 ? -4.778 8.273 -11.074 1.00 92.19 320 LYS A O 1
ATOM 2643 N N . ILE A 1 321 ? -5.406 9.696 -9.453 1.00 94.50 321 ILE A N 1
ATOM 2644 C CA . ILE A 1 321 ? -5.803 8.665 -8.486 1.00 94.50 321 ILE A CA 1
ATOM 2645 C C . ILE A 1 321 ? -6.998 7.881 -9.030 1.00 94.50 321 ILE A C 1
ATOM 2647 O O . ILE A 1 321 ? -6.909 6.664 -9.145 1.00 94.50 321 ILE A O 1
ATOM 2651 N N . LEU A 1 322 ? -8.063 8.559 -9.472 1.00 95.06 322 LEU A N 1
ATOM 2652 C CA . LEU A 1 322 ? -9.238 7.898 -10.054 1.00 95.06 322 LEU A CA 1
ATOM 2653 C C . LEU A 1 322 ? -8.887 7.085 -11.303 1.00 95.06 322 LEU A C 1
ATOM 2655 O O . LEU A 1 322 ? -9.298 5.936 -11.419 1.00 95.06 322 LEU A O 1
ATOM 2659 N N . ALA A 1 323 ? -8.063 7.626 -12.202 1.00 94.12 323 ALA A N 1
ATOM 2660 C CA . ALA A 1 323 ? -7.576 6.882 -13.362 1.00 94.12 323 ALA A CA 1
ATOM 2661 C C . ALA A 1 323 ? -6.754 5.642 -12.962 1.00 94.12 323 ALA A C 1
ATOM 2663 O O . ALA A 1 323 ? -6.787 4.625 -13.658 1.00 94.12 323 ALA A O 1
ATOM 2664 N N . SER A 1 324 ? -6.028 5.699 -11.840 1.00 93.12 324 SER A N 1
ATOM 2665 C CA . SER A 1 324 ? -5.288 4.553 -11.296 1.00 93.12 324 SER A CA 1
ATOM 2666 C C . SER A 1 324 ? -6.244 3.482 -10.761 1.00 93.12 324 SER A C 1
ATOM 2668 O O . SER A 1 324 ? -6.092 2.326 -11.132 1.00 93.12 324 SER A O 1
ATOM 2670 N N . LEU A 1 325 ? -7.301 3.865 -10.038 1.00 94.44 325 LEU A N 1
ATOM 2671 C CA . LEU A 1 325 ? -8.347 2.929 -9.600 1.00 94.44 325 LEU A CA 1
ATOM 2672 C C . LEU A 1 325 ? -9.064 2.263 -10.790 1.00 94.44 325 LEU A C 1
ATOM 2674 O O . LEU A 1 325 ? -9.290 1.057 -10.776 1.00 94.44 325 LEU A O 1
ATOM 2678 N N . VAL A 1 326 ? -9.340 3.001 -11.875 1.00 94.19 326 VAL A N 1
ATOM 2679 C CA . VAL A 1 326 ? -9.875 2.405 -13.119 1.00 94.19 326 VAL A CA 1
ATOM 2680 C C . VAL A 1 326 ? -8.902 1.377 -13.709 1.00 94.19 326 VAL A C 1
ATOM 2682 O O . VAL A 1 326 ? -9.322 0.329 -14.193 1.00 94.19 326 VAL A O 1
ATOM 2685 N N . ASN A 1 327 ? -7.590 1.641 -13.673 1.00 90.81 327 ASN A N 1
ATOM 2686 C CA . ASN A 1 327 ? -6.598 0.664 -14.136 1.00 90.81 327 ASN A CA 1
ATOM 2687 C C . ASN A 1 327 ? -6.614 -0.624 -13.308 1.00 90.81 327 ASN A C 1
ATOM 2689 O O . ASN A 1 327 ? -6.379 -1.693 -13.885 1.00 90.81 327 ASN A O 1
ATOM 2693 N N . ASP A 1 328 ? -6.862 -0.513 -12.003 1.00 89.75 328 ASP A N 1
ATOM 2694 C CA . ASP A 1 328 ? -6.961 -1.652 -11.097 1.00 89.75 328 ASP A CA 1
ATOM 2695 C C . ASP A 1 328 ? -8.212 -2.481 -11.429 1.00 89.75 328 ASP A C 1
ATOM 2697 O O . ASP A 1 328 ? -8.083 -3.694 -11.617 1.00 89.75 328 ASP A O 1
ATOM 2701 N N . VAL A 1 329 ? -9.364 -1.845 -11.689 1.00 89.19 329 VAL A N 1
ATOM 2702 C CA . VAL A 1 329 ? -10.586 -2.518 -12.189 1.00 89.19 329 VAL A CA 1
ATOM 2703 C C . VAL A 1 329 ? -10.331 -3.250 -13.508 1.00 89.19 329 VAL A C 1
ATOM 2705 O O . VAL A 1 329 ? -10.603 -4.441 -13.620 1.00 89.19 329 VAL A O 1
ATOM 2708 N N . GLU A 1 330 ? -9.741 -2.581 -14.505 1.00 87.81 330 GLU A N 1
ATOM 2709 C CA . GLU A 1 330 ? -9.420 -3.190 -15.809 1.00 87.81 330 GLU A CA 1
ATOM 2710 C C . GLU A 1 330 ? -8.469 -4.385 -15.690 1.00 87.81 330 GLU A C 1
ATOM 2712 O O . GLU A 1 330 ? -8.450 -5.274 -16.542 1.00 87.81 330 GLU A O 1
ATOM 2717 N N . SER A 1 331 ? -7.609 -4.374 -14.670 1.00 81.69 331 SER A N 1
ATOM 2718 C CA . SER A 1 331 ? -6.719 -5.495 -14.390 1.00 81.69 331 SER A CA 1
ATOM 2719 C C . SER A 1 331 ? -7.425 -6.630 -13.648 1.00 81.69 331 SER A C 1
ATOM 2721 O O . SER A 1 331 ? -6.862 -7.718 -13.575 1.00 81.69 331 SER A O 1
ATOM 2723 N N . GLY A 1 332 ? -8.639 -6.396 -13.137 1.00 82.25 332 GLY A N 1
ATOM 2724 C CA . GLY A 1 332 ? -9.429 -7.278 -12.279 1.00 82.25 332 GLY A CA 1
ATOM 2725 C C . GLY A 1 332 ? -8.965 -7.294 -10.819 1.00 82.25 332 GLY A C 1
ATOM 2726 O O . GLY A 1 332 ? -9.236 -8.253 -10.098 1.00 82.25 332 GLY A O 1
ATOM 2727 N N . ALA A 1 333 ? -8.212 -6.276 -10.399 1.00 82.56 333 ALA A N 1
ATOM 2728 C CA . ALA A 1 333 ? -7.712 -6.138 -9.037 1.00 82.56 333 ALA A CA 1
ATOM 2729 C C . ALA A 1 333 ? -8.770 -5.603 -8.063 1.00 82.56 333 ALA A C 1
ATOM 2731 O O . ALA A 1 333 ? -8.489 -5.489 -6.884 1.00 82.56 333 ALA A O 1
ATOM 2732 N N . VAL A 1 334 ? -9.967 -5.260 -8.519 1.00 86.12 334 VAL A N 1
ATOM 2733 C CA . VAL A 1 334 ? -11.078 -4.853 -7.655 1.00 86.12 334 VAL A CA 1
ATOM 2734 C C . VAL A 1 334 ? -12.382 -5.090 -8.411 1.00 86.12 334 VAL A C 1
ATOM 2736 O O . VAL A 1 334 ? -12.388 -5.012 -9.646 1.00 86.12 334 VAL A O 1
ATOM 2739 N N . ASP A 1 335 ? -13.465 -5.400 -7.701 1.00 85.50 335 ASP A N 1
ATOM 2740 C CA . ASP A 1 335 ? -14.798 -5.486 -8.288 1.00 85.50 335 ASP A CA 1
ATOM 2741 C C . ASP A 1 335 ? -15.208 -4.166 -8.960 1.00 85.50 335 ASP A C 1
ATOM 2743 O O . ASP A 1 335 ? -15.064 -3.067 -8.410 1.00 85.50 335 ASP A O 1
ATOM 2747 N N . GLU A 1 336 ? -15.740 -4.281 -10.178 1.00 87.75 336 GLU A N 1
ATOM 2748 C CA . GLU A 1 336 ? -16.119 -3.130 -10.992 1.00 87.75 336 GLU A CA 1
ATOM 2749 C C . GLU A 1 336 ? -17.254 -2.321 -10.358 1.00 87.75 336 GLU A C 1
ATOM 2751 O O . GLU A 1 336 ? -17.231 -1.093 -10.441 1.00 87.75 336 GLU A O 1
ATOM 2756 N N . ASN A 1 337 ? -18.236 -2.965 -9.721 1.00 85.12 337 ASN A N 1
ATOM 2757 C CA . ASN A 1 337 ? -19.399 -2.263 -9.182 1.00 85.12 337 ASN A CA 1
ATOM 2758 C C . ASN A 1 337 ? -19.005 -1.422 -7.970 1.00 85.12 337 ASN A C 1
ATOM 2760 O O . ASN A 1 337 ? -19.353 -0.241 -7.901 1.00 85.12 337 ASN A O 1
ATOM 2764 N N . ILE A 1 338 ? -18.226 -2.003 -7.052 1.00 85.38 338 ILE A N 1
ATOM 2765 C CA . ILE A 1 338 ? -17.727 -1.291 -5.869 1.00 85.38 338 ILE A CA 1
ATOM 2766 C C . ILE A 1 338 ? -16.850 -0.112 -6.299 1.00 85.38 338 ILE A C 1
ATOM 2768 O O . ILE A 1 338 ? -17.057 1.018 -5.849 1.00 85.38 338 ILE A O 1
ATOM 2772 N N . ALA A 1 339 ? -15.913 -0.342 -7.222 1.00 90.25 339 ALA A N 1
ATOM 2773 C CA . ALA A 1 339 ? -15.043 0.714 -7.720 1.00 90.25 339 ALA A CA 1
ATOM 2774 C C . ALA A 1 339 ? -15.813 1.803 -8.484 1.00 90.25 339 ALA A C 1
ATOM 2776 O O . ALA A 1 339 ? -15.485 2.980 -8.349 1.00 90.25 339 ALA A O 1
ATOM 2777 N N . ARG A 1 340 ? -16.852 1.454 -9.254 1.00 89.00 340 ARG A N 1
ATOM 2778 C CA . ARG A 1 340 ? -17.715 2.414 -9.965 1.00 89.00 340 ARG A CA 1
ATOM 2779 C C . ARG A 1 340 ? -18.424 3.355 -9.004 1.00 89.00 340 ARG A C 1
ATOM 2781 O O . ARG A 1 340 ? -18.348 4.565 -9.205 1.00 89.00 340 ARG A O 1
ATOM 2788 N N . ILE A 1 341 ? -19.039 2.821 -7.951 1.00 86.19 341 ILE A N 1
ATOM 2789 C CA . ILE A 1 341 ? -19.678 3.634 -6.907 1.00 86.19 341 ILE A CA 1
ATOM 2790 C C . ILE A 1 341 ? -18.635 4.544 -6.245 1.00 86.19 341 ILE A C 1
ATOM 2792 O O . ILE A 1 341 ? -18.830 5.754 -6.126 1.00 86.19 341 ILE A O 1
ATOM 2796 N N . TRP A 1 342 ? -17.485 3.973 -5.876 1.00 90.81 342 TRP A N 1
ATOM 2797 C CA . TRP A 1 342 ? -16.404 4.703 -5.221 1.00 90.81 342 TRP A CA 1
ATOM 2798 C C . TRP A 1 342 ? -15.859 5.860 -6.066 1.00 90.81 342 TRP A C 1
ATOM 2800 O O . TRP A 1 342 ? -15.689 6.971 -5.556 1.00 90.81 342 TRP A O 1
ATOM 2810 N N . ILE A 1 343 ? -15.568 5.592 -7.343 1.00 92.38 343 ILE A N 1
ATOM 2811 C CA . ILE A 1 343 ? -15.018 6.554 -8.302 1.00 92.38 343 ILE A CA 1
ATOM 2812 C C . ILE A 1 343 ? -16.054 7.626 -8.636 1.00 92.38 343 ILE A C 1
ATOM 2814 O O . ILE A 1 343 ? -15.664 8.784 -8.751 1.00 92.38 343 ILE A O 1
ATOM 2818 N N . SER A 1 344 ? -17.338 7.274 -8.766 1.00 89.88 344 SER A N 1
ATOM 2819 C CA . SER A 1 344 ? -18.402 8.248 -9.041 1.00 89.88 344 SER A CA 1
ATOM 2820 C C . SER A 1 344 ? -18.469 9.314 -7.950 1.00 89.88 344 SER A C 1
ATOM 2822 O O . SER A 1 344 ? -18.362 10.498 -8.254 1.00 89.88 344 SER A O 1
ATOM 2824 N N . ASP A 1 345 ? -18.518 8.901 -6.682 1.00 88.38 345 ASP A N 1
ATOM 2825 C CA . ASP A 1 345 ? -18.559 9.829 -5.544 1.00 88.38 345 ASP A CA 1
ATOM 2826 C C . ASP A 1 345 ? -17.333 10.751 -5.491 1.00 88.38 345 ASP A C 1
ATOM 2828 O O . ASP A 1 345 ? -17.449 11.969 -5.358 1.00 88.38 345 ASP A O 1
ATOM 2832 N N . GLU A 1 346 ? -16.128 10.199 -5.662 1.00 91.12 346 GLU A N 1
ATOM 2833 C CA . GLU A 1 346 ? -14.924 11.034 -5.691 1.00 91.12 346 GLU A CA 1
ATOM 2834 C C . GLU A 1 346 ? -14.873 11.966 -6.907 1.00 91.12 346 GLU A C 1
ATOM 2836 O O . GLU A 1 346 ? -14.311 13.062 -6.826 1.00 91.12 346 GLU A O 1
ATOM 2841 N N . PHE A 1 347 ? -15.433 11.544 -8.040 1.00 91.06 347 PHE A N 1
ATOM 2842 C CA . PHE A 1 347 ? -15.504 12.367 -9.238 1.00 91.06 347 PHE A CA 1
ATOM 2843 C C . PHE A 1 347 ? -16.518 13.504 -9.080 1.00 91.06 347 PHE A C 1
ATOM 2845 O O . PHE A 1 347 ? -16.252 14.615 -9.536 1.00 91.06 347 PHE A O 1
ATOM 2852 N N . ASP A 1 348 ? -17.632 13.275 -8.389 1.00 89.12 348 ASP A N 1
ATOM 2853 C CA . ASP A 1 348 ? -18.618 14.315 -8.095 1.00 89.12 348 ASP A CA 1
ATOM 2854 C C . ASP A 1 348 ? -18.065 15.352 -7.112 1.00 89.12 348 ASP A C 1
ATOM 2856 O O . ASP A 1 348 ? -18.102 16.548 -7.411 1.00 89.12 348 ASP A O 1
ATOM 2860 N N . LYS A 1 349 ? -17.388 14.919 -6.040 1.00 88.62 349 LYS A N 1
ATOM 2861 C CA . LYS A 1 349 ? -16.630 15.823 -5.150 1.00 88.62 349 LYS A CA 1
ATOM 2862 C C . LYS A 1 349 ? -15.594 16.649 -5.920 1.00 88.62 349 LYS A C 1
ATOM 2864 O O . LYS A 1 349 ? -15.393 17.832 -5.645 1.00 88.62 349 LYS A O 1
ATOM 2869 N N . LEU A 1 350 ? -14.931 16.041 -6.908 1.00 89.06 350 LEU A N 1
ATOM 2870 C CA . LEU A 1 350 ? -13.959 16.731 -7.754 1.00 89.06 350 LEU A CA 1
ATOM 2871 C C . LEU A 1 350 ? -14.616 17.783 -8.665 1.00 89.06 350 LEU A C 1
ATOM 2873 O O . LEU A 1 350 ? -14.015 18.833 -8.890 1.00 89.06 350 LEU A O 1
ATOM 2877 N N . LYS A 1 351 ? -15.836 17.544 -9.169 1.00 86.50 351 LYS A N 1
ATOM 2878 C CA . LYS A 1 351 ? -16.586 18.531 -9.971 1.00 86.50 351 LYS A CA 1
ATOM 2879 C C . LYS A 1 351 ? -16.941 19.775 -9.165 1.00 86.50 351 LYS A C 1
ATOM 2881 O O . LYS A 1 351 ? -16.935 20.863 -9.725 1.00 86.50 351 LYS A O 1
ATOM 2886 N N . GLU A 1 352 ? -17.222 19.631 -7.875 1.00 86.88 352 GLU A N 1
ATOM 2887 C CA . GLU A 1 352 ? -17.538 20.762 -6.996 1.00 86.88 352 GLU A CA 1
ATOM 2888 C C . GLU A 1 352 ? -16.305 21.626 -6.663 1.00 86.88 352 GLU A C 1
ATOM 2890 O O . GLU A 1 352 ? -16.429 22.787 -6.252 1.00 86.88 352 GLU A O 1
ATOM 2895 N N . ASP A 1 353 ? -15.092 21.105 -6.882 1.00 85.94 353 ASP A N 1
ATOM 2896 C CA . ASP A 1 353 ? -13.857 21.845 -6.656 1.00 85.94 353 ASP A CA 1
ATOM 2897 C C . ASP A 1 353 ? -13.615 22.895 -7.759 1.00 85.94 353 ASP A C 1
ATOM 2899 O O . ASP A 1 353 ? -13.295 22.607 -8.916 1.00 85.94 353 ASP A O 1
ATOM 2903 N N . LYS A 1 354 ? -13.652 24.176 -7.373 1.00 83.69 354 LYS A N 1
ATOM 2904 C CA . LYS A 1 354 ? -13.321 25.322 -8.243 1.00 83.69 354 LYS A CA 1
ATOM 2905 C C . LYS A 1 354 ? -11.951 25.195 -8.922 1.00 83.69 354 LYS A C 1
ATOM 2907 O O . LYS A 1 354 ? -11.735 25.783 -9.986 1.00 83.69 354 LYS A O 1
ATOM 2912 N N . SER A 1 355 ? -10.998 24.498 -8.303 1.00 81.81 355 SER A N 1
ATOM 2913 C CA . SER A 1 355 ? -9.673 24.250 -8.872 1.00 81.81 355 SER A CA 1
ATOM 2914 C C . SER A 1 355 ? -9.739 23.316 -10.085 1.00 81.81 355 SER A C 1
ATOM 2916 O O . SER A 1 355 ? -9.038 23.557 -11.073 1.00 81.81 355 SER A O 1
ATOM 2918 N N . PHE A 1 356 ? -10.645 22.337 -10.064 1.00 82.12 356 PHE A N 1
ATOM 2919 C CA . PHE A 1 356 ? -10.865 21.394 -11.152 1.00 82.12 356 PHE A CA 1
ATOM 2920 C C . PHE A 1 356 ? -11.422 22.093 -12.394 1.00 82.12 356 PHE A C 1
ATOM 2922 O O . PHE A 1 356 ? -10.852 21.956 -13.477 1.00 82.12 356 PHE A O 1
ATOM 2929 N N . HIS A 1 357 ? -12.431 22.959 -12.247 1.00 80.94 357 HIS A N 1
ATOM 2930 C CA . HIS A 1 357 ? -12.958 23.748 -13.369 1.00 80.94 357 HIS A CA 1
ATOM 2931 C C . HIS A 1 357 ? -11.881 24.582 -14.073 1.00 80.94 357 HIS A C 1
ATOM 2933 O O . HIS A 1 357 ? -11.817 24.613 -15.302 1.00 80.94 357 HIS A O 1
ATOM 2939 N N . LYS A 1 358 ? -10.965 25.196 -13.313 1.00 81.75 358 LYS A N 1
ATOM 2940 C CA . LYS A 1 358 ? -9.835 25.946 -13.887 1.00 81.75 358 LYS A CA 1
ATOM 2941 C C . LYS A 1 358 ? -8.878 25.052 -14.677 1.00 81.75 358 LYS A C 1
ATOM 2943 O O . LYS A 1 358 ? -8.289 25.516 -15.655 1.00 81.75 358 LYS A O 1
ATOM 2948 N N . ILE A 1 359 ? -8.682 23.802 -14.253 1.00 78.38 359 ILE A N 1
ATOM 2949 C CA . ILE A 1 359 ? -7.870 22.822 -14.985 1.00 78.38 359 ILE A CA 1
ATOM 2950 C C . ILE A 1 359 ? -8.568 22.466 -16.299 1.00 78.38 359 ILE A C 1
ATOM 2952 O O . ILE A 1 359 ? -7.936 22.570 -17.348 1.00 78.38 359 ILE A O 1
ATOM 2956 N N . ILE A 1 360 ? -9.865 22.151 -16.263 1.00 78.62 360 ILE A N 1
ATOM 2957 C CA . ILE A 1 360 ? -10.651 21.828 -17.462 1.00 78.62 360 ILE A CA 1
ATOM 2958 C C . ILE A 1 360 ? -10.661 22.988 -18.460 1.00 78.62 360 ILE A C 1
ATOM 2960 O O . ILE A 1 360 ? -10.392 22.786 -19.642 1.00 78.62 360 ILE A O 1
ATOM 2964 N N . GLU A 1 361 ? -10.876 24.223 -18.005 1.00 79.94 361 GLU A N 1
ATOM 2965 C CA . GLU A 1 361 ? -10.813 25.401 -18.876 1.00 79.94 361 GLU A CA 1
ATOM 2966 C C . GLU A 1 361 ? -9.437 25.581 -19.529 1.00 79.94 361 GLU A C 1
ATOM 2968 O O . GLU A 1 361 ? -9.346 25.909 -20.715 1.00 79.94 361 GLU A O 1
ATOM 2973 N N . LYS A 1 362 ? -8.351 25.376 -18.772 1.00 77.81 362 LYS A N 1
ATOM 2974 C CA . LYS A 1 362 ? -6.982 25.454 -19.304 1.00 77.81 362 LYS A CA 1
ATOM 2975 C C . LYS A 1 362 ? -6.716 24.360 -20.328 1.00 77.81 362 LYS A C 1
ATOM 2977 O O . LYS A 1 362 ? -6.138 24.654 -21.372 1.00 77.81 362 LYS A O 1
ATOM 2982 N N . VAL A 1 363 ? -7.142 23.133 -20.039 1.00 74.00 363 VAL A N 1
ATOM 2983 C CA . VAL A 1 363 ? -7.041 21.991 -20.950 1.00 74.00 363 VAL A CA 1
ATOM 2984 C C . VAL A 1 363 ? -7.797 22.296 -22.243 1.00 74.00 363 VAL A C 1
ATOM 2986 O O . VAL A 1 363 ? -7.193 22.256 -23.312 1.00 74.00 363 VAL A O 1
ATOM 2989 N N . ASN A 1 364 ? -9.054 22.741 -22.152 1.00 75.06 364 ASN A N 1
ATOM 2990 C CA . ASN A 1 364 ? -9.878 23.100 -23.309 1.00 75.06 364 ASN A CA 1
ATOM 2991 C C . ASN A 1 364 ? -9.263 24.229 -24.152 1.00 75.06 364 ASN A C 1
ATOM 2993 O O . ASN A 1 364 ? -9.284 24.167 -25.380 1.00 75.06 364 ASN A O 1
ATOM 2997 N N . LYS A 1 365 ? -8.643 25.234 -23.517 1.00 76.06 365 LYS A N 1
ATOM 2998 C CA . LYS A 1 365 ? -7.908 26.303 -24.221 1.00 76.06 365 LYS A CA 1
ATOM 2999 C C . LYS A 1 365 ? -6.632 25.794 -24.908 1.00 76.06 365 LYS A C 1
ATOM 3001 O O . LYS A 1 365 ? -6.283 26.292 -25.977 1.00 76.06 365 LYS A O 1
ATOM 3006 N N . LYS A 1 366 ? -5.943 24.811 -24.319 1.00 66.50 366 LYS A N 1
ATOM 3007 C CA . LYS A 1 366 ? -4.687 24.232 -24.829 1.00 66.50 366 LYS A CA 1
ATOM 3008 C C . LYS A 1 366 ? -4.869 23.118 -25.864 1.00 66.50 366 LYS A C 1
ATOM 3010 O O . LYS A 1 366 ? -3.883 22.742 -26.490 1.00 66.50 366 LYS A O 1
ATOM 3015 N N . LEU A 1 367 ? -6.089 22.641 -26.128 1.00 62.28 367 LEU A N 1
ATOM 3016 C CA . LEU A 1 367 ? -6.364 21.608 -27.145 1.00 62.28 367 LEU A CA 1
ATOM 3017 C C . LEU A 1 367 ? -5.900 21.976 -28.569 1.00 62.28 367 LEU A C 1
ATOM 3019 O O . LEU A 1 367 ? -5.791 21.095 -29.415 1.00 62.28 367 LEU A O 1
ATOM 3023 N N . LYS A 1 368 ? -5.566 23.246 -28.833 1.00 61.34 368 LYS A N 1
ATOM 3024 C CA . LYS A 1 368 ? -4.965 23.680 -30.104 1.00 61.34 368 LYS A CA 1
ATOM 3025 C C . LYS A 1 368 ? -3.463 23.365 -30.233 1.00 61.34 368 LYS A C 1
ATOM 3027 O O . LYS A 1 368 ? -2.987 23.346 -31.357 1.00 61.34 368 LYS A O 1
ATOM 3032 N N . ASN A 1 369 ? -2.740 23.133 -29.126 1.00 63.25 369 ASN A N 1
ATOM 3033 C CA . ASN A 1 369 ? -1.335 22.681 -29.065 1.00 63.25 369 ASN A CA 1
ATOM 3034 C C . ASN A 1 369 ? -1.007 22.157 -27.644 1.00 63.25 369 ASN A C 1
ATOM 3036 O O . ASN A 1 369 ? -0.448 22.897 -26.827 1.00 63.25 369 ASN A O 1
ATOM 3040 N N . PRO A 1 370 ? -1.388 20.914 -27.298 1.00 60.78 370 PRO A N 1
ATOM 3041 C CA . PRO A 1 370 ? -1.192 20.396 -25.948 1.00 60.78 370 PRO A CA 1
ATOM 3042 C C . PRO A 1 370 ? 0.283 20.058 -25.691 1.00 60.78 370 PRO A C 1
ATOM 3044 O O . PRO A 1 370 ? 0.884 19.284 -26.438 1.00 60.78 370 PRO A O 1
ATOM 3047 N N . ASP A 1 371 ? 0.841 20.609 -24.610 1.00 72.06 371 ASP A N 1
ATOM 3048 C CA . ASP A 1 371 ? 2.073 20.097 -24.001 1.00 72.06 371 ASP A CA 1
ATOM 3049 C C . ASP A 1 371 ? 1.834 18.711 -23.372 1.00 72.06 371 ASP A C 1
ATOM 3051 O O . ASP A 1 371 ? 0.687 18.320 -23.129 1.00 72.06 371 ASP A O 1
ATOM 3055 N N . ASP A 1 372 ? 2.908 17.963 -23.100 1.00 64.88 372 ASP A N 1
ATOM 3056 C CA . ASP A 1 372 ? 2.808 16.593 -22.574 1.00 64.88 372 ASP A CA 1
ATOM 3057 C C . ASP A 1 372 ? 2.004 16.516 -21.264 1.00 64.88 372 ASP A C 1
ATOM 3059 O O . ASP A 1 372 ? 1.209 15.599 -21.081 1.00 64.88 372 ASP A O 1
ATOM 3063 N N . SER A 1 373 ? 2.102 17.529 -20.394 1.00 68.12 373 SER A N 1
ATOM 3064 C CA . SER A 1 373 ? 1.346 17.565 -19.131 1.00 68.12 373 SER A CA 1
ATOM 3065 C C . SER A 1 373 ? -0.168 17.676 -19.328 1.00 68.12 373 SER A C 1
ATOM 3067 O O . SER A 1 373 ? -0.946 17.131 -18.549 1.00 68.12 373 SER A O 1
ATOM 3069 N N . SER A 1 374 ? -0.600 18.365 -20.386 1.00 74.75 374 SER A N 1
ATOM 3070 C CA . SER A 1 374 ? -2.017 18.516 -20.715 1.00 74.75 374 SER A CA 1
ATOM 3071 C C . SER A 1 374 ? -2.591 17.238 -21.333 1.00 74.75 374 SER A C 1
ATOM 3073 O O . SER A 1 374 ? -3.782 16.981 -21.177 1.00 74.75 374 SER A O 1
ATOM 3075 N N . ARG A 1 375 ? -1.762 16.428 -22.010 1.00 79.62 375 ARG A N 1
ATOM 3076 C CA . ARG A 1 375 ? -2.176 15.141 -22.593 1.00 79.62 375 ARG A CA 1
ATOM 3077 C C . ARG A 1 375 ? -2.516 14.118 -21.516 1.00 79.62 375 ARG A C 1
ATOM 3079 O O . ARG A 1 375 ? -3.591 13.534 -21.600 1.00 79.62 375 ARG A O 1
ATOM 3086 N N . ASP A 1 376 ? -1.672 13.989 -20.493 1.00 82.38 376 ASP A N 1
ATOM 3087 C CA . ASP A 1 376 ? -1.901 13.058 -19.377 1.00 82.38 376 ASP A CA 1
ATOM 3088 C C . ASP A 1 376 ? -3.238 13.346 -18.670 1.00 82.38 376 ASP A C 1
ATOM 3090 O O . ASP A 1 376 ? -4.041 12.447 -18.448 1.00 82.38 376 ASP A O 1
ATOM 3094 N N . VAL A 1 377 ? -3.536 14.623 -18.398 1.00 84.12 377 VAL A N 1
ATOM 3095 C CA . VAL A 1 377 ? -4.800 15.029 -17.755 1.00 84.12 377 VAL A CA 1
ATOM 3096 C C . VAL A 1 377 ? -6.019 14.709 -18.630 1.00 84.12 377 VAL A C 1
ATOM 3098 O O . VAL A 1 377 ? -7.054 14.288 -18.115 1.00 84.12 377 VAL A O 1
ATOM 3101 N N . ILE A 1 378 ? -5.921 14.905 -19.950 1.00 85.31 378 ILE A N 1
ATOM 3102 C CA . ILE A 1 378 ? -7.003 14.556 -20.885 1.00 85.31 378 ILE A CA 1
ATOM 3103 C C . ILE A 1 378 ? -7.213 13.041 -20.918 1.00 85.31 378 ILE A C 1
ATOM 3105 O O . ILE A 1 378 ? -8.358 12.593 -20.947 1.00 85.31 378 ILE A O 1
ATOM 3109 N N . GLU A 1 379 ? -6.133 12.261 -20.946 1.00 89.06 379 GLU A N 1
ATOM 3110 C CA . GLU A 1 379 ? -6.192 10.799 -20.959 1.00 89.06 379 GLU A CA 1
ATOM 3111 C C . GLU A 1 379 ? -6.830 10.264 -19.674 1.00 89.06 379 GLU A C 1
ATOM 3113 O O . GLU A 1 379 ? -7.783 9.489 -19.757 1.00 89.06 379 GLU A O 1
ATOM 3118 N N . ASP A 1 380 ? -6.401 10.762 -18.511 1.00 90.81 380 ASP A N 1
ATOM 3119 C CA . ASP A 1 380 ? -6.992 10.410 -17.219 1.00 90.81 380 ASP A CA 1
ATOM 3120 C C . ASP A 1 380 ? -8.492 10.765 -17.178 1.00 90.81 380 ASP A C 1
ATOM 3122 O O . ASP A 1 380 ? -9.314 9.952 -16.754 1.00 90.81 380 ASP A O 1
ATOM 3126 N N . MET A 1 381 ? -8.888 11.942 -17.685 1.00 89.38 381 MET A N 1
ATOM 3127 C CA . MET A 1 381 ? -10.300 12.347 -17.727 1.00 89.38 381 MET A CA 1
ATOM 3128 C C . MET A 1 381 ? -11.140 11.482 -18.667 1.00 89.38 381 MET A C 1
ATOM 3130 O O . MET A 1 381 ? -12.246 11.083 -18.304 1.00 89.38 381 MET A O 1
ATOM 3134 N N . LYS A 1 382 ? -10.632 11.178 -19.866 1.00 89.81 382 LYS A N 1
ATOM 3135 C CA . LYS A 1 382 ? -11.307 10.276 -20.808 1.00 89.81 382 LYS A CA 1
ATOM 3136 C C . LYS A 1 382 ? -11.470 8.890 -20.209 1.00 89.81 382 LYS A C 1
ATOM 3138 O O . LYS A 1 382 ? -12.529 8.291 -20.356 1.00 89.81 382 LYS A O 1
ATOM 3143 N N . LYS A 1 383 ? -10.443 8.405 -19.512 1.00 92.94 383 LYS A N 1
ATOM 3144 C CA . LYS A 1 383 ? -10.457 7.105 -18.853 1.00 92.94 383 LYS A CA 1
ATOM 3145 C C . LYS A 1 383 ? -11.528 7.034 -17.769 1.00 92.94 383 LYS A C 1
ATOM 3147 O O . LYS A 1 383 ? -12.365 6.139 -17.807 1.00 92.94 383 LYS A O 1
ATOM 3152 N N . VAL A 1 384 ? -11.545 8.004 -16.854 1.00 92.56 384 VAL A N 1
ATOM 3153 C CA . VAL A 1 384 ? -12.551 8.067 -15.782 1.00 92.56 384 VAL A CA 1
ATOM 3154 C C . VAL A 1 384 ? -13.958 8.242 -16.359 1.00 92.56 384 VAL A C 1
ATOM 3156 O O . VAL A 1 384 ? -14.864 7.506 -15.987 1.00 92.56 384 VAL A O 1
ATOM 3159 N N . GLY A 1 385 ? -14.153 9.153 -17.315 1.00 89.75 385 GLY A N 1
ATOM 3160 C CA . GLY A 1 385 ? -15.474 9.377 -17.901 1.00 89.75 385 GLY A CA 1
ATOM 3161 C C . GLY A 1 385 ? -15.988 8.196 -18.731 1.00 89.75 385 GLY A C 1
ATOM 3162 O O . GLY A 1 385 ? -17.165 7.867 -18.628 1.00 89.75 385 GLY A O 1
ATOM 3163 N N . SER A 1 386 ? -15.123 7.510 -19.488 1.00 91.94 386 SER A N 1
ATOM 3164 C CA . SER A 1 386 ? -15.492 6.275 -20.197 1.00 91.94 386 SER A CA 1
ATOM 3165 C C . SER A 1 386 ? -15.875 5.171 -19.218 1.00 91.94 386 SER A C 1
ATOM 3167 O O . SER A 1 386 ? -16.857 4.472 -19.453 1.00 91.94 386 SER A O 1
ATOM 3169 N N . PHE A 1 387 ? -15.138 5.033 -18.111 1.00 93.00 387 PHE A N 1
ATOM 3170 C CA . PHE A 1 387 ? -15.462 4.066 -17.069 1.00 93.00 387 PHE A CA 1
ATOM 3171 C C . PHE A 1 387 ? -16.840 4.345 -16.459 1.00 93.00 387 PHE A C 1
ATOM 3173 O O . PHE A 1 387 ? -17.647 3.430 -16.329 1.00 93.00 387 PHE A O 1
ATOM 3180 N N . LEU A 1 388 ? -17.155 5.612 -16.177 1.00 90.75 388 LEU A N 1
ATOM 3181 C CA . LEU A 1 388 ? -18.445 6.042 -15.627 1.00 90.75 388 LEU A CA 1
ATOM 3182 C C . LEU A 1 388 ? -19.593 6.108 -16.658 1.00 90.75 388 LEU A C 1
ATOM 3184 O O . LEU A 1 388 ? -20.723 6.382 -16.269 1.00 90.75 388 LEU A O 1
ATOM 3188 N N . GLY A 1 389 ? -19.343 5.849 -17.948 1.00 87.81 389 GLY A N 1
ATOM 3189 C CA . GLY A 1 389 ? -20.369 5.925 -19.000 1.00 87.81 389 GLY A CA 1
ATOM 3190 C C . GLY A 1 389 ? -20.799 7.354 -19.365 1.00 87.81 389 GLY A C 1
ATOM 3191 O O . GLY A 1 389 ? -21.926 7.569 -19.799 1.00 87.81 389 GLY A O 1
ATOM 3192 N N . MET A 1 390 ? -19.920 8.340 -19.163 1.00 82.75 390 MET A N 1
ATOM 3193 C CA . MET A 1 390 ? -20.180 9.760 -19.441 1.00 82.75 390 MET A CA 1
ATOM 3194 C C . MET A 1 390 ? -19.782 10.207 -20.859 1.00 82.75 390 MET A C 1
ATOM 3196 O O . MET A 1 390 ? -20.135 11.321 -21.254 1.00 82.75 390 MET A O 1
ATOM 3200 N N . PHE A 1 391 ? -19.024 9.386 -21.596 1.00 71.69 391 PHE A N 1
ATOM 3201 C CA . PHE A 1 391 ? -18.479 9.688 -22.927 1.00 71.69 391 PHE A CA 1
ATOM 3202 C C . PHE A 1 391 ? -18.712 8.563 -23.926 1.00 71.69 391 PHE A C 1
ATOM 3204 O O . PHE A 1 391 ? -18.717 7.390 -23.487 1.00 71.69 391 PHE A O 1
#

pLDDT: mean 82.33, std 18.09, range [31.55, 98.06]

Radius of gyration: 21.98 Å; chains: 1; bounding box: 54×49×62 Å

Secondary structure (DSSP, 8-state):
-HHHHHHHTTT----TTS-HHHHHT--SHHHHHHHHHHGGGSHHHHHHHHHHHHHHHHHHTTS----HHHHHHHHHHHHH-HHHHHHHHHHHHHHHHHHHTT-TTHHHHHHHHHHHHSSHHHHHHHHHTTTGGGGGS-HHHHT----HHHHHHHHHHHHHHTTS---HHHHHHHHHTT-GGGHHHHHH-SSHHHHHHHHHTTT--HHHHSBGGGTS-HHHHHHIIIII---TTSBHHHHHHHHHHHHHHHHHHTT-HHHHHHHTTSS--TTTTSS---TTTTTTS-TTTTHHHHHHHHHHHHHHHHHS-BTTBPPPPHHHHHHHHHHHHHHTSS-HHHHHHHHHHHHHHHHH-HHHHHHHHHHHHHTTS--HHHHHHHHHHHHHHHHTT--

Sequence (391 aa):
MITQLLKKNQNSESANDFKESDIVGLKKYREINILLKKFPHSSKFQEEKEKTKEECRYIFDKSFKLNEKDWALLTLLRLFDRQTYEHSVGSFMIVWDKLENALEGGSEIKKGVQEEAGSLDVFYRACLFHDIGKITIPKFILRNSLTDKDWALKFYKSVKRQKNKIDFTTKKYLKKYNIFHFADKLAFAENPNEILSILKTKKIRPVQITPVRHGISKKEFRRLRKEYGIEEDVSLTEIMKTHEQESFNILYKLGYEKEAAIAGNHGDTYSALGGKKSKAYSSIIIGQRMSDIADLIYLADVQDALESDRYYHKSFTKLKILASLVNDVESGAVDENIARIWISDEFDKLKEDKSFHKIIEKVNKKLKNPDDSSRDVIEDMKKVGSFLGMF

Foldseek 3Di:
DLVVLLVVPPPDPDLPPCDVVVLLLCQDPVVLVVCLVPVVPDPVLVVLLVVQCVSCVVPCVPFPPDDPVLSSLLSLCCSQPVVLSSLLSQLLVLLRCPLPVDQPCSVVLQVLCCVQLVHVNLLSSLSSLLQSLCSLFDPCLVQQQQALLNLLQLQQVVLVVVVLDDDPLLCVLCVLLVNNVCSNVSSPPPGSVSVVVSCVVSVHGSLSRHFCLSRDDPVVQVSCCVRPVDDRSHGSVNSSLVSLVSSLVNCVVVVSNSSSLLSSCLQQFQCSRNRDGPPPPQVPDDPDSSQSSSLSSNLSSLLSVQQPCGSHDGHDDLLVSLLVLLVCVVNRRHPLVSSLSVSVVSVVVLVPDPVNVVLVVVLVVCPVPDDPVSVVSVVSVCSSCVSNVND